Protein AF-A0A926A4T0-F1 (afdb_monomer_lite)

Foldseek 3Di:
DPQDQDDQVLLQVLLQVQLVVQLVLQLVLLLVLCLQAVQDCVPPRSVVSSNVRSNVSSNVSSVLSNVQSRVVSVPDSDDSVRSSVRSNVVSCVVSVVVSVVSNVPTFAAADDPNFFKKKKKKKKFQQVLPDPQAPALEGKWKKKWFDDPPDIPDIWIWAWPPLPFDDDPRMTIIIIMTTRRGLDHWIWMFTDGNNDTQAIAGDPAHSHHDPVLQDKDDWAQGDCVRGPPSRRRMIMIIGMDGQPFFSDWDDFPQKIKGKRFPGWDWDDDWFHRTHIATQIWIFIAGNNHTAAQWAQEDDFDADPDPTDRGTDGADTFFEWEWAAEPFTKIKTWTDAQAAWTFIWIWGDDPNGTHTHTQGTDGHFPWKFFADCPPVRFTDQGPTDGQHGSHYHHDPNNDQGWIDDQFWIARSHVRDIAGAHHADDDPVQRVWHFAHAAPVNQWTWGWHDDLQFIWTWIAGSPPNDIDTHGCLPQDQAQSDSNSRHNVSCVQQWDWDDPDPDDTDIDGDPPRDHDQHAWDWDDTQQKIKTKHPQFAPCVLVVLVVCCCPVQVWDWDPDPDPPFWTWTAGPNAIWIWGDDNRMTMIIGPGNDDCVVVVVSRVVVSVVSNVVPCVVGYDPDNDD

Sequence (620 aa):
MKAASISWVASAGVGVATAVVGLLVGGWLANRAVTWYHVPSRDGGAGYFVVFQALFVAVAGLAIGIVASRYVGHFMDVTFLRALASAQLVMLLLLGTIGGIARLFADVPPEISGQKLLLAVELSWQTADLPVLDAGDSRAYLKLASTVGRGVNYPRDGALWLDHTRHEGTRAIVPGAVEIYTSRGKRRLRVMNGGSAAADIQVPLDASPKKQTLAWSEWIPVNAAATGNDARSLQYRFRVVPRDQPVRVDTVGPFTVEMMVKSFAFQQFQNEPRRLNADATYNVLYRGKPIPRAARRIGGAPVGANANPSPVAFTEINSIAVVGGNAPALFAKLDGRYGAGGYGLIKEENGAAVTEYAGAGMFRIFTHRLTVDAKGTTAPAITFKALDGAFDRVALSEPGLYVFPEAVLDTRTLAVRAIPAEQNHTDLRFVAPVSLSPDASAFARMGGDEGRPVLREVSLVTGESRDVPLTTAPVDNGSWSSVSRSWFDHYFEWKSAGTSSSHIVLRPNALAMVRRGLLTQEPGYRQYDLSPVDSAMRDVVEQFLMQELGAKSKPGTADEYTHTFMVEGSPLYVVQSDNRVSVHMDRNSNTLPLGTFATKFDKALATRRYDAHFQSGQPD

pLDDT: mean 87.24, std 12.8, range [39.03, 98.5]

Radius of gyration: 32.85 Å; chains: 1; bounding box: 68×63×114 Å

Structure (mmCIF, N/CA/C/O backbone):
data_AF-A0A926A4T0-F1
#
_entry.id   AF-A0A926A4T0-F1
#
loop_
_atom_site.group_PDB
_atom_site.id
_atom_site.type_symbol
_atom_site.label_atom_id
_atom_site.label_alt_id
_atom_site.label_comp_id
_atom_site.label_asym_id
_atom_site.label_entity_id
_atom_site.label_seq_id
_atom_site.pdbx_PDB_ins_code
_atom_site.Cartn_x
_atom_site.Cartn_y
_atom_site.Cartn_z
_atom_site.occupancy
_atom_site.B_iso_or_equiv
_atom_site.auth_seq_id
_atom_site.auth_comp_id
_atom_site.auth_asym_id
_atom_site.auth_atom_id
_atom_site.pdbx_PDB_model_num
ATOM 1 N N . MET A 1 1 ? -7.843 14.071 78.457 1.00 50.25 1 MET A N 1
ATOM 2 C CA . MET A 1 1 ? -6.895 13.064 77.930 1.00 50.25 1 MET A CA 1
ATOM 3 C C . MET A 1 1 ? -6.119 13.709 76.790 1.00 50.25 1 MET A C 1
ATOM 5 O O . MET A 1 1 ? -6.756 14.274 75.913 1.00 50.25 1 MET A O 1
ATOM 9 N N . LYS A 1 2 ? -4.778 13.734 76.834 1.00 52.41 2 LYS A N 1
ATOM 10 C CA . LYS A 1 2 ? -3.969 14.198 75.692 1.00 52.41 2 LYS A CA 1
ATOM 11 C C . LYS A 1 2 ? -4.001 13.087 74.643 1.00 52.41 2 LYS A C 1
ATOM 13 O O . LYS A 1 2 ? -3.476 12.014 74.925 1.00 52.41 2 LYS A O 1
ATOM 18 N N . ALA A 1 3 ? -4.627 13.329 73.493 1.00 56.97 3 ALA A N 1
ATOM 19 C CA . ALA A 1 3 ? -4.546 12.413 72.359 1.00 56.97 3 ALA A CA 1
ATOM 20 C C . ALA A 1 3 ? -3.062 12.165 72.044 1.00 56.97 3 ALA A C 1
ATOM 22 O O . ALA A 1 3 ? -2.280 13.114 71.912 1.00 56.97 3 ALA A O 1
ATOM 23 N N . ALA A 1 4 ? -2.647 10.900 72.015 1.00 66.75 4 ALA A N 1
ATOM 24 C CA . ALA A 1 4 ? -1.268 10.543 71.720 1.00 66.75 4 ALA A CA 1
ATOM 25 C C . ALA A 1 4 ? -0.984 10.893 70.253 1.00 66.75 4 ALA A C 1
ATOM 27 O O . ALA A 1 4 ? -1.467 10.231 69.337 1.00 66.75 4 ALA A O 1
ATOM 28 N N . SER A 1 5 ? -0.219 11.960 70.019 1.00 74.69 5 SER A N 1
ATOM 29 C CA . SER A 1 5 ? 0.129 12.387 68.666 1.00 74.69 5 SER A CA 1
ATOM 30 C C . SER A 1 5 ? 0.962 11.309 67.969 1.00 74.69 5 SER A C 1
ATOM 32 O O . SER A 1 5 ? 1.990 10.888 68.505 1.00 74.69 5 SER A O 1
ATOM 34 N N . ILE A 1 6 ? 0.566 10.909 66.757 1.00 84.31 6 ILE A N 1
ATOM 35 C CA . ILE A 1 6 ? 1.343 10.001 65.899 1.00 84.31 6 ILE A CA 1
ATOM 36 C C . ILE A 1 6 ? 2.791 10.514 65.770 1.00 84.31 6 ILE A C 1
ATOM 38 O O . ILE A 1 6 ? 3.030 11.706 65.546 1.00 84.31 6 ILE A O 1
ATOM 42 N N . SER A 1 7 ? 3.775 9.620 65.901 1.00 92.44 7 SER A N 1
ATOM 43 C CA . SER A 1 7 ? 5.191 9.984 65.774 1.00 92.44 7 SER A CA 1
ATOM 44 C C . SER A 1 7 ? 5.539 10.443 64.348 1.00 92.44 7 SER A C 1
ATOM 46 O O . SER A 1 7 ? 4.864 10.109 63.370 1.00 92.44 7 SER A O 1
ATOM 48 N N . TRP A 1 8 ? 6.618 11.216 64.197 1.00 93.75 8 TRP A N 1
ATOM 49 C CA . TRP A 1 8 ? 7.107 11.627 62.870 1.00 93.75 8 TRP A CA 1
ATOM 50 C C . TRP A 1 8 ? 7.473 10.441 61.982 1.00 93.75 8 TRP A C 1
ATOM 52 O O . TRP A 1 8 ? 7.130 10.448 60.803 1.00 93.75 8 TRP A O 1
ATOM 62 N N . VAL A 1 9 ? 8.066 9.396 62.560 1.00 94.38 9 VAL A N 1
ATOM 63 C CA . VAL A 1 9 ? 8.418 8.165 61.839 1.00 94.38 9 VAL A CA 1
ATOM 64 C C . VAL A 1 9 ? 7.168 7.470 61.299 1.00 94.38 9 VAL A C 1
ATOM 66 O O . VAL A 1 9 ? 7.122 7.112 60.125 1.00 94.38 9 VAL A O 1
ATOM 69 N N . ALA A 1 10 ? 6.116 7.344 62.114 1.00 92.94 10 ALA A N 1
ATOM 70 C CA . ALA A 1 10 ? 4.854 6.760 61.670 1.00 92.94 10 ALA A CA 1
ATOM 71 C C . ALA A 1 10 ? 4.186 7.602 60.565 1.00 92.94 10 ALA A C 1
ATOM 73 O O . ALA A 1 10 ? 3.671 7.043 59.601 1.00 92.94 10 ALA A O 1
ATOM 74 N N . SER A 1 11 ? 4.253 8.935 60.649 1.00 94.75 11 SER A N 1
ATOM 75 C CA . SER A 1 11 ? 3.742 9.826 59.590 1.00 94.75 11 SER A CA 1
ATOM 76 C C . SER A 1 11 ? 4.527 9.683 58.280 1.00 94.75 11 SER A C 1
ATOM 78 O O . SER A 1 11 ? 3.927 9.617 57.210 1.00 94.75 11 SER A O 1
ATOM 80 N N . ALA A 1 12 ? 5.858 9.567 58.351 1.00 96.19 12 ALA A N 1
ATOM 81 C CA . ALA A 1 12 ? 6.699 9.301 57.185 1.00 96.19 12 ALA A CA 1
ATOM 82 C C . ALA A 1 12 ? 6.381 7.934 56.557 1.00 96.19 12 ALA A C 1
ATOM 84 O O . ALA A 1 12 ? 6.277 7.835 55.337 1.00 96.19 12 ALA A O 1
ATOM 85 N N . GLY A 1 13 ? 6.138 6.906 57.379 1.00 97.06 13 GLY A N 1
ATOM 86 C CA . GLY A 1 13 ? 5.695 5.589 56.915 1.00 97.06 13 GLY A CA 1
ATOM 87 C C . GLY A 1 13 ? 4.361 5.636 56.160 1.00 97.06 13 GLY A C 1
ATOM 88 O O . GLY A 1 13 ? 4.254 5.062 55.076 1.00 97.06 13 GLY A O 1
ATOM 89 N N . VAL A 1 14 ? 3.366 6.374 56.678 1.00 97.00 14 VAL A N 1
ATOM 90 C CA . VAL A 1 14 ? 2.098 6.621 55.961 1.00 97.00 14 VAL A CA 1
ATOM 91 C C . VAL A 1 14 ? 2.352 7.352 54.642 1.00 97.00 14 VAL A C 1
ATOM 93 O O . VAL A 1 14 ? 1.805 6.963 53.610 1.00 97.00 14 VAL A O 1
ATOM 96 N N . GLY A 1 15 ? 3.211 8.373 54.660 1.00 97.94 15 GLY A N 1
ATOM 97 C CA . GLY A 1 15 ? 3.641 9.109 53.475 1.00 97.94 15 GLY A CA 1
ATOM 98 C C . GLY A 1 15 ? 4.214 8.202 52.385 1.00 97.94 15 GLY A C 1
ATOM 99 O O . GLY A 1 15 ? 3.711 8.202 51.267 1.00 97.94 15 GLY A O 1
ATOM 100 N N . VAL A 1 16 ? 5.223 7.388 52.705 1.00 98.31 16 VAL A N 1
ATOM 101 C CA . VAL A 1 16 ? 5.878 6.486 51.739 1.00 98.31 16 VAL A CA 1
ATOM 102 C C . VAL A 1 16 ? 4.890 5.467 51.170 1.00 98.31 16 VAL A C 1
ATOM 104 O O . VAL A 1 16 ? 4.838 5.274 49.957 1.00 98.31 16 VAL A O 1
ATOM 107 N N . ALA A 1 17 ? 4.052 4.855 52.010 1.00 98.06 17 ALA A N 1
ATOM 108 C CA . ALA A 1 17 ? 3.031 3.923 51.533 1.00 98.06 17 ALA A CA 1
ATOM 109 C C . ALA A 1 17 ? 2.008 4.607 50.602 1.00 98.06 17 ALA A C 1
ATOM 111 O O . ALA A 1 17 ? 1.582 4.025 49.603 1.00 98.06 17 ALA A O 1
ATOM 112 N N . THR A 1 18 ? 1.632 5.856 50.893 1.00 98.31 18 THR A N 1
ATOM 113 C CA . THR A 1 18 ? 0.742 6.662 50.034 1.00 98.31 18 THR A CA 1
ATOM 114 C C . THR A 1 18 ? 1.429 7.055 48.725 1.00 98.31 18 THR A C 1
ATOM 116 O O . THR A 1 18 ? 0.803 7.008 47.669 1.00 98.31 18 THR A O 1
ATOM 119 N N . ALA A 1 19 ? 2.731 7.349 48.756 1.00 98.50 19 ALA A N 1
ATOM 120 C CA . ALA A 1 19 ? 3.540 7.625 47.571 1.00 98.50 19 ALA A CA 1
ATOM 121 C C . ALA A 1 19 ? 3.606 6.425 46.617 1.00 98.50 19 ALA A C 1
ATOM 123 O O . ALA A 1 19 ? 3.443 6.597 45.413 1.00 98.50 19 ALA A O 1
ATOM 124 N N . VAL A 1 20 ? 3.790 5.206 47.139 1.00 98.50 20 VAL A N 1
ATOM 125 C CA . VAL A 1 20 ? 3.823 3.977 46.324 1.00 98.50 20 VAL A CA 1
ATOM 126 C C . VAL A 1 20 ? 2.479 3.731 45.637 1.00 98.50 20 VAL A C 1
ATOM 128 O O . VAL A 1 20 ? 2.442 3.477 44.434 1.00 98.50 20 VAL A O 1
ATOM 131 N N . VAL A 1 21 ? 1.363 3.856 46.364 1.00 98.38 21 VAL A N 1
ATOM 132 C CA . VAL A 1 21 ? 0.022 3.727 45.764 1.00 98.38 21 VAL A CA 1
ATOM 133 C C . VAL A 1 21 ? -0.213 4.826 44.727 1.00 98.38 21 VAL A C 1
ATOM 135 O O . VAL A 1 21 ? -0.676 4.539 43.623 1.00 98.38 21 VAL A O 1
ATOM 138 N N . GLY A 1 22 ? 0.166 6.065 45.047 1.00 98.38 22 GLY A N 1
ATOM 139 C CA . GLY A 1 22 ? 0.127 7.195 44.125 1.00 98.38 22 GLY A CA 1
ATOM 140 C C . GLY A 1 22 ? 0.897 6.926 42.834 1.00 98.38 22 GLY A C 1
ATOM 141 O O . GLY A 1 22 ? 0.358 7.136 41.752 1.00 98.38 22 GLY A O 1
ATOM 142 N N . LEU A 1 23 ? 2.115 6.395 42.932 1.00 98.50 23 LEU A N 1
ATOM 143 C CA . LEU A 1 23 ? 2.949 6.042 41.785 1.00 98.50 23 LEU A CA 1
ATOM 144 C C . LEU A 1 23 ? 2.248 5.035 40.867 1.00 98.50 23 LEU A C 1
ATOM 146 O O . LEU A 1 23 ? 2.171 5.250 39.658 1.00 98.50 23 LEU A O 1
ATOM 150 N N . LEU A 1 24 ? 1.710 3.952 41.435 1.00 98.44 24 LEU A N 1
ATOM 151 C CA . LEU A 1 24 ? 1.078 2.876 40.667 1.00 98.44 24 LEU A CA 1
ATOM 152 C C . LEU A 1 24 ? -0.233 3.327 40.012 1.00 98.44 24 LEU A C 1
ATOM 154 O O . LEU A 1 24 ? -0.427 3.135 38.811 1.00 98.44 24 LEU A O 1
ATOM 158 N N . VAL A 1 25 ? -1.129 3.955 40.781 1.00 98.25 25 VAL A N 1
ATOM 159 C CA . VAL A 1 25 ? -2.436 4.409 40.277 1.00 98.25 25 VAL A CA 1
ATOM 160 C C . VAL A 1 25 ? -2.270 5.604 39.339 1.00 98.25 25 VAL A C 1
ATOM 162 O O . VAL A 1 25 ? -2.911 5.655 38.290 1.00 98.25 25 VAL A O 1
ATOM 165 N N . GLY A 1 26 ? -1.376 6.536 39.672 1.00 98.25 26 GLY A N 1
ATOM 166 C CA . GLY A 1 26 ? -1.018 7.677 38.832 1.00 98.25 26 GLY A CA 1
ATOM 167 C C . GLY A 1 26 ? -0.398 7.244 37.507 1.00 98.25 26 GLY A C 1
ATOM 168 O O . GLY A 1 26 ? -0.824 7.717 36.458 1.00 98.25 26 GLY A O 1
ATOM 169 N N . GLY A 1 27 ? 0.531 6.283 37.529 1.00 97.94 27 GLY A N 1
ATOM 170 C CA . GLY A 1 27 ? 1.110 5.697 36.318 1.00 97.94 27 GLY A CA 1
ATOM 171 C C . GLY A 1 27 ? 0.076 4.967 35.459 1.00 97.94 27 GLY A C 1
ATOM 172 O O . GLY A 1 27 ? 0.018 5.177 34.247 1.00 97.94 27 GLY A O 1
ATOM 173 N N . TRP A 1 28 ? -0.809 4.172 36.071 1.00 98.00 28 TRP A N 1
ATOM 174 C CA . TRP A 1 28 ? -1.919 3.533 35.357 1.00 98.00 28 TRP A CA 1
ATOM 175 C C . TRP A 1 28 ? -2.852 4.563 34.705 1.00 98.00 28 TRP A C 1
ATOM 177 O O . TRP A 1 28 ? -3.213 4.418 33.533 1.00 98.00 28 TRP A O 1
ATOM 187 N N . LEU A 1 29 ? -3.211 5.628 35.428 1.00 97.75 29 LEU A N 1
ATOM 188 C CA . LEU A 1 29 ? -4.072 6.691 34.914 1.00 97.75 29 LEU A CA 1
ATOM 189 C C . LEU A 1 29 ? -3.385 7.488 33.797 1.00 97.75 29 LEU A C 1
ATOM 191 O O . LEU A 1 29 ? -4.017 7.779 32.784 1.00 97.75 29 LEU A O 1
ATOM 195 N N . ALA A 1 30 ? -2.092 7.784 33.934 1.00 97.06 30 ALA A N 1
ATOM 196 C CA . ALA A 1 30 ? -1.302 8.434 32.894 1.00 97.06 30 ALA A CA 1
ATOM 197 C C . ALA A 1 30 ? -1.232 7.572 31.625 1.00 97.06 30 ALA A C 1
ATOM 199 O O . ALA A 1 30 ? -1.413 8.085 30.523 1.00 97.06 30 ALA A O 1
ATOM 200 N N . ASN A 1 31 ? -1.076 6.252 31.764 1.00 96.56 31 ASN A N 1
ATOM 201 C CA . ASN A 1 31 ? -1.116 5.326 30.632 1.00 96.56 31 ASN A CA 1
ATOM 202 C C . ASN A 1 31 ? -2.491 5.325 29.934 1.00 96.56 31 ASN A C 1
ATOM 204 O O . ASN A 1 31 ? -2.586 5.303 28.704 1.00 96.56 31 ASN A O 1
ATOM 208 N N . ARG A 1 32 ? -3.586 5.427 30.699 1.00 95.25 32 ARG A N 1
ATOM 209 C CA . ARG A 1 32 ? -4.923 5.634 30.121 1.00 95.25 32 ARG A CA 1
ATOM 210 C C . ARG A 1 32 ? -5.028 6.983 29.406 1.00 95.25 32 ARG A C 1
ATOM 212 O O . ARG A 1 32 ? -5.540 7.025 28.288 1.00 95.25 32 ARG A O 1
ATOM 219 N N . ALA A 1 33 ? -4.491 8.050 29.996 1.00 93.94 33 ALA A N 1
ATOM 220 C CA . ALA A 1 33 ? -4.478 9.388 29.412 1.00 93.94 33 ALA A CA 1
ATOM 221 C C . ALA A 1 33 ? -3.706 9.445 28.080 1.00 93.94 33 ALA A C 1
ATOM 223 O O . ALA A 1 33 ? -4.180 10.086 27.146 1.00 93.94 33 ALA A O 1
ATOM 224 N N . VAL A 1 34 ? -2.597 8.705 27.936 1.00 93.38 34 VAL A N 1
ATOM 225 C CA . VAL A 1 34 ? -1.883 8.552 26.650 1.00 93.38 34 VAL A CA 1
ATOM 226 C C . VAL A 1 34 ? -2.827 8.084 25.546 1.00 93.38 34 VAL A C 1
ATOM 228 O O . VAL A 1 34 ? -2.828 8.649 24.455 1.00 93.38 34 VAL A O 1
ATOM 231 N N . THR A 1 35 ? -3.669 7.089 25.834 1.00 87.81 35 THR A N 1
ATOM 232 C CA . THR A 1 35 ? -4.635 6.561 24.857 1.00 87.81 35 THR A CA 1
ATOM 233 C C . THR A 1 35 ? -5.758 7.562 24.585 1.00 87.81 35 THR A C 1
ATOM 235 O O . THR A 1 35 ? -6.142 7.777 23.442 1.00 87.81 35 THR A O 1
ATOM 238 N N . TRP A 1 36 ? -6.284 8.186 25.637 1.00 88.94 36 TRP A N 1
ATOM 239 C CA . TRP A 1 36 ? -7.397 9.140 25.595 1.00 88.94 36 TRP A CA 1
ATOM 240 C C . TRP A 1 36 ? -7.083 10.440 24.848 1.00 88.94 36 TRP A C 1
ATOM 242 O O . TRP A 1 36 ? -7.957 11.007 24.194 1.00 88.94 36 TRP A O 1
ATOM 252 N N . TYR A 1 37 ? -5.841 10.907 24.957 1.00 88.62 37 TYR A N 1
ATOM 253 C CA . TYR A 1 37 ? -5.359 12.145 24.347 1.00 88.62 37 TYR A CA 1
ATOM 254 C C . TYR A 1 37 ? -4.417 11.900 23.167 1.00 88.62 37 TYR A C 1
ATOM 256 O O . TYR A 1 37 ? -3.896 12.854 22.599 1.00 88.62 37 TYR A O 1
ATOM 264 N N . HIS A 1 38 ? -4.225 10.636 22.775 1.00 85.94 38 HIS A N 1
ATOM 265 C CA . HIS A 1 38 ? -3.374 10.231 21.658 1.00 85.94 38 HIS A CA 1
ATOM 266 C C . HIS A 1 38 ? -1.961 10.830 21.732 1.00 85.94 38 HIS A C 1
ATOM 268 O O . HIS A 1 38 ? -1.443 11.342 20.739 1.00 85.94 38 HIS A O 1
ATOM 274 N N . VAL A 1 39 ? -1.345 10.776 22.917 1.00 88.19 39 VAL A N 1
ATOM 275 C CA . VAL A 1 39 ? 0.023 11.272 23.121 1.00 88.19 39 VAL A CA 1
ATOM 276 C C . VAL A 1 39 ? 0.964 10.489 22.192 1.00 88.19 39 VAL A C 1
ATOM 278 O O . VAL A 1 39 ? 1.012 9.260 22.295 1.00 88.19 39 VAL A O 1
ATOM 281 N N . PRO A 1 40 ? 1.692 11.151 21.270 1.00 86.25 40 PRO A N 1
ATOM 282 C CA . PRO A 1 40 ? 2.538 10.458 20.305 1.00 86.25 40 PRO A CA 1
ATOM 283 C C . PRO A 1 40 ? 3.604 9.592 20.985 1.00 86.25 40 PRO A C 1
ATOM 285 O O . PRO A 1 40 ? 4.276 10.022 21.920 1.00 86.25 40 PRO A O 1
ATOM 288 N N . SER A 1 41 ? 3.808 8.376 20.477 1.00 86.38 41 SER A N 1
ATOM 289 C CA . SER A 1 41 ? 4.889 7.486 20.934 1.00 86.38 41 SER A CA 1
ATOM 290 C C . SER A 1 41 ? 6.228 7.749 20.241 1.00 86.38 41 SER A C 1
ATOM 292 O O . SER A 1 41 ? 7.199 7.047 20.517 1.00 86.38 41 SER A O 1
ATOM 294 N N . ARG A 1 42 ? 6.290 8.737 19.338 1.00 84.69 42 ARG A N 1
ATOM 295 C CA . ARG A 1 42 ? 7.529 9.118 18.654 1.00 84.69 42 ARG A CA 1
ATOM 296 C C . ARG A 1 42 ? 8.576 9.505 19.702 1.00 84.69 42 ARG A C 1
ATOM 298 O O . ARG A 1 42 ? 8.254 10.208 20.658 1.00 84.69 42 ARG A O 1
ATOM 305 N N . ASP A 1 43 ? 9.779 8.962 19.552 1.00 85.19 43 ASP A N 1
ATOM 306 C CA . ASP A 1 43 ? 10.921 9.203 20.441 1.00 85.19 43 ASP A CA 1
ATOM 307 C C . ASP A 1 43 ? 10.646 8.864 21.923 1.00 85.19 43 ASP A C 1
ATOM 309 O O . ASP A 1 43 ? 11.220 9.449 22.836 1.00 85.19 43 ASP A O 1
ATOM 313 N N . GLY A 1 44 ? 9.724 7.926 22.189 1.00 88.06 44 GLY A N 1
ATOM 314 C CA . GLY A 1 44 ? 9.381 7.497 23.549 1.00 88.06 44 GLY A CA 1
ATOM 315 C C . GLY A 1 44 ? 8.523 8.490 24.343 1.00 88.06 44 GLY A C 1
ATOM 316 O O . GLY A 1 44 ? 8.304 8.270 25.535 1.00 88.06 44 GLY A O 1
ATOM 317 N N . GLY A 1 45 ? 7.991 9.548 23.714 1.00 91.31 45 GLY A N 1
ATOM 318 C CA . GLY A 1 45 ? 7.250 10.626 24.389 1.00 91.31 45 GLY A CA 1
ATOM 319 C C . GLY A 1 45 ? 6.111 10.146 25.298 1.00 91.31 45 GLY A C 1
ATOM 320 O O . GLY A 1 45 ? 6.009 10.568 26.450 1.00 91.31 45 GLY A O 1
ATOM 321 N N . ALA A 1 46 ? 5.301 9.195 24.827 1.00 93.25 46 ALA A N 1
ATOM 322 C CA . ALA A 1 46 ? 4.264 8.554 25.636 1.00 93.25 46 ALA A CA 1
ATOM 323 C C . ALA A 1 46 ? 4.822 7.848 26.891 1.00 93.25 46 ALA A C 1
ATOM 325 O O . ALA A 1 46 ? 4.229 7.945 27.964 1.00 93.25 46 ALA A O 1
ATOM 326 N N . GLY A 1 47 ? 5.968 7.170 26.776 1.00 94.62 47 GLY A N 1
ATOM 327 C CA . GLY A 1 47 ? 6.625 6.499 27.899 1.00 94.62 47 GLY A CA 1
ATOM 328 C C . GLY A 1 47 ? 7.136 7.495 28.938 1.00 94.62 47 GLY A C 1
ATOM 329 O O . GLY A 1 47 ? 6.838 7.353 30.124 1.00 94.62 47 GLY A O 1
ATOM 330 N N . TYR A 1 48 ? 7.818 8.554 28.489 1.00 96.44 48 TYR A N 1
ATOM 331 C CA . TYR A 1 48 ? 8.259 9.638 29.368 1.00 96.44 48 TYR A CA 1
ATOM 332 C C . TYR A 1 48 ? 7.086 10.294 30.092 1.00 96.44 48 TYR A C 1
ATOM 334 O O . TYR A 1 48 ? 7.149 10.479 31.305 1.00 96.44 48 TYR A O 1
ATOM 342 N N . PHE A 1 49 ? 5.994 10.583 29.382 1.00 96.62 49 PHE A N 1
ATOM 343 C CA . PHE A 1 49 ? 4.790 11.144 29.987 1.00 96.62 49 PHE A CA 1
ATOM 344 C C . PHE A 1 49 ? 4.271 10.271 31.139 1.00 96.62 49 PHE A C 1
ATOM 346 O O . PHE A 1 49 ? 4.028 10.787 32.228 1.00 96.62 49 PHE A O 1
ATOM 353 N N . VAL A 1 50 ? 4.155 8.953 30.942 1.00 97.88 50 VAL A N 1
ATOM 354 C CA . VAL A 1 50 ? 3.686 8.033 31.992 1.00 97.88 50 VAL A CA 1
ATOM 355 C C . VAL A 1 50 ? 4.623 8.028 33.197 1.00 97.88 50 VAL A C 1
ATOM 357 O O . VAL A 1 50 ? 4.152 8.147 34.328 1.00 97.88 50 VAL A O 1
ATOM 360 N N . VAL A 1 51 ? 5.936 7.932 32.971 1.00 98.06 51 VAL A N 1
ATOM 361 C CA . VAL A 1 51 ? 6.935 7.892 34.051 1.00 98.06 51 VAL A CA 1
ATOM 362 C C . VAL A 1 51 ? 6.939 9.196 34.850 1.00 98.06 51 VAL A C 1
ATOM 364 O O . VAL A 1 51 ? 6.867 9.157 36.078 1.00 98.06 51 VAL A O 1
ATOM 367 N N . PHE A 1 52 ? 6.962 10.353 34.183 1.00 97.94 52 PHE A N 1
ATOM 368 C CA . PHE A 1 52 ? 6.964 11.647 34.868 1.00 97.94 52 PHE A CA 1
ATOM 369 C C . PHE A 1 52 ? 5.683 11.879 35.671 1.00 97.94 52 PHE A C 1
ATOM 371 O O . PHE A 1 52 ? 5.763 12.334 36.811 1.00 97.94 52 PHE A O 1
ATOM 378 N N . GLN A 1 53 ? 4.514 11.522 35.130 1.00 98.06 53 GLN A N 1
ATOM 379 C CA . GLN A 1 53 ? 3.255 11.631 35.869 1.00 98.06 53 GLN A CA 1
ATOM 380 C C . GLN A 1 53 ? 3.214 10.670 37.064 1.00 98.06 53 GLN A C 1
ATOM 382 O O . GLN A 1 53 ? 2.809 11.072 38.151 1.00 98.06 53 GLN A O 1
ATOM 387 N N . ALA A 1 54 ? 3.691 9.430 36.912 1.00 98.19 54 ALA A N 1
ATOM 388 C CA . ALA A 1 54 ? 3.776 8.478 38.020 1.00 98.19 54 ALA A CA 1
ATOM 389 C C . ALA A 1 54 ? 4.665 9.006 39.160 1.00 98.19 54 ALA A C 1
ATOM 391 O O . ALA A 1 54 ? 4.258 8.984 40.321 1.00 98.19 54 ALA A O 1
ATOM 392 N N . LEU A 1 55 ? 5.848 9.539 38.836 1.00 98.38 55 LEU A N 1
ATOM 393 C CA . LEU A 1 55 ? 6.768 10.121 39.819 1.00 98.38 55 LEU A CA 1
ATOM 394 C C . LEU A 1 55 ? 6.192 11.377 40.481 1.00 98.38 55 LEU A C 1
ATOM 396 O O . LEU A 1 55 ? 6.281 11.525 41.699 1.00 98.38 55 LEU A O 1
ATOM 400 N N . PHE A 1 56 ? 5.555 12.258 39.707 1.00 98.19 56 PHE A N 1
ATOM 401 C CA . PHE A 1 56 ? 4.894 13.449 40.239 1.00 98.19 56 PHE A CA 1
ATOM 402 C C . PHE A 1 56 ? 3.799 13.081 41.249 1.00 98.19 56 PHE A C 1
ATOM 404 O O . PHE A 1 56 ? 3.758 13.614 42.360 1.00 98.19 56 PHE A O 1
ATOM 411 N N . VAL A 1 57 ? 2.950 12.112 40.899 1.00 98.19 57 VAL A N 1
ATOM 412 C CA . VAL A 1 57 ? 1.886 11.616 41.776 1.00 98.19 57 VAL A CA 1
ATOM 413 C C . VAL A 1 57 ? 2.465 10.905 43.007 1.00 98.19 57 VAL A C 1
ATOM 415 O O . VAL A 1 57 ? 1.885 11.008 44.087 1.00 98.19 57 VAL A O 1
ATOM 418 N N . ALA A 1 58 ? 3.623 10.247 42.896 1.00 98.44 58 ALA A N 1
ATOM 419 C CA . ALA A 1 58 ? 4.325 9.667 44.041 1.00 98.44 58 ALA A CA 1
ATOM 420 C C . ALA A 1 58 ? 4.756 10.742 45.053 1.00 98.44 58 ALA A C 1
ATOM 422 O O . ALA A 1 58 ? 4.492 10.612 46.249 1.00 98.44 58 ALA A O 1
ATOM 423 N N . VAL A 1 59 ? 5.360 11.838 44.580 1.00 98.38 59 VAL A N 1
ATOM 424 C CA . VAL A 1 59 ? 5.768 12.971 45.430 1.00 98.38 59 VAL A CA 1
ATOM 425 C C . VAL A 1 59 ? 4.551 13.642 46.073 1.00 98.38 59 VAL A C 1
ATOM 427 O O . VAL A 1 59 ? 4.555 13.905 47.277 1.00 98.38 59 VAL A O 1
ATOM 430 N N . ALA A 1 60 ? 3.479 13.864 45.309 1.00 97.94 60 ALA A N 1
ATOM 431 C CA . ALA A 1 60 ? 2.228 14.396 45.848 1.00 97.94 60 ALA A CA 1
ATOM 432 C C . ALA A 1 60 ? 1.611 13.453 46.899 1.00 97.94 60 ALA A C 1
ATOM 434 O O . ALA A 1 60 ? 1.184 13.906 47.961 1.00 97.94 60 ALA A O 1
ATOM 435 N N . GLY A 1 61 ? 1.626 12.141 46.646 1.00 98.19 61 GLY A N 1
ATOM 436 C CA . GLY A 1 61 ? 1.156 11.114 47.575 1.00 98.19 61 GLY A CA 1
ATOM 437 C C . GLY A 1 61 ? 1.946 11.093 48.885 1.00 98.19 61 GLY A C 1
ATOM 438 O O . GLY A 1 61 ? 1.344 10.975 49.951 1.00 98.19 61 GLY A O 1
ATOM 439 N N . LEU A 1 62 ? 3.269 11.292 48.829 1.00 98.44 62 LEU A N 1
ATOM 440 C CA . LEU A 1 62 ? 4.120 11.434 50.017 1.00 98.44 62 LEU A CA 1
ATOM 441 C C . LEU A 1 62 ? 3.661 12.608 50.892 1.00 98.44 62 LEU A C 1
ATOM 443 O O . LEU A 1 62 ? 3.453 12.441 52.096 1.00 98.44 62 LEU A O 1
ATOM 447 N N . ALA A 1 63 ? 3.464 13.780 50.280 1.00 97.94 63 ALA A N 1
ATOM 448 C CA . ALA A 1 63 ? 3.014 14.981 50.978 1.00 97.94 63 ALA A CA 1
ATOM 449 C C . ALA A 1 63 ? 1.603 14.808 51.567 1.00 97.94 63 ALA A C 1
ATOM 451 O O . ALA A 1 63 ? 1.392 15.095 52.746 1.00 97.94 63 ALA A O 1
ATOM 452 N N . ILE A 1 64 ? 0.657 14.276 50.783 1.00 97.06 64 ILE A N 1
ATOM 453 C CA . ILE A 1 64 ? -0.717 14.001 51.227 1.00 97.06 64 ILE A CA 1
ATOM 454 C C . ILE A 1 64 ? -0.717 13.030 52.406 1.00 97.06 64 ILE A C 1
ATOM 456 O O . ILE A 1 64 ? -1.402 13.286 53.392 1.00 97.06 64 ILE A O 1
ATOM 460 N N . GLY A 1 65 ? 0.069 11.952 52.349 1.00 96.88 65 GLY A N 1
ATOM 461 C CA . GLY A 1 65 ? 0.128 10.969 53.428 1.00 96.88 65 GLY A CA 1
ATOM 462 C C . GLY A 1 65 ? 0.627 11.561 54.747 1.00 96.88 65 GLY A C 1
ATOM 463 O O . GLY A 1 65 ? 0.015 11.321 55.788 1.00 96.88 65 GLY A O 1
ATOM 464 N N . ILE A 1 66 ? 1.673 12.396 54.701 1.00 96.50 66 ILE A N 1
ATOM 465 C CA . ILE A 1 66 ? 2.206 13.084 55.889 1.00 96.50 66 ILE A CA 1
ATOM 466 C C . ILE A 1 66 ? 1.195 14.100 56.439 1.00 96.50 66 ILE A C 1
ATOM 468 O O . ILE A 1 66 ? 0.966 14.155 57.648 1.00 96.50 66 ILE A O 1
ATOM 472 N N . VAL A 1 67 ? 0.575 14.911 55.577 1.00 95.31 67 VAL A N 1
ATOM 473 C CA . VAL A 1 67 ? -0.396 15.932 56.006 1.00 95.31 67 VAL A CA 1
ATOM 474 C C . VAL A 1 67 ? -1.658 15.280 56.573 1.00 95.31 67 VAL A C 1
ATOM 476 O O . VAL A 1 67 ? -2.114 15.664 57.650 1.00 95.31 67 VAL A O 1
ATOM 479 N N . ALA A 1 68 ? -2.196 14.258 55.906 1.00 93.56 68 ALA A N 1
ATOM 480 C CA . ALA A 1 68 ? -3.393 13.551 56.346 1.00 93.56 68 ALA A CA 1
ATOM 481 C C . ALA A 1 68 ? -3.174 12.840 57.688 1.00 93.56 68 ALA A C 1
ATOM 483 O O . ALA A 1 68 ? -4.020 12.957 58.575 1.00 93.56 68 ALA A O 1
ATOM 484 N N . SER A 1 69 ? -2.031 12.168 57.893 1.00 93.06 69 SER A N 1
ATOM 485 C CA . SER A 1 69 ? -1.741 11.509 59.175 1.00 93.06 69 SER A CA 1
ATOM 486 C C . SER A 1 69 ? -1.639 12.507 60.331 1.00 93.06 69 SER A C 1
ATOM 488 O O . SER A 1 69 ? -2.026 12.192 61.457 1.00 93.06 69 SER A O 1
ATOM 490 N N . ARG A 1 70 ? -1.153 13.725 60.056 1.00 90.81 70 ARG A N 1
ATOM 491 C CA . ARG A 1 70 ? -1.049 14.812 61.035 1.00 90.81 70 ARG A CA 1
ATOM 492 C C . ARG A 1 70 ? -2.386 15.456 61.352 1.00 90.81 70 ARG A C 1
ATOM 494 O O . ARG A 1 70 ? -2.693 15.649 62.524 1.00 90.81 70 ARG A O 1
ATOM 501 N N . TYR A 1 71 ? -3.170 15.763 60.326 1.00 89.94 71 TYR A N 1
ATOM 502 C CA . TYR A 1 71 ? -4.457 16.422 60.490 1.00 89.94 71 TYR A CA 1
ATOM 503 C C . TYR A 1 71 ? -5.458 15.500 61.191 1.00 89.94 71 TYR A C 1
ATOM 505 O O . TYR A 1 71 ? -6.055 15.881 62.191 1.00 89.94 71 TYR A O 1
ATOM 513 N N . VAL A 1 72 ? -5.574 14.245 60.747 1.00 84.81 72 VAL A N 1
ATOM 514 C CA . VAL A 1 72 ? -6.507 13.269 61.331 1.00 84.81 72 VAL A CA 1
ATOM 515 C C . VAL A 1 72 ? -6.154 12.956 62.792 1.00 84.81 72 VAL A C 1
ATOM 517 O O . VAL A 1 72 ? -7.050 12.878 63.631 1.00 84.81 72 VAL A O 1
ATOM 520 N N . GLY A 1 73 ? -4.861 12.866 63.127 1.00 77.81 73 GLY A N 1
ATOM 521 C CA . GLY A 1 73 ? -4.396 12.659 64.504 1.00 77.81 73 GLY A CA 1
ATOM 522 C C . GLY A 1 73 ? -4.665 13.827 65.463 1.00 77.81 73 GLY A C 1
ATOM 523 O O . GLY A 1 73 ? -4.503 13.659 66.667 1.00 77.81 73 GLY A O 1
ATOM 524 N N . HIS A 1 74 ? -5.071 15.000 64.960 1.00 79.00 74 HIS A N 1
ATOM 525 C CA . HIS A 1 74 ? -5.474 16.132 65.797 1.00 79.00 74 HIS A CA 1
ATOM 526 C C . HIS A 1 74 ? -6.940 16.043 66.254 1.00 79.00 74 HIS A C 1
ATOM 528 O O . HIS A 1 74 ? -7.278 16.557 67.316 1.00 79.00 74 HIS A O 1
ATOM 534 N N . PHE A 1 75 ? -7.803 15.374 65.480 1.00 75.38 75 PHE A N 1
ATOM 535 C CA . PHE A 1 75 ? -9.254 15.348 65.716 1.00 75.38 75 PHE A CA 1
ATOM 536 C C . PHE A 1 75 ? -9.779 14.027 66.286 1.00 75.38 75 PHE A C 1
ATOM 538 O O . PHE A 1 75 ? -10.897 13.988 66.793 1.00 75.38 75 PHE A O 1
ATOM 545 N N . MET A 1 76 ? -9.012 12.939 66.196 1.00 72.50 76 MET A N 1
ATOM 546 C CA . MET A 1 76 ? -9.444 11.609 66.626 1.00 72.50 76 MET A CA 1
ATOM 547 C C . MET A 1 76 ? -8.271 10.815 67.225 1.00 72.50 76 MET A C 1
ATOM 549 O O . MET A 1 76 ? -7.127 10.974 66.799 1.00 72.50 76 MET A O 1
ATOM 553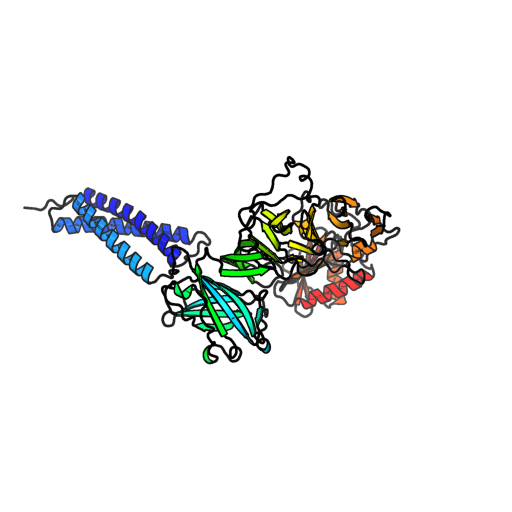 N N . ASP A 1 77 ? -8.550 9.901 68.162 1.00 78.56 77 ASP A N 1
ATOM 554 C CA . ASP A 1 77 ? -7.576 8.890 68.601 1.00 78.56 77 ASP A CA 1
ATOM 555 C C . ASP A 1 77 ? -7.359 7.878 67.462 1.00 78.56 77 ASP A C 1
ATOM 557 O O . ASP A 1 77 ? -8.133 6.935 67.237 1.00 78.56 77 ASP A O 1
ATOM 561 N N . VAL A 1 78 ? -6.334 8.141 66.652 1.00 74.75 78 VAL A N 1
ATOM 562 C CA . VAL A 1 78 ? -6.141 7.495 65.350 1.00 74.75 78 VAL A CA 1
ATOM 563 C C . VAL A 1 78 ? -4.916 6.600 65.405 1.00 74.75 78 VAL A C 1
ATOM 565 O O . VAL A 1 78 ? -3.788 7.052 65.583 1.00 74.75 78 VAL A O 1
ATOM 568 N N . THR A 1 79 ? -5.140 5.302 65.217 1.00 89.50 79 THR A N 1
ATOM 569 C CA . THR A 1 79 ? -4.068 4.324 65.025 1.00 89.50 79 THR A CA 1
ATOM 570 C C . THR A 1 79 ? -3.408 4.513 63.656 1.00 89.50 79 THR A C 1
ATOM 572 O O . THR A 1 79 ? -4.030 5.017 62.720 1.00 89.50 79 THR A O 1
ATOM 575 N N . PHE A 1 80 ? -2.160 4.056 63.498 1.00 88.56 80 PHE A N 1
ATOM 576 C CA . PHE A 1 80 ? -1.426 4.111 62.222 1.00 88.56 80 PHE A CA 1
ATOM 577 C C . PHE A 1 80 ? -2.261 3.617 61.027 1.00 88.56 80 PHE A C 1
ATOM 579 O O . PHE A 1 80 ? -2.298 4.268 59.987 1.00 88.56 80 PHE A O 1
ATOM 586 N N . LEU A 1 81 ? -2.997 2.512 61.197 1.00 91.75 81 LEU A N 1
ATOM 587 C CA . LEU A 1 81 ? -3.851 1.942 60.151 1.00 91.75 81 LEU A CA 1
ATOM 588 C C . LEU A 1 81 ? -5.000 2.871 59.743 1.00 91.75 81 LEU A C 1
ATOM 590 O O . LEU A 1 81 ? -5.304 2.969 58.558 1.00 91.75 81 LEU A O 1
ATOM 594 N N . ARG A 1 82 ? -5.620 3.584 60.692 1.00 90.44 82 ARG A N 1
ATOM 595 C CA . ARG A 1 82 ? -6.678 4.560 60.386 1.00 90.44 82 ARG A CA 1
ATOM 596 C C . ARG A 1 82 ? -6.116 5.778 59.648 1.00 90.44 82 ARG A C 1
ATOM 598 O O . ARG A 1 82 ? -6.748 6.257 58.707 1.00 90.44 82 ARG A O 1
ATOM 605 N N . ALA A 1 83 ? -4.927 6.247 60.033 1.00 92.38 83 ALA A N 1
ATOM 606 C CA . ALA A 1 83 ? -4.236 7.331 59.335 1.00 92.38 83 ALA A CA 1
ATOM 607 C C . ALA A 1 83 ? -3.858 6.924 57.900 1.00 92.38 83 ALA A C 1
ATOM 609 O O . ALA A 1 83 ? -4.135 7.669 56.962 1.00 92.38 83 ALA A O 1
ATOM 610 N N . LEU A 1 84 ? -3.312 5.715 57.723 1.00 95.00 84 LEU A N 1
ATOM 611 C CA . LEU A 1 84 ? -3.000 5.149 56.412 1.00 95.00 84 LEU A CA 1
ATOM 612 C C . LEU A 1 84 ? -4.256 5.012 55.546 1.00 95.00 84 LEU A C 1
ATOM 614 O O . LEU A 1 84 ? -4.275 5.520 54.432 1.00 95.00 84 LEU A O 1
ATOM 618 N N . ALA A 1 85 ? -5.323 4.395 56.058 1.00 94.94 85 ALA A N 1
ATOM 619 C CA . ALA A 1 85 ? -6.574 4.232 55.317 1.00 94.94 85 ALA A CA 1
ATOM 620 C C . ALA A 1 85 ? -7.169 5.581 54.876 1.00 94.94 85 ALA A C 1
ATOM 622 O O . ALA A 1 85 ? -7.599 5.719 53.733 1.00 94.94 85 ALA A O 1
ATOM 623 N N . SER A 1 86 ? -7.134 6.589 55.754 1.00 93.81 86 SER A N 1
ATOM 624 C CA . SER A 1 86 ? -7.622 7.939 55.443 1.00 93.81 86 SER A CA 1
ATOM 625 C C . SER A 1 86 ? -6.785 8.606 54.347 1.00 93.81 86 SER A C 1
ATOM 627 O O . SER A 1 86 ? -7.342 9.151 53.398 1.00 93.81 86 SER A O 1
ATOM 629 N N . ALA A 1 87 ? -5.453 8.521 54.437 1.00 95.94 87 ALA A N 1
ATOM 630 C CA . ALA A 1 87 ? -4.547 9.055 53.420 1.00 95.94 87 ALA A CA 1
ATOM 631 C C . ALA A 1 87 ? -4.760 8.393 52.048 1.00 95.94 87 ALA A C 1
ATOM 633 O O . ALA A 1 87 ? -4.864 9.087 51.036 1.00 95.94 87 ALA A O 1
ATOM 634 N N . GLN A 1 88 ? -4.890 7.062 52.019 1.00 97.81 88 GLN A N 1
ATOM 635 C CA . GLN A 1 88 ? -5.142 6.318 50.784 1.00 97.81 88 GLN A CA 1
ATOM 636 C C . GLN A 1 88 ? -6.498 6.681 50.173 1.00 97.81 88 GLN A C 1
ATOM 638 O O . GLN A 1 88 ? -6.586 6.896 48.966 1.00 97.81 88 GLN A O 1
ATOM 643 N N . LEU A 1 89 ? -7.547 6.815 50.991 1.00 97.06 89 LEU A N 1
ATOM 644 C CA . LEU A 1 89 ? -8.868 7.230 50.521 1.00 97.06 89 LEU A CA 1
ATOM 645 C C . LEU A 1 89 ? -8.826 8.622 49.877 1.00 97.06 89 LEU A C 1
ATOM 647 O O . LEU A 1 89 ? -9.342 8.793 48.774 1.00 97.06 89 LEU A O 1
ATOM 651 N N . VAL A 1 90 ? -8.180 9.600 50.525 1.00 97.06 90 VAL A N 1
ATOM 652 C CA . VAL A 1 90 ? -8.015 10.956 49.970 1.00 97.06 90 VAL A CA 1
ATOM 653 C C . VAL A 1 90 ? -7.268 10.905 48.637 1.00 97.06 90 VAL A C 1
ATOM 655 O O . VAL A 1 90 ? -7.714 11.505 47.660 1.00 97.06 90 VAL A O 1
ATOM 658 N N . MET A 1 91 ? -6.171 10.147 48.568 1.00 97.62 91 MET A N 1
ATOM 659 C CA . MET A 1 91 ? -5.379 10.006 47.347 1.00 97.62 91 MET A CA 1
ATOM 660 C C . MET A 1 91 ? -6.191 9.397 46.194 1.00 97.62 91 MET A C 1
ATOM 662 O O . MET A 1 91 ? -6.188 9.922 45.079 1.00 97.62 91 MET A O 1
ATOM 666 N N . LEU A 1 92 ? -6.926 8.315 46.460 1.00 98.06 92 LEU A N 1
ATOM 667 C CA . LEU A 1 92 ? -7.757 7.641 45.463 1.00 98.06 92 LEU A CA 1
ATOM 668 C C . LEU A 1 92 ? -8.930 8.512 44.998 1.00 98.06 92 LEU A C 1
ATOM 670 O O . LEU A 1 92 ? -9.242 8.507 43.810 1.00 98.06 92 LEU A O 1
ATOM 674 N N . LEU A 1 93 ? -9.549 9.294 45.889 1.00 98.00 93 LEU A N 1
ATOM 675 C CA . LEU A 1 93 ? -10.606 10.242 45.521 1.00 98.00 93 LEU A CA 1
ATOM 676 C C . LEU A 1 93 ? -10.079 11.358 44.612 1.00 98.00 93 LEU A C 1
ATOM 678 O O . LEU A 1 93 ? -10.725 11.692 43.615 1.00 98.00 93 LEU A O 1
ATOM 682 N N . LEU A 1 94 ? -8.895 11.904 44.909 1.00 97.69 94 LEU A N 1
ATOM 683 C CA . LEU A 1 94 ? -8.258 12.919 44.069 1.00 97.69 94 LEU A CA 1
ATOM 684 C C . LEU A 1 94 ? -7.914 12.359 42.687 1.00 97.69 94 LEU A C 1
ATOM 686 O O . LEU A 1 94 ? -8.302 12.946 41.677 1.00 97.69 94 LEU A O 1
ATOM 690 N N . LEU A 1 95 ? -7.255 11.198 42.624 1.00 97.75 95 LEU A N 1
ATOM 691 C CA . LEU A 1 95 ? -6.916 10.555 41.352 1.00 97.75 95 LEU A CA 1
ATOM 692 C C . LEU A 1 95 ? -8.157 10.129 40.564 1.00 97.75 95 LEU A C 1
ATOM 694 O O . LEU A 1 95 ? -8.194 10.309 39.349 1.00 97.75 95 LEU A O 1
ATOM 698 N N . GLY A 1 96 ? -9.189 9.620 41.238 1.00 97.62 96 GLY A N 1
ATOM 699 C CA . GLY A 1 96 ? -10.471 9.289 40.621 1.00 97.62 96 GLY A CA 1
ATOM 700 C C . GLY A 1 96 ? -11.155 10.517 40.022 1.00 97.62 96 GLY A C 1
ATOM 701 O O . GLY A 1 96 ? -11.648 10.457 38.898 1.00 97.62 96 GLY A O 1
ATOM 702 N N . THR A 1 97 ? -11.113 11.654 40.721 1.00 97.88 97 THR A N 1
ATOM 703 C CA . THR A 1 97 ? -11.674 12.926 40.241 1.00 97.88 97 THR A CA 1
ATOM 704 C C . THR A 1 97 ? -10.892 13.462 39.044 1.00 97.88 97 THR A C 1
ATOM 706 O O . THR A 1 97 ? -11.485 13.759 38.009 1.00 97.88 97 THR A O 1
ATOM 709 N N . ILE A 1 98 ? -9.559 13.526 39.140 1.00 96.31 98 ILE A N 1
ATOM 710 C CA . ILE A 1 98 ? -8.684 13.971 38.044 1.00 96.31 98 ILE A CA 1
ATOM 711 C C . ILE A 1 98 ? -8.869 13.066 36.825 1.00 96.31 98 ILE A C 1
ATOM 713 O O . ILE A 1 98 ? -9.051 13.554 35.712 1.00 96.31 98 ILE A O 1
ATOM 717 N N . GLY A 1 99 ? -8.876 11.750 37.032 1.00 95.88 99 GLY A N 1
ATOM 718 C CA . GLY A 1 99 ? -9.071 10.771 35.973 1.00 95.88 99 GLY A CA 1
ATOM 719 C C . GLY A 1 99 ? -10.454 10.843 35.338 1.00 95.88 99 GLY A C 1
ATOM 720 O O . GLY A 1 99 ? -10.562 10.763 34.117 1.00 95.88 99 GLY A O 1
ATOM 721 N N . GLY A 1 100 ? -11.502 11.052 36.137 1.00 95.44 100 GLY A N 1
ATOM 722 C CA . GLY A 1 100 ? -12.869 11.251 35.660 1.00 95.44 100 GLY A CA 1
ATOM 723 C C . GLY A 1 100 ? -13.010 12.515 34.813 1.00 95.44 100 GLY A C 1
ATOM 724 O O . GLY A 1 100 ? -13.563 12.456 33.715 1.00 95.44 100 GLY A O 1
ATOM 725 N N . ILE A 1 101 ? -12.442 13.636 35.269 1.00 94.94 101 ILE A N 1
ATOM 726 C CA . ILE A 1 101 ? -12.407 14.895 34.513 1.00 94.94 101 ILE A CA 1
ATOM 727 C C . ILE A 1 101 ? -11.616 14.702 33.215 1.00 94.94 101 ILE A C 1
ATOM 729 O O . ILE A 1 101 ? -12.129 14.992 32.136 1.00 94.94 101 ILE A O 1
ATOM 733 N N . ALA A 1 102 ? -10.406 14.142 33.287 1.00 93.56 102 ALA A N 1
ATOM 734 C CA . ALA A 1 102 ? -9.588 13.860 32.110 1.00 93.56 102 ALA A CA 1
ATOM 735 C C . ALA A 1 102 ? -10.337 12.970 31.102 1.00 93.56 102 ALA A C 1
ATOM 737 O O . ALA A 1 102 ? -10.374 13.258 29.909 1.00 93.56 102 ALA A O 1
ATOM 738 N N . ARG A 1 103 ? -11.025 11.924 31.572 1.00 91.88 103 ARG A N 1
ATOM 739 C CA . ARG A 1 103 ? -11.835 11.045 30.721 1.00 91.88 103 ARG A CA 1
ATOM 740 C C . ARG A 1 103 ? -13.013 11.771 30.072 1.00 91.88 103 ARG A C 1
ATOM 742 O O . ARG A 1 103 ? -13.319 11.490 28.917 1.00 91.88 103 ARG A O 1
ATOM 749 N N . LEU A 1 104 ? -13.663 12.693 30.780 1.00 90.00 104 LEU A N 1
ATOM 750 C CA . LEU A 1 104 ? -14.784 13.479 30.255 1.00 90.00 104 LEU A CA 1
ATOM 751 C C . LEU A 1 104 ? -14.348 14.418 29.115 1.00 90.00 104 LEU A C 1
ATOM 753 O O . LEU A 1 104 ? -15.113 14.664 28.179 1.00 90.00 104 LEU A O 1
ATOM 757 N N . PHE A 1 105 ? -13.110 14.916 29.174 1.00 89.19 105 PHE A N 1
ATOM 758 C CA . PHE A 1 105 ? -12.521 15.797 28.162 1.00 89.19 105 PHE A CA 1
ATOM 759 C C . PHE A 1 105 ? -11.682 15.073 27.099 1.00 89.19 105 PHE A C 1
ATOM 761 O O . PHE A 1 105 ? -11.207 15.718 26.163 1.00 89.19 105 PHE A O 1
ATOM 768 N N . ALA A 1 106 ? -11.533 13.758 27.203 1.00 88.00 106 ALA A N 1
ATOM 769 C CA . ALA A 1 106 ? -10.787 12.941 26.260 1.00 88.00 106 ALA A CA 1
ATOM 770 C C . ALA A 1 106 ? -11.523 12.704 24.933 1.00 88.00 106 ALA A C 1
ATOM 772 O O . ALA A 1 106 ? -12.755 12.752 24.867 1.00 88.00 106 ALA A O 1
ATOM 773 N N . ASP A 1 107 ? -10.761 12.357 23.894 1.00 88.62 107 ASP A N 1
ATOM 774 C CA . ASP A 1 107 ? -11.297 11.801 22.653 1.00 88.62 107 ASP A CA 1
ATOM 775 C C . ASP A 1 107 ? -11.363 10.279 22.774 1.00 88.62 107 ASP A C 1
ATOM 777 O O . ASP A 1 107 ? -10.401 9.544 22.557 1.00 88.62 107 ASP A O 1
ATOM 781 N N . VAL A 1 108 ? -12.530 9.817 23.208 1.00 90.88 108 VAL A N 1
ATOM 782 C CA . VAL A 1 108 ? -12.798 8.412 23.493 1.00 90.88 108 VAL A CA 1
ATOM 783 C C . VAL A 1 108 ? -13.546 7.793 22.324 1.00 90.88 108 VAL A C 1
ATOM 785 O O . VAL A 1 108 ? -14.701 8.175 22.121 1.00 90.88 108 VAL A O 1
ATOM 788 N N . PRO A 1 109 ? -12.977 6.828 21.585 1.00 92.25 109 PRO A N 1
ATOM 789 C CA . PRO A 1 109 ? -13.731 6.155 20.539 1.00 92.25 109 PRO A CA 1
ATOM 790 C C . PRO A 1 109 ? -14.936 5.432 21.160 1.00 92.25 109 PRO A C 1
ATOM 792 O O . PRO A 1 109 ? -14.779 4.773 22.192 1.00 92.25 109 PRO A O 1
ATOM 795 N N . PRO A 1 110 ? -16.144 5.566 20.586 1.00 94.06 110 PRO A N 1
ATOM 796 C CA . PRO A 1 110 ? -17.260 4.723 20.977 1.00 94.06 110 PRO A CA 1
ATOM 797 C C . PRO A 1 110 ? -16.964 3.272 20.591 1.00 94.06 110 PRO A C 1
ATOM 799 O O . PRO A 1 110 ? -16.287 3.007 19.595 1.00 94.06 110 PRO A O 1
ATOM 802 N N . GLU A 1 111 ? -17.500 2.339 21.371 1.00 94.44 111 GLU A N 1
ATOM 803 C CA . GLU A 1 111 ? -17.313 0.904 21.173 1.00 94.44 111 GLU A CA 1
ATOM 804 C C . GLU A 1 111 ? -18.668 0.191 21.196 1.00 94.44 111 GLU A C 1
ATOM 806 O O . GLU A 1 111 ? -19.564 0.559 21.958 1.00 94.44 111 GLU A O 1
ATOM 811 N N . ILE A 1 112 ? -18.811 -0.852 20.378 1.00 93.19 112 ILE A N 1
ATOM 812 C CA . ILE A 1 112 ? -19.919 -1.814 20.459 1.00 93.19 112 ILE A CA 1
ATOM 813 C C . ILE A 1 112 ? -19.282 -3.170 20.734 1.00 93.19 112 ILE A C 1
ATOM 815 O O . ILE A 1 112 ? -18.404 -3.598 19.992 1.00 93.19 112 ILE A O 1
ATOM 819 N N . SER A 1 113 ? -19.688 -3.825 21.823 1.00 91.25 113 SER A N 1
ATOM 820 C CA . SER A 1 113 ? -19.106 -5.108 22.253 1.00 91.25 113 SER A CA 1
ATOM 821 C C . SER A 1 113 ? -17.577 -5.063 22.436 1.00 91.25 113 SER A C 1
ATOM 823 O O . SER A 1 113 ? -16.886 -6.030 22.136 1.00 91.25 113 SER A O 1
ATOM 825 N N . GLY A 1 114 ? -17.037 -3.925 22.892 1.00 91.75 114 GLY A N 1
ATOM 826 C CA . GLY A 1 114 ? -15.592 -3.714 23.077 1.00 91.75 114 GLY A CA 1
ATOM 827 C C . GLY A 1 114 ? -14.801 -3.500 21.781 1.00 91.75 114 GLY A C 1
ATOM 828 O O . GLY A 1 114 ? -13.582 -3.350 21.825 1.00 91.75 114 GLY A O 1
ATOM 829 N N . GLN A 1 115 ? -15.470 -3.473 20.624 1.00 93.69 115 GLN A N 1
ATOM 830 C CA . GLN A 1 115 ? -14.831 -3.218 19.339 1.00 93.69 115 GLN A CA 1
ATOM 831 C C . GLN A 1 115 ? -14.895 -1.740 18.988 1.00 93.69 115 GLN A C 1
ATOM 833 O O . GLN A 1 115 ? -15.961 -1.117 19.026 1.00 93.69 115 GLN A O 1
ATOM 838 N N . LYS A 1 116 ? -13.746 -1.195 18.580 1.00 94.38 116 LYS A N 1
ATOM 839 C CA . LYS A 1 116 ? -13.675 0.137 17.974 1.00 94.38 116 LYS A CA 1
ATOM 840 C C . LYS A 1 116 ? -14.497 0.168 16.694 1.00 94.38 116 LYS A C 1
ATOM 842 O O . LYS A 1 116 ? -14.594 -0.826 15.976 1.00 94.38 116 LYS A O 1
ATOM 847 N N . LEU A 1 117 ? -15.039 1.338 16.394 1.00 96.56 117 LEU A N 1
ATOM 848 C CA . LEU A 1 117 ? -15.982 1.508 15.303 1.00 96.56 117 LEU A CA 1
ATOM 849 C C . LEU A 1 117 ? -15.356 2.265 14.129 1.00 96.56 117 LEU A C 1
ATOM 851 O O . LEU A 1 117 ? -14.568 3.199 14.295 1.00 96.56 117 LEU A O 1
ATOM 855 N N . LEU A 1 118 ? -15.746 1.863 12.929 1.00 97.81 118 LEU A N 1
ATOM 856 C CA . LEU A 1 118 ? -15.490 2.556 11.678 1.00 97.81 118 LEU A CA 1
ATOM 857 C C . LEU A 1 118 ? -16.787 3.203 11.194 1.00 97.81 118 LEU A C 1
ATOM 859 O O . LEU A 1 118 ? -17.877 2.669 11.397 1.00 97.81 118 LEU A O 1
ATOM 863 N N . LEU A 1 119 ? -16.662 4.342 10.527 1.00 98.00 119 LEU A N 1
ATOM 864 C CA . LEU A 1 119 ? -17.725 4.940 9.738 1.00 98.00 119 LEU A CA 1
ATOM 865 C C . LEU A 1 119 ? -17.506 4.515 8.285 1.00 98.00 119 LEU A C 1
ATOM 867 O O . LEU A 1 119 ? -16.613 5.043 7.623 1.00 98.00 119 LEU A O 1
ATOM 871 N N . ALA A 1 120 ? -18.295 3.554 7.810 1.00 98.06 120 ALA A N 1
ATOM 872 C CA . ALA A 1 120 ? -18.361 3.220 6.393 1.00 98.06 120 ALA A CA 1
ATOM 873 C C . ALA A 1 120 ? -19.278 4.227 5.703 1.00 98.06 120 ALA A C 1
ATOM 875 O O . ALA A 1 120 ? -20.374 4.507 6.196 1.00 98.06 120 ALA A O 1
ATOM 876 N N . VAL A 1 121 ? -18.836 4.770 4.577 1.00 97.75 121 VAL A N 1
ATOM 877 C CA . VAL A 1 121 ? -19.572 5.788 3.832 1.00 97.75 121 VAL A CA 1
ATOM 878 C C . VAL A 1 121 ? -19.636 5.420 2.366 1.00 97.75 121 VAL A C 1
ATOM 880 O O . VAL A 1 121 ? -18.711 4.831 1.811 1.00 97.75 121 VAL A O 1
ATOM 883 N N . GLU A 1 122 ? -20.725 5.812 1.731 1.00 97.50 122 GLU A N 1
ATOM 884 C CA . GLU A 1 122 ? -20.832 5.827 0.283 1.00 97.50 122 GLU A CA 1
ATOM 885 C C . GLU A 1 122 ? -21.220 7.224 -0.151 1.00 97.50 122 GLU A C 1
ATOM 887 O O . GLU A 1 122 ? -22.164 7.813 0.379 1.00 97.50 122 GLU A O 1
ATOM 892 N N . LEU A 1 123 ? -20.460 7.750 -1.101 1.00 95.50 123 LEU A N 1
ATOM 893 C CA . LEU A 1 123 ? -20.640 9.073 -1.663 1.00 95.50 123 LEU A CA 1
ATOM 894 C C . LEU A 1 123 ? -21.134 8.906 -3.092 1.00 95.50 123 LEU A C 1
ATOM 896 O O . LEU A 1 123 ? -20.520 8.194 -3.877 1.00 95.50 123 LEU A O 1
ATOM 900 N N . SER A 1 124 ? -22.258 9.525 -3.417 1.00 95.12 124 SER A N 1
ATOM 901 C CA . SER A 1 124 ? -22.910 9.401 -4.710 1.00 95.12 124 SER A CA 1
ATOM 902 C C . SER A 1 124 ? -22.968 10.755 -5.396 1.00 95.12 124 SER A C 1
ATOM 904 O O . SER A 1 124 ? -23.675 11.650 -4.931 1.00 95.12 124 SER A O 1
ATOM 906 N N . TRP A 1 125 ? -22.283 10.888 -6.526 1.00 92.00 125 TRP A N 1
ATOM 907 C CA . TRP A 1 125 ? -22.357 12.050 -7.414 1.00 92.00 125 TRP A CA 1
ATOM 908 C C . TRP A 1 125 ? -23.157 11.708 -8.665 1.00 92.00 125 TRP A C 1
ATOM 910 O O . TRP A 1 125 ? -23.252 10.541 -9.046 1.00 92.00 125 TRP A O 1
ATOM 920 N N . GLN A 1 126 ? -23.695 12.717 -9.348 1.00 90.12 126 GLN A N 1
ATOM 921 C CA . GLN A 1 126 ? -24.020 12.537 -10.765 1.00 90.12 126 GLN A CA 1
ATOM 922 C C . GLN A 1 126 ? -22.709 12.309 -11.523 1.00 90.12 126 GLN A C 1
ATOM 924 O O . GLN A 1 126 ? -21.714 12.965 -11.240 1.00 90.12 126 GLN A O 1
ATOM 929 N N . THR A 1 127 ? -22.681 11.372 -12.471 1.00 85.19 127 THR A N 1
ATOM 930 C CA . THR A 1 127 ? -21.447 11.017 -13.195 1.00 85.19 127 THR A CA 1
ATOM 931 C C . THR A 1 127 ? -20.858 12.218 -13.940 1.00 85.19 127 THR A C 1
ATOM 933 O O . THR A 1 127 ? -19.642 12.366 -13.963 1.00 85.19 127 THR A O 1
ATOM 936 N N . ALA A 1 128 ? -21.705 13.108 -14.470 1.00 81.81 128 ALA A N 1
ATOM 937 C CA . ALA A 1 128 ? -21.275 14.356 -15.105 1.00 81.81 128 ALA A CA 1
ATOM 938 C C . ALA A 1 128 ? -20.583 15.339 -14.138 1.00 81.81 128 ALA A C 1
ATOM 940 O O . ALA A 1 128 ? -19.792 16.165 -14.580 1.00 81.81 128 ALA A O 1
ATOM 941 N N . ASP A 1 129 ? -20.851 15.214 -12.836 1.00 80.38 129 ASP A N 1
ATOM 942 C CA . ASP A 1 129 ? -20.344 16.099 -11.785 1.00 80.38 129 ASP A CA 1
ATOM 943 C C . ASP A 1 129 ? -19.247 15.432 -10.940 1.00 80.38 129 ASP A C 1
ATOM 945 O O . ASP A 1 129 ? -18.850 15.984 -9.914 1.00 80.38 129 ASP A O 1
ATOM 949 N N . LEU A 1 130 ? -18.792 14.220 -11.293 1.00 79.56 130 LEU A N 1
ATOM 950 C CA . LEU A 1 130 ? -17.767 13.524 -10.518 1.00 79.56 130 LEU A CA 1
ATOM 951 C C . LEU A 1 130 ? -16.465 14.344 -10.587 1.00 79.56 130 LEU A C 1
ATOM 953 O O . LEU A 1 130 ? -15.893 14.476 -11.673 1.00 79.56 130 LEU A O 1
ATOM 957 N N . PRO A 1 131 ? -15.976 14.900 -9.463 1.00 72.50 131 PRO A N 1
ATOM 958 C CA . PRO A 1 131 ? -14.777 15.720 -9.499 1.00 72.50 131 PRO A CA 1
ATOM 959 C C . PRO A 1 131 ? -13.563 14.884 -9.915 1.00 72.50 131 PRO A C 1
ATOM 961 O O . PRO A 1 131 ? -13.503 13.674 -9.687 1.00 72.50 131 PRO A O 1
ATOM 964 N N . VAL A 1 132 ? -12.548 15.539 -10.481 1.00 75.94 132 VAL A N 1
ATOM 965 C CA . VAL A 1 132 ? -11.250 14.901 -10.731 1.00 75.94 132 VAL A CA 1
ATOM 966 C C . VAL A 1 132 ? -10.565 14.672 -9.380 1.00 75.94 132 VAL A C 1
ATOM 968 O O . VAL A 1 132 ? -9.902 15.553 -8.835 1.00 75.94 132 VAL A O 1
ATOM 971 N N . LEU A 1 133 ? -10.769 13.487 -8.804 1.00 66.62 133 LEU A N 1
ATOM 972 C CA . LEU A 1 133 ? -10.323 13.109 -7.454 1.00 66.62 133 LEU A CA 1
ATOM 973 C C . LEU A 1 133 ? -8.860 12.613 -7.387 1.00 66.62 133 LEU A C 1
ATOM 975 O O . LEU A 1 133 ? -8.439 12.045 -6.380 1.00 66.62 133 LEU A O 1
ATOM 979 N N . ASP A 1 134 ? -8.082 12.888 -8.437 1.00 64.06 134 ASP A N 1
ATOM 980 C CA . ASP A 1 134 ? -6.648 12.583 -8.573 1.00 64.06 134 ASP A CA 1
ATOM 981 C C . ASP A 1 134 ? -5.812 13.859 -8.869 1.00 64.06 134 ASP A C 1
ATOM 983 O O . ASP A 1 134 ? -4.715 13.787 -9.421 1.00 64.06 134 ASP A O 1
ATOM 987 N N . ALA A 1 135 ? -6.316 15.052 -8.521 1.00 50.91 135 ALA A N 1
ATOM 988 C CA . ALA A 1 135 ? -5.615 16.317 -8.750 1.00 50.91 135 ALA A CA 1
ATOM 989 C C . ALA A 1 135 ? -4.638 16.647 -7.597 1.00 50.91 135 ALA A C 1
ATOM 991 O O . ALA A 1 135 ? -5.056 17.031 -6.504 1.00 50.91 135 ALA A O 1
ATOM 992 N N . GLY A 1 136 ? -3.328 16.531 -7.847 1.00 57.56 136 GLY A N 1
ATOM 993 C CA . GLY A 1 136 ? -2.252 16.978 -6.944 1.00 57.56 136 GLY A CA 1
ATOM 994 C C . GLY A 1 136 ? -1.387 15.857 -6.348 1.00 57.56 136 GLY A C 1
ATOM 995 O O . GLY A 1 136 ? -1.427 14.713 -6.790 1.00 57.56 136 GLY A O 1
ATOM 996 N N . ASP A 1 137 ? -0.599 16.189 -5.317 1.00 58.91 137 ASP A N 1
ATOM 997 C CA . ASP A 1 137 ? 0.413 15.293 -4.717 1.00 58.91 137 ASP A CA 1
ATOM 998 C C . ASP A 1 137 ? -0.171 14.126 -3.899 1.00 58.91 137 ASP A C 1
ATOM 1000 O O . ASP A 1 137 ? 0.557 13.232 -3.454 1.00 58.91 137 ASP A O 1
ATOM 1004 N N . SER A 1 138 ? -1.487 14.117 -3.672 1.00 62.88 138 SER A N 1
ATOM 1005 C CA . SER A 1 138 ? -2.186 13.065 -2.936 1.00 62.88 138 SER A CA 1
ATOM 1006 C C . SER A 1 138 ? -3.520 12.717 -3.579 1.00 62.88 138 SER A C 1
ATOM 1008 O O . SER A 1 138 ? -4.298 13.623 -3.885 1.00 62.88 138 SER A O 1
ATOM 1010 N N . ARG A 1 139 ? -3.825 11.418 -3.673 1.00 80.62 139 ARG A N 1
ATOM 1011 C CA . ARG A 1 139 ? -5.165 10.948 -4.057 1.00 80.62 139 ARG A CA 1
ATOM 1012 C C . ARG A 1 139 ? -6.222 11.415 -3.067 1.00 80.62 139 ARG A C 1
ATOM 1014 O O . ARG A 1 139 ? -5.911 11.593 -1.886 1.00 80.62 139 ARG A O 1
ATOM 1021 N N . ALA A 1 140 ? -7.465 11.555 -3.526 1.00 88.69 140 ALA A N 1
ATOM 1022 C CA . ALA A 1 140 ? -8.554 11.915 -2.633 1.00 88.69 140 ALA A CA 1
ATOM 1023 C C . ALA A 1 140 ? -8.728 10.910 -1.482 1.00 88.69 140 ALA A C 1
ATOM 1025 O O . ALA A 1 140 ? -8.550 9.702 -1.642 1.00 88.69 140 ALA A O 1
ATOM 1026 N N . TYR A 1 141 ? -9.071 11.422 -0.302 1.00 92.88 141 TYR A N 1
ATOM 1027 C CA . TYR A 1 141 ? -9.231 10.636 0.922 1.00 92.88 141 TYR A CA 1
ATOM 1028 C C . TYR A 1 141 ? -10.299 11.252 1.832 1.00 92.88 141 TYR A C 1
ATOM 1030 O O . TYR A 1 141 ? -10.739 12.384 1.633 1.00 92.88 141 TYR A O 1
ATOM 1038 N N . LEU A 1 142 ? -10.740 10.511 2.844 1.00 94.88 142 LEU A N 1
ATOM 1039 C CA . LEU A 1 142 ? -11.693 10.987 3.842 1.00 94.88 142 LEU A CA 1
ATOM 1040 C C . LEU A 1 142 ? -10.970 11.561 5.054 1.00 94.88 142 LEU A C 1
ATOM 1042 O O . LEU A 1 142 ? -9.940 11.049 5.477 1.00 94.88 142 LEU A O 1
ATOM 1046 N N . LYS A 1 143 ? -11.549 12.582 5.676 1.00 95.50 143 LYS A N 1
ATOM 1047 C CA . LYS A 1 143 ? -11.084 13.127 6.950 1.00 95.50 143 LYS A CA 1
ATOM 1048 C C . LYS A 1 143 ? -12.264 13.340 7.883 1.00 95.50 143 LYS A C 1
ATOM 1050 O O . LYS A 1 143 ? -13.095 14.212 7.639 1.00 95.50 143 LYS A O 1
ATOM 1055 N N . LEU A 1 144 ? -12.334 12.573 8.964 1.00 95.94 144 LEU A N 1
ATOM 1056 C CA . LEU A 1 144 ? -13.346 12.739 10.000 1.00 95.94 144 LEU A CA 1
ATOM 1057 C C . LEU A 1 144 ? -12.812 13.655 11.096 1.00 95.94 144 LEU A C 1
ATOM 1059 O O . LEU A 1 144 ? -11.779 13.381 11.701 1.00 95.94 144 LEU A O 1
ATOM 1063 N N . ALA A 1 145 ? -13.534 14.732 11.366 1.00 93.50 145 ALA A N 1
ATOM 1064 C CA . ALA A 1 145 ? -13.278 15.629 12.478 1.00 93.50 145 ALA A CA 1
ATOM 1065 C C . ALA A 1 145 ? -14.479 15.661 13.428 1.00 93.50 145 ALA A C 1
ATOM 1067 O O . ALA A 1 145 ? -15.621 15.425 13.027 1.00 93.50 145 ALA A O 1
ATOM 1068 N N . SER A 1 146 ? -14.224 16.006 14.686 1.00 91.31 146 SER A N 1
ATOM 1069 C CA . SER A 1 146 ? -15.257 16.332 15.662 1.00 91.31 146 SER A CA 1
ATOM 1070 C C . SER A 1 146 ? -15.222 17.815 16.003 1.00 91.31 146 SER A C 1
ATOM 1072 O O . SER A 1 146 ? -14.155 18.410 16.158 1.00 91.31 146 SER A O 1
ATOM 1074 N N . THR A 1 147 ? -16.409 18.407 16.105 1.00 86.75 147 THR A N 1
ATOM 1075 C CA . THR A 1 147 ? -16.605 19.810 16.473 1.00 86.75 147 THR A CA 1
ATOM 1076 C C . THR A 1 147 ? -17.291 19.909 17.830 1.00 86.75 147 THR A C 1
ATOM 1078 O O . THR A 1 147 ? -18.392 19.385 18.026 1.00 86.75 147 THR A O 1
ATOM 1081 N N . VAL A 1 148 ? -16.637 20.586 18.775 1.00 81.81 148 VAL A N 1
ATOM 1082 C CA . VAL A 1 148 ? -17.172 20.908 20.105 1.00 81.81 148 VAL A CA 1
ATOM 1083 C C . VAL A 1 148 ? -17.054 22.421 20.288 1.00 81.81 148 VAL A C 1
ATOM 1085 O O . VAL A 1 148 ? -15.954 22.966 20.368 1.00 81.81 148 VAL A O 1
ATOM 1088 N N . GLY A 1 149 ? -18.186 23.128 20.308 1.00 78.12 149 GLY A N 1
ATOM 1089 C CA . GLY A 1 149 ? -18.187 24.595 20.290 1.00 78.12 149 GLY A CA 1
ATOM 1090 C C . GLY A 1 149 ? -17.562 25.146 19.001 1.00 78.12 149 GLY A C 1
ATOM 1091 O O . GLY A 1 149 ? -18.003 24.796 17.910 1.00 78.12 149 GLY A O 1
ATOM 1092 N N . ARG A 1 150 ? -16.540 26.008 19.129 1.00 67.56 150 ARG A N 1
ATOM 1093 C CA . ARG A 1 150 ? -15.782 26.579 17.993 1.00 67.56 150 ARG A CA 1
ATOM 1094 C C . ARG A 1 150 ? -14.502 25.802 17.640 1.00 67.56 150 ARG A C 1
ATOM 1096 O O . ARG A 1 150 ? -13.859 26.133 16.650 1.00 67.56 150 ARG A O 1
ATOM 1103 N N . GLY A 1 151 ? -14.116 24.804 18.437 1.00 68.75 151 GLY A N 1
ATOM 1104 C CA . GLY A 1 151 ? -12.893 24.026 18.228 1.00 68.75 151 GLY A CA 1
ATOM 1105 C C . GLY A 1 151 ? -13.103 22.820 17.309 1.00 68.75 151 GLY A C 1
ATOM 1106 O O . GLY A 1 151 ? -14.157 22.179 17.342 1.00 68.75 151 GLY A O 1
ATOM 1107 N N . VAL A 1 152 ? -12.079 22.496 16.516 1.00 70.62 152 VAL A N 1
ATOM 1108 C CA . VAL A 1 152 ? -11.981 21.252 15.739 1.00 70.62 152 VAL A CA 1
ATOM 1109 C C . VAL A 1 152 ? -10.972 20.342 16.440 1.00 70.62 152 VAL A C 1
ATOM 1111 O O . VAL A 1 152 ? -9.804 20.707 16.562 1.00 70.62 152 VAL A O 1
ATOM 1114 N N . ASN A 1 153 ? -11.416 19.174 16.907 1.00 75.75 153 ASN A N 1
ATOM 1115 C CA . ASN A 1 153 ? -10.532 18.179 17.525 1.00 75.75 153 ASN A CA 1
ATOM 1116 C C . ASN A 1 153 ? -9.657 17.486 16.469 1.00 75.75 153 ASN A C 1
ATOM 1118 O O . ASN A 1 153 ? -9.935 17.550 15.269 1.00 75.75 153 ASN A O 1
ATOM 1122 N N . TYR A 1 154 ? -8.621 16.780 16.930 1.00 79.62 154 TYR A N 1
ATOM 1123 C CA . TYR A 1 154 ? -7.635 16.102 16.086 1.00 79.62 154 TYR A CA 1
ATOM 1124 C C . TYR A 1 154 ? -8.314 15.158 15.075 1.00 79.62 154 TYR A C 1
ATOM 1126 O O . TYR A 1 154 ? -8.926 14.177 15.496 1.00 79.62 154 TYR A O 1
ATOM 1134 N N . PRO A 1 155 ? -8.257 15.431 13.761 1.00 90.56 155 PRO A N 1
ATOM 1135 C CA . PRO A 1 155 ? -8.983 14.637 12.780 1.00 90.56 155 PRO A CA 1
ATOM 1136 C C . PRO A 1 155 ? -8.352 13.251 12.571 1.00 90.56 155 PRO A C 1
ATOM 1138 O O . PRO A 1 155 ? -7.174 13.024 12.864 1.00 90.56 155 PRO A O 1
ATOM 1141 N N . ARG A 1 156 ? -9.135 12.324 12.017 1.00 93.38 156 ARG A N 1
ATOM 1142 C CA . ARG A 1 156 ? -8.658 11.033 11.506 1.00 93.38 156 ARG A CA 1
ATOM 1143 C C . ARG A 1 156 ? -8.839 10.958 10.008 1.00 93.38 156 ARG A C 1
ATOM 1145 O O . ARG A 1 156 ? -9.893 11.324 9.494 1.00 93.38 156 ARG A O 1
ATOM 1152 N N . ASP A 1 157 ? -7.824 10.437 9.341 1.00 95.19 157 ASP A N 1
ATOM 1153 C CA . ASP A 1 157 ? -7.868 10.187 7.911 1.00 95.19 157 ASP A CA 1
ATOM 1154 C C . ASP A 1 157 ? -8.412 8.775 7.649 1.00 95.19 157 ASP A C 1
ATOM 1156 O O . ASP A 1 157 ? -8.173 7.844 8.422 1.00 95.19 157 ASP A O 1
ATOM 1160 N N . GLY A 1 158 ? -9.184 8.632 6.578 1.00 95.00 158 GLY A N 1
ATOM 1161 C CA . GLY A 1 158 ? -9.818 7.396 6.133 1.00 95.00 158 GLY A CA 1
ATOM 1162 C C . GLY A 1 158 ? -9.766 7.240 4.614 1.00 95.00 158 GLY A C 1
ATOM 1163 O O . GLY A 1 158 ? -9.553 8.210 3.884 1.00 95.00 158 GLY A O 1
ATOM 1164 N N . ALA A 1 159 ? -9.856 6.007 4.125 1.00 93.25 159 ALA A N 1
ATOM 1165 C CA . ALA A 1 159 ? -9.674 5.722 2.706 1.00 93.25 159 ALA A CA 1
ATOM 1166 C C . ALA A 1 159 ? -10.924 6.106 1.903 1.00 93.25 159 ALA A C 1
ATOM 1168 O O . ALA A 1 159 ? -12.052 5.898 2.359 1.00 93.25 159 ALA A O 1
ATOM 1169 N N . LEU A 1 160 ? -10.710 6.630 0.695 1.00 92.62 160 LEU A N 1
ATOM 1170 C CA . LEU A 1 160 ? -11.734 6.775 -0.336 1.00 92.62 160 LEU A CA 1
ATOM 1171 C C . LEU A 1 160 ? -11.315 5.922 -1.537 1.00 92.62 160 LEU A C 1
ATOM 1173 O O . LEU A 1 160 ? -10.268 6.160 -2.136 1.00 92.62 160 LEU A O 1
ATOM 1177 N N . TRP A 1 161 ? -12.104 4.906 -1.867 1.00 89.38 161 TRP A N 1
ATOM 1178 C CA . TRP A 1 161 ? -11.725 3.885 -2.840 1.00 89.38 161 TRP A CA 1
ATOM 1179 C C . TRP A 1 161 ? -12.271 4.215 -4.234 1.00 89.38 161 TRP A C 1
ATOM 1181 O O . TRP A 1 161 ? -13.290 3.681 -4.670 1.00 89.38 161 TRP A O 1
ATOM 1191 N N . LEU A 1 162 ? -11.597 5.135 -4.929 1.00 86.00 162 LEU A N 1
ATOM 1192 C CA . LEU A 1 162 ? -11.982 5.610 -6.270 1.00 86.00 162 LEU A CA 1
ATOM 1193 C C . LEU A 1 162 ? -11.981 4.505 -7.333 1.00 86.00 162 LEU A C 1
ATOM 1195 O O . LEU A 1 162 ? -12.822 4.491 -8.228 1.00 86.00 162 LEU A O 1
ATOM 1199 N N . ASP A 1 163 ? -11.065 3.551 -7.198 1.00 80.88 163 ASP A N 1
ATOM 1200 C CA . ASP A 1 163 ? -10.949 2.331 -8.004 1.00 80.88 163 ASP A CA 1
ATOM 1201 C C . ASP A 1 163 ? -12.173 1.406 -7.899 1.00 80.88 163 ASP A C 1
ATOM 1203 O O . ASP A 1 163 ? -12.330 0.463 -8.673 1.00 80.88 163 ASP A O 1
ATOM 1207 N N . HIS A 1 164 ? -13.066 1.702 -6.958 1.00 84.31 164 HIS A N 1
ATOM 1208 C CA . HIS A 1 164 ? -14.278 0.949 -6.671 1.00 84.31 164 HIS A CA 1
ATOM 1209 C C . HIS A 1 164 ? -15.546 1.749 -6.882 1.00 84.31 164 HIS A C 1
ATOM 1211 O O . HIS A 1 164 ? -16.604 1.411 -6.345 1.00 84.31 164 HIS A O 1
ATOM 1217 N N . THR A 1 165 ? -15.436 2.806 -7.677 1.00 89.88 165 THR A N 1
ATOM 1218 C CA . THR A 1 165 ? -16.594 3.550 -8.136 1.00 89.88 165 THR A CA 1
ATOM 1219 C C . THR A 1 165 ? -17.515 2.606 -8.897 1.00 89.88 165 THR A C 1
ATOM 1221 O O . THR A 1 165 ? -17.131 2.023 -9.911 1.00 89.88 165 THR A O 1
ATOM 1224 N N . ARG A 1 166 ? -18.739 2.443 -8.398 1.00 91.50 166 ARG A N 1
ATOM 1225 C CA . ARG A 1 166 ? -19.797 1.740 -9.122 1.00 91.50 166 ARG A CA 1
ATOM 1226 C C . ARG A 1 166 ? -20.726 2.748 -9.774 1.00 91.50 166 ARG A C 1
ATOM 1228 O O . ARG A 1 166 ? -20.999 3.802 -9.202 1.00 91.50 166 ARG A O 1
ATOM 1235 N N . HIS A 1 167 ? -21.224 2.408 -10.953 1.00 92.56 167 HIS A N 1
ATOM 1236 C CA . HIS A 1 167 ? -22.183 3.234 -11.671 1.00 92.56 167 HIS A CA 1
ATOM 1237 C C . HIS A 1 167 ? -23.578 2.627 -11.534 1.00 92.56 167 HIS A C 1
ATOM 1239 O O . HIS A 1 167 ? -23.801 1.475 -11.898 1.00 92.56 167 HIS A O 1
ATOM 1245 N N . GLU A 1 168 ? -24.509 3.407 -10.993 1.00 93.81 168 GLU A N 1
ATOM 1246 C CA . GLU A 1 168 ? -25.925 3.062 -10.869 1.00 93.81 168 GLU A CA 1
ATOM 1247 C C . GLU A 1 168 ? -26.734 4.117 -11.636 1.00 93.81 168 GLU A C 1
ATOM 1249 O O . GLU A 1 168 ? -26.961 5.233 -11.159 1.00 93.81 168 GLU A O 1
ATOM 1254 N N . GLY A 1 169 ? -27.119 3.794 -12.874 1.00 92.88 169 GLY A N 1
ATOM 1255 C CA . GLY A 1 169 ? -27.757 4.751 -13.780 1.00 92.88 169 GLY A CA 1
ATOM 1256 C C . GLY A 1 169 ? -26.832 5.933 -14.089 1.00 92.88 169 GLY A C 1
ATOM 1257 O O . GLY A 1 169 ? -25.722 5.745 -14.578 1.00 92.88 169 GLY A O 1
ATOM 1258 N N . THR A 1 170 ? -27.276 7.156 -13.790 1.00 91.75 170 THR A N 1
ATOM 1259 C CA . THR A 1 170 ? -26.484 8.382 -13.995 1.00 91.75 170 THR A CA 1
ATOM 1260 C C . THR A 1 170 ? -25.586 8.735 -12.812 1.00 91.75 170 THR A C 1
ATOM 1262 O O . THR A 1 170 ? -24.960 9.796 -12.819 1.00 91.75 170 THR A O 1
ATOM 1265 N N . ARG A 1 171 ? -25.532 7.898 -11.769 1.00 93.31 171 ARG A N 1
ATOM 1266 C CA . ARG A 1 171 ? -24.789 8.196 -10.542 1.00 93.31 171 ARG A CA 1
ATOM 1267 C C . ARG A 1 171 ? -23.543 7.333 -10.411 1.00 93.31 171 ARG A C 1
ATOM 1269 O O . ARG A 1 171 ? -23.579 6.129 -10.644 1.00 93.31 171 ARG A O 1
ATOM 1276 N N . ALA A 1 172 ? -22.454 7.965 -9.992 1.00 93.25 172 ALA A N 1
ATOM 1277 C CA . ALA A 1 172 ? -21.212 7.315 -9.599 1.00 93.25 172 ALA A CA 1
ATOM 1278 C C . ALA A 1 172 ? -21.170 7.237 -8.068 1.00 93.25 172 ALA A C 1
ATOM 1280 O O . ALA A 1 172 ? -21.265 8.266 -7.396 1.00 93.25 172 ALA A O 1
ATOM 1281 N N . ILE A 1 173 ? -21.061 6.029 -7.515 1.00 95.06 173 ILE A N 1
ATOM 1282 C CA . ILE A 1 173 ? -21.013 5.785 -6.074 1.00 95.06 173 ILE A CA 1
ATOM 1283 C C . ILE A 1 173 ? -19.617 5.316 -5.684 1.00 95.06 173 ILE A C 1
ATOM 1285 O O . ILE A 1 173 ? -19.182 4.238 -6.087 1.00 95.06 173 ILE A O 1
ATOM 1289 N N . VAL A 1 174 ? -18.946 6.113 -4.859 1.00 93.94 174 VAL A N 1
ATOM 1290 C CA . VAL A 1 174 ? -17.596 5.862 -4.361 1.00 93.94 174 VAL A CA 1
ATOM 1291 C C . VAL A 1 174 ? -17.669 5.436 -2.893 1.00 93.94 174 VAL A C 1
ATOM 1293 O O . VAL A 1 174 ? -18.136 6.215 -2.051 1.00 93.94 174 VAL A O 1
ATOM 1296 N N . PRO A 1 175 ? -17.221 4.220 -2.548 1.00 95.38 175 PRO A N 1
ATOM 1297 C CA . PRO A 1 175 ? -17.166 3.780 -1.164 1.00 95.38 175 PRO A CA 1
ATOM 1298 C C . PRO A 1 175 ? -15.931 4.344 -0.448 1.00 95.38 175 PRO A C 1
ATOM 1300 O O . PRO A 1 175 ? -14.873 4.559 -1.041 1.00 95.38 175 PRO A O 1
ATOM 1303 N N . GLY A 1 176 ? -16.040 4.522 0.863 1.00 95.31 176 GLY A N 1
ATOM 1304 C CA . GLY A 1 176 ? -14.924 4.886 1.724 1.00 95.31 176 GLY A CA 1
ATOM 1305 C C . GLY A 1 176 ? -15.165 4.489 3.175 1.00 95.31 176 GLY A C 1
ATOM 1306 O O . GLY A 1 176 ? -16.259 4.068 3.556 1.00 95.31 176 GLY A O 1
ATOM 1307 N N . ALA A 1 177 ? -14.136 4.616 4.004 1.00 97.19 177 ALA A N 1
ATOM 1308 C CA . ALA A 1 177 ? -14.255 4.370 5.434 1.00 97.19 177 ALA A CA 1
ATOM 1309 C C . ALA A 1 177 ? -13.257 5.194 6.244 1.00 97.19 177 ALA A C 1
ATOM 1311 O O . ALA A 1 177 ? -12.163 5.492 5.777 1.00 97.19 177 ALA A O 1
ATOM 1312 N N . VAL A 1 178 ? -13.623 5.537 7.478 1.00 97.25 178 VAL A N 1
ATOM 1313 C CA . VAL A 1 178 ? -12.783 6.315 8.400 1.00 97.25 178 VAL A CA 1
ATOM 1314 C C . VAL A 1 178 ? -13.015 5.884 9.849 1.00 97.25 178 VAL A C 1
ATOM 1316 O O . VAL A 1 178 ? -14.108 5.450 10.206 1.00 97.25 178 VAL A O 1
ATOM 1319 N N . GLU A 1 179 ? -11.994 5.972 10.703 1.00 96.25 179 GLU A N 1
ATOM 1320 C CA . GLU A 1 179 ? -12.110 5.589 12.117 1.00 96.25 179 GLU A CA 1
ATOM 1321 C C . GLU A 1 179 ? -12.953 6.591 12.920 1.00 96.25 179 GLU A C 1
ATOM 1323 O O . GLU A 1 179 ? -12.709 7.801 12.889 1.00 96.25 179 GLU A O 1
ATOM 1328 N N . ILE A 1 180 ? -13.910 6.083 13.705 1.00 95.69 180 ILE A N 1
ATOM 1329 C CA . ILE A 1 180 ? -14.636 6.890 14.688 1.00 95.69 180 ILE A CA 1
ATOM 1330 C C . ILE A 1 180 ? -13.792 6.939 15.962 1.00 95.69 180 ILE A C 1
ATOM 1332 O O . ILE A 1 180 ? -13.753 5.996 16.746 1.00 95.69 180 ILE A O 1
ATOM 1336 N N . TYR A 1 181 ? -13.112 8.061 16.171 1.00 93.38 181 TYR A N 1
ATOM 1337 C CA . TYR A 1 181 ? -12.126 8.208 17.246 1.00 93.38 181 TYR A CA 1
ATOM 1338 C C . TYR A 1 181 ? -12.654 8.893 18.509 1.00 93.38 181 TYR A C 1
ATOM 1340 O O . TYR A 1 181 ? -11.961 8.916 19.520 1.00 93.38 181 TYR A O 1
ATOM 1348 N N . THR A 1 182 ? -13.856 9.477 18.466 1.00 92.44 182 THR A N 1
ATOM 1349 C CA . THR A 1 182 ? -14.419 10.215 19.602 1.00 92.44 182 THR A CA 1
ATOM 1350 C C . THR A 1 182 ? -15.942 10.103 19.675 1.00 92.44 182 THR A C 1
ATOM 1352 O O . THR A 1 182 ? -16.652 10.184 18.666 1.00 92.44 182 THR A O 1
ATOM 1355 N N . SER A 1 183 ? -16.457 9.927 20.892 1.00 91.75 183 SER A N 1
ATOM 1356 C CA . SER A 1 183 ? -17.877 9.969 21.245 1.00 91.75 183 SER A CA 1
ATOM 1357 C C . SER A 1 183 ? -18.384 11.407 21.430 1.00 91.75 183 SER A C 1
ATOM 1359 O O . SER A 1 183 ? -19.594 11.632 21.478 1.00 91.75 183 SER A O 1
ATOM 1361 N N . ARG A 1 184 ? -17.502 12.411 21.414 1.00 90.44 184 ARG A N 1
ATOM 1362 C CA . ARG A 1 184 ? -17.854 13.819 21.640 1.00 90.44 184 ARG A CA 1
ATOM 1363 C C . ARG A 1 184 ? -18.087 14.584 20.337 1.00 90.44 184 ARG A C 1
ATOM 1365 O O . ARG A 1 184 ? -17.525 14.240 19.301 1.00 90.44 184 ARG A O 1
ATOM 1372 N N . GLY A 1 185 ? -18.874 15.660 20.429 1.00 90.38 185 GLY A N 1
ATOM 1373 C CA . GLY A 1 185 ? -19.055 16.673 19.380 1.00 90.38 185 GLY A CA 1
ATOM 1374 C C . GLY A 1 185 ? -19.896 16.246 18.176 1.00 90.38 185 GLY A C 1
ATOM 1375 O O . GLY A 1 185 ? -20.392 15.130 18.098 1.00 90.38 185 GLY A O 1
ATOM 1376 N N . LYS A 1 186 ? -20.097 17.153 17.218 1.00 92.44 186 LYS A N 1
ATOM 1377 C CA . LYS A 1 186 ? -20.738 16.827 15.931 1.00 92.44 186 LYS A CA 1
ATOM 1378 C C . LYS A 1 186 ? -19.685 16.347 14.938 1.00 92.44 186 LYS A C 1
ATOM 1380 O O . LYS A 1 186 ? -18.584 16.899 14.898 1.00 92.44 186 LYS A O 1
ATOM 1385 N N . ARG A 1 187 ? -20.021 15.331 14.141 1.00 94.19 187 ARG A N 1
ATOM 1386 C CA . ARG A 1 187 ? -19.077 14.659 13.239 1.00 94.19 187 ARG A CA 1
ATOM 1387 C C . ARG A 1 187 ? -19.096 15.361 11.897 1.00 94.19 187 ARG A C 1
ATOM 1389 O O . ARG A 1 187 ? -20.154 15.475 11.288 1.00 94.19 187 ARG A O 1
ATOM 1396 N N . ARG A 1 188 ? -17.934 15.827 11.450 1.00 93.94 188 ARG A N 1
ATOM 1397 C CA . ARG A 1 188 ? -17.736 16.422 10.128 1.00 93.94 188 ARG A CA 1
ATOM 1398 C C . ARG A 1 188 ? -16.845 15.518 9.302 1.00 93.94 188 ARG A C 1
ATOM 1400 O O . ARG A 1 188 ? -15.668 15.353 9.616 1.00 93.94 188 ARG A O 1
ATOM 1407 N N . LEU A 1 189 ? -17.421 14.916 8.276 1.00 95.38 189 LEU A N 1
ATOM 1408 C CA . LEU A 1 189 ? -16.718 14.137 7.277 1.00 95.38 189 LEU A CA 1
ATOM 1409 C C . LEU A 1 189 ? -16.328 15.064 6.131 1.00 95.38 189 LEU A C 1
ATOM 1411 O O . LEU A 1 189 ? -17.190 15.642 5.478 1.00 95.38 189 LEU A O 1
ATOM 1415 N N . ARG A 1 190 ? -15.032 15.186 5.872 1.00 93.75 190 ARG A N 1
ATOM 1416 C CA . ARG A 1 190 ? -14.499 15.935 4.737 1.00 93.75 190 ARG A CA 1
ATOM 1417 C C . ARG A 1 190 ? -13.969 14.984 3.680 1.00 93.75 190 ARG A C 1
ATOM 1419 O O . ARG A 1 190 ? -13.275 14.027 4.015 1.00 93.75 190 ARG A O 1
ATOM 1426 N N . VAL A 1 191 ? -14.266 15.274 2.422 1.00 92.12 191 VAL A N 1
ATOM 1427 C CA . VAL A 1 191 ? -13.626 14.639 1.267 1.00 92.12 191 VAL A CA 1
ATOM 1428 C C . VAL A 1 191 ? -12.466 15.534 0.876 1.00 92.12 191 VAL A C 1
ATOM 1430 O O . VAL A 1 191 ? -12.680 16.659 0.444 1.00 92.12 191 VAL A O 1
ATOM 1433 N N . MET A 1 192 ? -11.243 15.076 1.090 1.00 90.38 192 MET A N 1
ATOM 1434 C CA . MET A 1 192 ? -10.029 15.828 0.796 1.00 90.38 192 MET A CA 1
ATOM 1435 C C . MET A 1 192 ? -9.559 15.499 -0.624 1.00 90.38 192 MET A C 1
ATOM 1437 O O . MET A 1 192 ? -9.526 14.327 -0.979 1.00 90.38 192 MET A O 1
ATOM 1441 N N . ASN A 1 193 ? -9.167 16.504 -1.406 1.00 86.44 193 ASN A N 1
ATOM 1442 C CA . ASN A 1 193 ? -8.586 16.383 -2.745 1.00 86.44 193 ASN A CA 1
ATOM 1443 C C . ASN A 1 193 ? -7.506 17.466 -2.917 1.00 86.44 193 ASN A C 1
ATOM 1445 O O . ASN A 1 193 ? -7.791 18.643 -2.693 1.00 86.44 193 ASN A O 1
ATOM 1449 N N . GLY A 1 194 ? -6.262 17.089 -3.229 1.00 76.06 194 GLY A N 1
ATOM 1450 C CA . GLY A 1 194 ? -5.163 18.054 -3.404 1.00 76.06 194 GLY A CA 1
ATOM 1451 C C . GLY A 1 194 ? -4.922 18.994 -2.208 1.00 76.06 194 GLY A C 1
ATOM 1452 O O . GLY A 1 194 ? -4.545 20.146 -2.390 1.00 76.06 194 GLY A O 1
ATOM 1453 N N . GLY A 1 195 ? -5.203 18.545 -0.978 1.00 78.25 195 GLY A N 1
ATOM 1454 C CA . GLY A 1 195 ? -5.087 19.357 0.245 1.00 78.25 195 GLY A CA 1
ATOM 1455 C C . GLY A 1 195 ? -6.322 20.204 0.596 1.00 78.25 195 GLY A C 1
ATOM 1456 O O . GLY A 1 195 ? -6.470 20.600 1.754 1.00 78.25 195 GLY A O 1
ATOM 1457 N N . SER A 1 196 ? -7.250 20.390 -0.342 1.00 82.31 196 SER A N 1
ATOM 1458 C CA . SER A 1 196 ? -8.508 21.126 -0.157 1.00 82.31 196 SER A CA 1
ATOM 1459 C C . SER A 1 196 ? -9.679 20.182 0.126 1.00 82.31 196 SER A C 1
ATOM 1461 O O . SER A 1 196 ? -9.640 19.005 -0.226 1.00 82.31 196 SER A O 1
ATOM 1463 N N . ALA A 1 197 ? -10.734 20.667 0.785 1.00 86.19 197 ALA A N 1
ATOM 1464 C CA . ALA A 1 197 ? -11.948 19.875 0.986 1.00 86.19 197 ALA A CA 1
ATOM 1465 C C . ALA A 1 197 ? -12.877 20.023 -0.232 1.00 86.19 197 ALA A C 1
ATOM 1467 O O . ALA A 1 197 ? -13.414 21.102 -0.458 1.00 86.19 197 ALA A O 1
ATOM 1468 N N . ALA A 1 198 ? -13.076 18.943 -0.989 1.00 84.44 198 ALA A N 1
ATOM 1469 C CA . ALA A 1 198 ? -14.052 18.852 -2.078 1.00 84.44 198 ALA A CA 1
ATOM 1470 C C . ALA A 1 198 ? -15.498 18.746 -1.562 1.00 84.44 198 ALA A C 1
ATOM 1472 O O . ALA A 1 198 ? -16.441 19.117 -2.250 1.00 84.44 198 ALA A O 1
ATOM 1473 N N . ALA A 1 199 ? -15.680 18.233 -0.343 1.00 88.12 199 ALA A N 1
ATOM 1474 C CA . ALA A 1 199 ? -16.959 18.234 0.358 1.00 88.12 199 ALA A CA 1
ATOM 1475 C C . ALA A 1 199 ? -16.736 18.260 1.874 1.00 88.12 199 ALA A C 1
ATOM 1477 O O . ALA A 1 199 ? -15.713 17.781 2.371 1.00 88.12 199 ALA A O 1
ATOM 1478 N N . ASP A 1 200 ? -17.714 18.784 2.609 1.00 90.69 200 ASP A N 1
ATOM 1479 C CA . ASP A 1 200 ? -17.731 18.850 4.069 1.00 90.69 200 ASP A CA 1
ATOM 1480 C C . ASP A 1 200 ? -19.148 18.585 4.587 1.00 90.69 200 ASP A C 1
ATOM 1482 O O . ASP A 1 200 ? -20.085 19.350 4.363 1.00 90.69 200 ASP A O 1
ATOM 1486 N N . ILE A 1 201 ? -19.313 17.442 5.239 1.00 92.44 201 ILE A N 1
ATOM 1487 C CA . ILE A 1 201 ? -20.601 16.830 5.531 1.00 92.44 201 ILE A CA 1
ATOM 1488 C C . ILE A 1 201 ? -20.725 16.672 7.041 1.00 92.44 201 ILE A C 1
ATOM 1490 O O . ILE A 1 201 ? -19.932 15.968 7.667 1.00 92.44 201 ILE A O 1
ATOM 1494 N N . GLN A 1 202 ? -21.752 17.271 7.645 1.00 93.50 202 GLN A N 1
ATOM 1495 C CA . GLN A 1 202 ? -22.090 16.964 9.031 1.00 93.50 202 GLN A CA 1
ATOM 1496 C C . GLN A 1 202 ? -22.877 15.649 9.087 1.00 93.50 202 GLN A C 1
ATOM 1498 O O . GLN A 1 202 ? -24.058 15.612 8.746 1.00 93.50 202 GLN A O 1
ATOM 1503 N N . VAL A 1 203 ? -22.228 14.579 9.539 1.00 94.88 203 VAL A N 1
ATOM 1504 C CA . VAL A 1 203 ? -22.831 13.247 9.644 1.00 94.88 203 VAL A CA 1
ATOM 1505 C C . VAL A 1 203 ? -23.730 13.204 10.888 1.00 94.88 203 VAL A C 1
ATOM 1507 O O . VAL A 1 203 ? -23.246 13.531 11.980 1.00 94.88 203 VAL A O 1
ATOM 1510 N N . PRO A 1 204 ? -25.011 12.795 10.778 1.00 94.75 204 PRO A N 1
ATOM 1511 C CA . PRO A 1 204 ? -25.929 12.665 11.910 1.00 94.75 204 PRO A CA 1
ATOM 1512 C C . PRO A 1 204 ? -25.619 11.390 12.711 1.00 94.75 204 PRO A C 1
ATOM 1514 O O . PRO A 1 204 ? -26.432 10.477 12.814 1.00 94.75 204 PRO A O 1
ATOM 1517 N N . LEU A 1 205 ? -24.399 11.315 13.243 1.00 94.50 205 LEU A N 1
ATOM 1518 C CA . LEU A 1 205 ? -23.927 10.213 14.066 1.00 94.50 205 LEU A CA 1
ATOM 1519 C C . LEU A 1 205 ? -23.997 10.597 15.546 1.00 94.50 205 LEU A C 1
ATOM 1521 O O . LEU A 1 205 ? -23.346 11.553 15.983 1.00 94.50 205 LEU A O 1
ATOM 1525 N N . ASP A 1 206 ? -24.754 9.814 16.309 1.00 93.44 206 ASP A N 1
ATOM 1526 C CA . ASP A 1 206 ? -24.873 9.956 17.757 1.00 93.44 206 ASP A CA 1
ATOM 1527 C C . ASP A 1 206 ? -23.539 9.716 18.480 1.00 93.44 206 ASP A C 1
ATOM 1529 O O . ASP A 1 206 ? -22.649 9.008 18.007 1.00 93.44 206 ASP A O 1
ATOM 1533 N N . ALA A 1 207 ? -23.423 10.271 19.691 1.00 90.38 207 ALA A N 1
ATOM 1534 C CA . ALA A 1 207 ? -22.278 10.048 20.576 1.00 90.38 207 ALA A CA 1
ATOM 1535 C C . ALA A 1 207 ? -22.036 8.564 20.899 1.00 90.38 207 ALA A C 1
ATOM 1537 O O . ALA A 1 207 ? -20.886 8.134 20.998 1.00 90.38 207 ALA A O 1
ATOM 1538 N N . SER A 1 208 ? -23.127 7.807 21.020 1.00 91.62 208 SER A N 1
ATOM 1539 C CA . SER A 1 208 ? -23.144 6.375 21.309 1.00 91.62 208 SER A CA 1
ATOM 1540 C C . SER A 1 208 ? -23.948 5.665 20.217 1.00 91.62 208 SER A C 1
ATOM 1542 O O . SER A 1 208 ? -25.172 5.561 20.341 1.00 91.62 208 SER A O 1
ATOM 1544 N N . PRO A 1 209 ? -23.291 5.219 19.131 1.00 91.06 209 PRO A N 1
ATOM 1545 C CA . PRO A 1 209 ? -23.954 4.532 18.030 1.00 91.06 209 PRO A CA 1
ATOM 1546 C C . PRO A 1 209 ? -24.764 3.325 18.512 1.00 91.06 209 PRO A C 1
ATOM 1548 O O . PRO A 1 209 ? -24.327 2.563 19.375 1.00 91.06 209 PRO A O 1
ATOM 1551 N N . LYS A 1 210 ? -25.964 3.153 17.955 1.00 90.56 210 LYS A N 1
ATOM 1552 C CA . LYS A 1 210 ? -26.902 2.085 18.332 1.00 90.56 210 LYS A CA 1
ATOM 1553 C C . LYS A 1 210 ? -26.844 0.943 17.319 1.00 90.56 210 LYS A C 1
ATOM 1555 O O . LYS A 1 210 ? -26.340 1.100 16.212 1.00 90.56 210 LYS A O 1
ATOM 1560 N N . LYS A 1 211 ? -27.457 -0.201 17.639 1.00 87.25 211 LYS A N 1
ATOM 1561 C CA . LYS A 1 211 ? -27.576 -1.326 16.688 1.00 87.25 211 LYS A CA 1
ATOM 1562 C C . LYS A 1 211 ? -28.212 -0.921 15.348 1.00 87.25 211 LYS A C 1
ATOM 1564 O O . LYS A 1 211 ? -27.838 -1.455 14.317 1.00 87.25 211 LYS A O 1
ATOM 1569 N N . GLN A 1 212 ? -29.121 0.055 15.353 1.00 91.38 212 GLN A N 1
ATOM 1570 C CA . GLN A 1 212 ? -29.758 0.582 14.138 1.00 91.38 212 GLN A CA 1
ATOM 1571 C C . GLN A 1 212 ? -28.755 1.249 13.187 1.00 91.38 212 GLN A C 1
ATOM 1573 O O . GLN A 1 212 ? -28.881 1.102 11.979 1.00 91.38 212 GLN A O 1
ATOM 1578 N N . THR A 1 213 ? -27.717 1.911 13.714 1.00 93.94 213 THR A N 1
ATOM 1579 C CA . THR A 1 213 ? -26.681 2.549 12.884 1.00 93.94 213 THR A CA 1
ATOM 1580 C C . THR A 1 213 ? -25.718 1.546 12.246 1.00 93.94 213 THR A C 1
ATOM 1582 O O . THR A 1 213 ? -24.836 1.964 11.506 1.00 93.94 213 THR A O 1
ATOM 1585 N N . LEU A 1 214 ? -25.860 0.241 12.522 1.00 95.44 214 LEU A N 1
ATOM 1586 C CA . LEU A 1 214 ? -25.115 -0.816 11.826 1.00 95.44 214 LEU A CA 1
ATOM 1587 C C . LEU A 1 214 ? -25.660 -1.074 10.412 1.00 95.44 214 LEU A C 1
ATOM 1589 O O . LEU A 1 214 ? -24.930 -1.548 9.540 1.00 95.44 214 LEU A O 1
ATOM 1593 N N . ALA A 1 215 ? -26.937 -0.761 10.180 1.00 96.44 215 ALA A N 1
ATOM 1594 C CA . ALA A 1 215 ? -27.526 -0.762 8.850 1.00 96.44 215 ALA A CA 1
ATOM 1595 C C . ALA A 1 215 ? -27.137 0.518 8.096 1.00 96.44 215 ALA A C 1
ATOM 1597 O O . ALA A 1 215 ? -26.857 1.551 8.707 1.00 96.44 215 ALA A O 1
ATOM 1598 N N . TRP A 1 216 ? -27.122 0.444 6.764 1.00 97.56 216 TRP A N 1
ATOM 1599 C CA . TRP A 1 216 ? -26.985 1.634 5.927 1.00 97.56 216 TRP A CA 1
ATOM 1600 C C . TRP A 1 216 ? -28.122 2.612 6.210 1.00 97.56 216 TRP A C 1
ATOM 1602 O O . TRP A 1 216 ? -29.285 2.217 6.258 1.00 97.56 216 TRP A O 1
ATOM 1612 N N . SER A 1 217 ? -27.777 3.886 6.380 1.00 97.50 217 SER A N 1
ATOM 1613 C CA . SER A 1 217 ? -28.758 4.963 6.367 1.00 97.50 217 SER A CA 1
ATOM 1614 C C . SER A 1 217 ? -29.429 5.065 4.996 1.00 97.50 217 SER A C 1
ATOM 1616 O O . SER A 1 217 ? -28.880 4.624 3.979 1.00 97.50 217 SER A O 1
ATOM 1618 N N . GLU A 1 218 ? -30.564 5.757 4.956 1.00 97.12 218 GLU A N 1
ATOM 1619 C CA . GLU A 1 218 ? -31.083 6.315 3.707 1.00 97.12 218 GLU A CA 1
ATOM 1620 C C . GLU A 1 218 ? -30.044 7.236 3.049 1.00 97.12 218 GLU A C 1
ATOM 1622 O O . GLU A 1 218 ? -29.110 7.722 3.703 1.00 97.12 218 GLU A O 1
ATOM 1627 N N . TRP A 1 219 ? -30.203 7.480 1.749 1.00 96.31 219 TRP A N 1
ATOM 1628 C CA . TRP A 1 219 ? -29.409 8.479 1.037 1.00 96.31 219 TRP A CA 1
ATOM 1629 C C . TRP A 1 219 ? -29.784 9.887 1.508 1.00 96.31 219 TRP A C 1
ATOM 1631 O O . TRP A 1 219 ? -30.933 10.310 1.410 1.00 96.31 219 TRP A O 1
ATOM 1641 N N . ILE A 1 220 ? -28.797 10.629 2.004 1.00 95.94 220 ILE A N 1
ATOM 1642 C CA . ILE A 1 220 ? -28.946 11.980 2.544 1.00 95.94 220 ILE A CA 1
ATOM 1643 C C . ILE A 1 220 ? -28.314 12.970 1.555 1.00 95.94 220 ILE A C 1
ATOM 1645 O O . ILE A 1 220 ? -27.132 12.826 1.224 1.00 95.94 220 ILE A O 1
ATOM 1649 N N . PRO A 1 221 ? -29.046 13.989 1.071 1.00 92.44 221 PRO A N 1
ATOM 1650 C CA . PRO A 1 221 ? -28.464 15.029 0.231 1.00 92.44 221 PRO A CA 1
ATOM 1651 C C . PRO A 1 221 ? -27.494 15.904 1.028 1.00 92.44 221 PRO A C 1
ATOM 1653 O O . PRO A 1 221 ? -27.742 16.252 2.185 1.00 92.44 221 PRO A O 1
ATOM 1656 N N . VAL A 1 222 ? -26.384 16.285 0.401 1.00 89.06 222 VAL A N 1
ATOM 1657 C CA . VAL A 1 222 ? -25.457 17.266 0.966 1.00 89.06 222 VAL A CA 1
ATOM 1658 C C . VAL A 1 222 ? -25.957 18.662 0.608 1.00 89.06 222 VAL A C 1
ATOM 1660 O O . VAL A 1 222 ? -26.134 19.000 -0.559 1.00 89.06 222 VAL A O 1
ATOM 1663 N N . ASN A 1 223 ? -26.204 19.496 1.619 1.00 74.94 223 ASN A N 1
ATOM 1664 C CA . ASN A 1 223 ? -26.664 20.863 1.391 1.00 74.94 223 ASN A CA 1
ATOM 1665 C C . ASN A 1 223 ? -25.563 21.689 0.705 1.00 74.94 223 ASN A C 1
ATOM 1667 O O . ASN A 1 223 ? -24.506 21.933 1.290 1.00 74.94 223 ASN A O 1
ATOM 1671 N N . ALA A 1 224 ? -25.849 22.188 -0.500 1.00 61.38 224 ALA A N 1
ATOM 1672 C CA . ALA A 1 224 ? -24.918 22.976 -1.313 1.00 61.38 224 ALA A CA 1
ATOM 1673 C C . ALA A 1 224 ? -24.382 24.237 -0.607 1.00 61.38 224 ALA A C 1
ATOM 1675 O O . ALA A 1 224 ? -23.236 24.630 -0.804 1.00 61.38 224 ALA A O 1
ATOM 1676 N N . ALA A 1 225 ? -25.181 24.844 0.280 1.00 56.09 225 ALA A N 1
ATOM 1677 C CA . ALA A 1 225 ? -24.764 26.003 1.075 1.00 56.09 225 ALA A CA 1
ATOM 1678 C C . ALA A 1 225 ? -23.594 25.698 2.035 1.00 56.09 225 ALA A C 1
ATOM 1680 O O . ALA A 1 225 ? -22.899 26.615 2.462 1.00 56.09 225 ALA A O 1
ATOM 1681 N N . ALA A 1 226 ? -23.365 24.424 2.372 1.00 54.50 226 ALA A N 1
ATOM 1682 C CA . ALA A 1 226 ? -22.291 23.991 3.262 1.00 54.50 226 ALA A CA 1
ATOM 1683 C C . ALA A 1 226 ? -21.000 23.577 2.526 1.00 54.50 226 ALA A C 1
ATOM 1685 O O . ALA A 1 226 ? -19.995 23.333 3.189 1.00 54.50 226 ALA A O 1
ATOM 1686 N N . THR A 1 227 ? -21.012 23.467 1.190 1.00 55.75 227 THR A N 1
ATOM 1687 C CA . THR A 1 227 ? -19.992 22.697 0.447 1.00 55.75 227 THR A CA 1
ATOM 1688 C C . THR A 1 227 ? -19.432 23.348 -0.825 1.00 55.75 227 THR A C 1
ATOM 1690 O O . THR A 1 227 ? -18.683 22.707 -1.552 1.00 55.75 227 THR A O 1
ATOM 1693 N N . GLY A 1 228 ? -19.690 24.636 -1.074 1.00 57.44 228 GLY A N 1
ATOM 1694 C CA . GLY A 1 228 ? -19.281 25.276 -2.334 1.00 57.44 228 GLY A CA 1
ATOM 1695 C C . GLY A 1 228 ? -20.145 24.807 -3.514 1.00 57.44 228 GLY A C 1
ATOM 1696 O O . GLY A 1 228 ? -20.982 23.915 -3.378 1.00 57.44 228 GLY A O 1
ATOM 1697 N N . ASN A 1 229 ? -20.017 25.449 -4.678 1.00 52.50 229 ASN A N 1
ATOM 1698 C CA . ASN A 1 229 ? -20.953 25.236 -5.793 1.00 52.50 229 ASN A CA 1
ATOM 1699 C C . ASN A 1 229 ? -20.911 23.820 -6.407 1.00 52.50 229 ASN A C 1
ATOM 1701 O O . ASN A 1 229 ? -21.921 23.402 -6.974 1.00 52.50 229 ASN A O 1
ATOM 1705 N N . ASP A 1 230 ? -19.823 23.068 -6.224 1.00 56.16 230 ASP A N 1
ATOM 1706 C CA . ASP A 1 230 ? -19.575 21.785 -6.908 1.00 56.16 230 ASP A CA 1
ATOM 1707 C C . ASP A 1 230 ? -20.229 20.564 -6.228 1.00 56.16 230 ASP A C 1
ATOM 1709 O O . ASP A 1 230 ? -20.200 19.456 -6.755 1.00 56.16 230 ASP A O 1
ATOM 1713 N N . ALA A 1 231 ? -20.866 20.738 -5.066 1.00 60.19 231 ALA A N 1
ATOM 1714 C CA . ALA A 1 231 ? -21.456 19.641 -4.289 1.00 60.19 231 ALA A CA 1
ATOM 1715 C C . ALA A 1 231 ? -22.987 19.511 -4.424 1.00 60.19 231 ALA A C 1
ATOM 1717 O O . ALA A 1 231 ? -23.604 18.712 -3.719 1.00 60.19 231 ALA A O 1
ATOM 1718 N N . ARG A 1 232 ? -23.628 20.274 -5.324 1.00 64.94 232 ARG A N 1
ATOM 1719 C CA . ARG A 1 232 ? -25.102 20.334 -5.459 1.00 64.94 232 ARG A CA 1
ATOM 1720 C C . ARG A 1 232 ? -25.765 18.992 -5.778 1.00 64.94 232 ARG A C 1
ATOM 1722 O O . ARG A 1 232 ? -26.937 18.815 -5.454 1.00 64.94 232 ARG A O 1
ATOM 1729 N N . SER A 1 233 ? -25.041 18.056 -6.386 1.00 81.00 233 SER A N 1
ATOM 1730 C CA . SER A 1 233 ? -25.552 16.726 -6.724 1.00 81.00 233 SER A CA 1
ATOM 1731 C C . SER A 1 233 ? -25.094 15.616 -5.775 1.00 81.00 233 SER A C 1
ATOM 1733 O O . SER A 1 233 ? -25.531 14.472 -5.930 1.00 81.00 233 SER A O 1
ATOM 1735 N N . LEU A 1 234 ? -24.267 15.934 -4.773 1.00 90.25 234 LEU A N 1
ATOM 1736 C CA . LEU A 1 234 ? -23.707 14.954 -3.850 1.00 90.25 234 LEU A CA 1
ATOM 1737 C C . LEU A 1 234 ? -24.763 14.456 -2.856 1.00 90.25 234 LEU A C 1
ATOM 1739 O O . LEU A 1 234 ? -25.405 15.221 -2.136 1.00 90.25 234 LEU A O 1
ATOM 1743 N N . GLN A 1 235 ? -24.900 13.140 -2.783 1.00 94.81 235 GLN A N 1
ATOM 1744 C CA . GLN A 1 235 ? -25.633 12.437 -1.737 1.00 94.81 235 GLN A CA 1
ATOM 1745 C C . GLN A 1 235 ? -24.683 11.498 -1.013 1.00 94.81 235 GLN A C 1
ATOM 1747 O O . GLN A 1 235 ? -23.712 11.017 -1.592 1.00 94.81 235 GLN A O 1
ATOM 1752 N N . TYR A 1 236 ? -24.963 11.203 0.245 1.00 96.62 236 TYR A N 1
ATOM 1753 C CA . TYR A 1 236 ? -24.190 10.224 0.989 1.00 96.62 236 TYR A CA 1
ATOM 1754 C C . TYR A 1 236 ? -25.093 9.333 1.820 1.00 96.62 236 TYR A C 1
ATOM 1756 O O . TYR A 1 236 ? -26.176 9.733 2.237 1.00 96.62 236 TYR A O 1
ATOM 1764 N N . ARG A 1 237 ? -24.617 8.130 2.101 1.00 97.69 237 ARG A N 1
ATOM 1765 C CA . ARG A 1 237 ? -25.158 7.289 3.163 1.00 97.69 237 ARG A CA 1
ATOM 1766 C C . ARG A 1 237 ? -24.020 6.723 3.982 1.00 97.69 237 ARG A C 1
ATOM 1768 O O . ARG A 1 237 ? -22.875 6.674 3.526 1.00 97.69 237 ARG A O 1
ATOM 1775 N N . PHE A 1 238 ? -24.320 6.318 5.202 1.00 98.00 238 PHE A N 1
ATOM 1776 C CA . PHE A 1 238 ? -23.313 5.779 6.100 1.00 98.00 238 PHE A CA 1
ATOM 1777 C C . PHE A 1 238 ? -23.860 4.626 6.925 1.00 98.00 238 PHE A C 1
ATOM 1779 O O . PHE A 1 238 ? -25.068 4.471 7.092 1.00 98.00 238 PHE A O 1
ATOM 1786 N N . ARG A 1 239 ? -22.942 3.836 7.467 1.00 97.94 239 ARG A N 1
ATOM 1787 C CA . ARG A 1 239 ? -23.202 2.905 8.560 1.00 97.94 239 ARG A CA 1
ATOM 1788 C C . ARG A 1 239 ? -21.992 2.833 9.470 1.00 97.94 239 ARG A C 1
ATOM 1790 O O . ARG A 1 239 ? -20.866 3.144 9.079 1.00 97.94 239 ARG A O 1
ATOM 1797 N N . VAL A 1 240 ? -22.231 2.401 10.690 1.00 97.94 240 VAL A N 1
ATOM 1798 C CA . VAL A 1 240 ? -21.203 2.128 11.682 1.00 97.94 240 VAL A CA 1
ATOM 1799 C C . VAL A 1 240 ? -20.844 0.657 11.607 1.00 97.94 240 VAL A C 1
ATOM 1801 O O . VAL A 1 240 ? -21.724 -0.197 11.581 1.00 97.94 240 VAL A O 1
ATOM 1804 N N . VAL A 1 241 ? -19.552 0.357 11.569 1.00 97.75 241 VAL A N 1
ATOM 1805 C CA . VAL A 1 241 ? -19.060 -1.013 11.428 1.00 97.75 241 VAL A CA 1
ATOM 1806 C C . VAL A 1 241 ? -18.057 -1.299 12.545 1.00 97.75 241 VAL A C 1
ATOM 1808 O O . VAL A 1 241 ? -17.046 -0.598 12.636 1.00 97.75 241 VAL A O 1
ATOM 1811 N N . PRO A 1 242 ? -18.317 -2.281 13.425 1.00 97.00 242 PRO A N 1
ATOM 1812 C CA . PRO A 1 242 ? -17.307 -2.824 14.324 1.00 97.00 242 PRO A CA 1
ATOM 1813 C C . PRO A 1 242 ? -16.066 -3.276 13.552 1.00 97.00 242 PRO A C 1
ATOM 1815 O O . PRO A 1 242 ? -16.174 -3.792 12.445 1.00 97.00 242 PRO A O 1
ATOM 1818 N N . ARG A 1 243 ? -14.873 -3.065 14.109 1.00 94.56 243 ARG A N 1
ATOM 1819 C CA . ARG A 1 243 ? -13.604 -3.327 13.404 1.00 94.56 243 ARG A CA 1
ATOM 1820 C C . ARG A 1 243 ? -13.413 -4.785 12.964 1.00 94.56 243 ARG A C 1
ATOM 1822 O O . ARG A 1 243 ? -12.679 -5.043 12.017 1.00 94.56 243 ARG A O 1
ATOM 1829 N N . ASP A 1 244 ? -14.055 -5.716 13.655 1.00 94.88 244 ASP A N 1
ATOM 1830 C CA . ASP A 1 244 ? -14.064 -7.150 13.364 1.00 94.88 244 ASP A CA 1
ATOM 1831 C C . ASP A 1 244 ? -15.134 -7.562 12.335 1.00 94.88 244 ASP A C 1
ATOM 1833 O O . ASP A 1 244 ? -15.242 -8.739 11.997 1.00 94.88 244 ASP A O 1
ATOM 1837 N N . GLN A 1 245 ? -15.914 -6.611 11.819 1.00 96.94 245 GLN A N 1
ATOM 1838 C CA . GLN A 1 245 ? -16.934 -6.832 10.799 1.00 96.94 245 GLN A CA 1
ATOM 1839 C C . GLN A 1 245 ? -16.505 -6.263 9.441 1.00 96.94 245 GLN A C 1
ATOM 1841 O O . GLN A 1 245 ? -15.704 -5.323 9.370 1.00 96.94 245 GLN A O 1
ATOM 1846 N N . PRO A 1 246 ? -17.053 -6.797 8.334 1.00 96.88 246 PRO A N 1
ATOM 1847 C CA . PRO A 1 246 ? -16.712 -6.312 7.010 1.00 96.88 246 PRO A CA 1
ATOM 1848 C C . PRO A 1 246 ? -17.227 -4.890 6.787 1.00 96.88 246 PRO A C 1
ATOM 1850 O O . PRO A 1 246 ? -18.436 -4.630 6.741 1.00 96.88 246 PRO A O 1
ATOM 1853 N N . VAL A 1 247 ? -16.293 -3.961 6.577 1.00 96.19 247 VAL A N 1
ATOM 1854 C CA . VAL A 1 247 ? -16.607 -2.580 6.191 1.00 96.19 247 VAL A CA 1
ATOM 1855 C C . VAL A 1 247 ? -17.216 -2.540 4.795 1.00 96.19 247 VAL A C 1
ATOM 1857 O O . VAL A 1 247 ? -18.101 -1.727 4.517 1.00 96.19 247 VAL A O 1
ATOM 1860 N N . ARG A 1 248 ? -16.798 -3.486 3.953 1.00 92.31 248 ARG A N 1
ATOM 1861 C CA . ARG A 1 248 ? -17.184 -3.604 2.558 1.00 92.31 248 ARG A CA 1
ATOM 1862 C C . ARG A 1 248 ? -17.303 -5.068 2.149 1.00 92.31 248 ARG A C 1
ATOM 1864 O O . ARG A 1 248 ? -16.565 -5.916 2.647 1.00 92.31 248 ARG A O 1
ATOM 1871 N N . VAL A 1 249 ? -18.237 -5.325 1.238 1.00 94.25 249 VAL A N 1
ATOM 1872 C CA . VAL A 1 249 ? -18.490 -6.636 0.647 1.00 94.25 249 VAL A CA 1
ATOM 1873 C C . VAL A 1 249 ? -18.566 -6.471 -0.867 1.00 94.25 249 VAL A C 1
ATOM 1875 O O . VAL A 1 249 ? -19.331 -5.643 -1.358 1.00 94.25 249 VAL A O 1
ATOM 1878 N N . ASP A 1 250 ? -17.789 -7.263 -1.594 1.00 93.56 250 ASP A N 1
ATOM 1879 C CA . ASP A 1 250 ? -17.796 -7.341 -3.053 1.00 93.56 250 ASP A CA 1
ATOM 1880 C C . ASP A 1 250 ? -18.207 -8.734 -3.513 1.00 93.56 250 ASP A C 1
ATOM 1882 O O . ASP A 1 250 ? -18.064 -9.717 -2.789 1.00 93.56 250 ASP A O 1
ATOM 1886 N N . THR A 1 251 ? -18.692 -8.825 -4.750 1.00 95.12 251 THR A N 1
ATOM 1887 C CA . THR A 1 251 ? -18.966 -10.104 -5.413 1.00 95.12 251 THR A CA 1
ATOM 1888 C C . THR A 1 251 ? -18.163 -10.202 -6.706 1.00 95.12 251 THR A C 1
ATOM 1890 O O . THR A 1 251 ? -18.068 -9.235 -7.468 1.00 95.12 251 THR A O 1
ATOM 1893 N N . VAL A 1 252 ? -17.567 -11.369 -6.940 1.00 95.88 252 VAL A N 1
ATOM 1894 C CA . VAL A 1 252 ? -16.825 -11.732 -8.152 1.00 95.88 252 VAL A CA 1
ATOM 1895 C C . VAL A 1 252 ? -17.264 -13.138 -8.545 1.00 95.88 252 VAL A C 1
ATOM 1897 O O . VAL A 1 252 ? -16.758 -14.130 -8.027 1.00 95.88 252 VAL A O 1
ATOM 1900 N N . GLY A 1 253 ? -18.265 -13.234 -9.421 1.00 96.06 253 GLY A N 1
ATOM 1901 C CA . GLY A 1 253 ? -18.885 -14.517 -9.755 1.00 96.06 253 GLY A CA 1
ATOM 1902 C C . GLY A 1 253 ? -19.426 -15.235 -8.507 1.00 96.06 253 GLY A C 1
ATOM 1903 O O . GLY A 1 253 ? -20.220 -14.639 -7.780 1.00 96.06 253 GLY A O 1
ATOM 1904 N N . PRO A 1 254 ? -19.011 -16.485 -8.222 1.00 97.56 254 PRO A N 1
ATOM 1905 C CA . PRO A 1 254 ? -19.461 -17.234 -7.047 1.00 97.56 254 PRO A CA 1
ATOM 1906 C C . PRO A 1 254 ? -18.748 -16.821 -5.746 1.00 97.56 254 PRO A C 1
ATOM 1908 O O . PRO A 1 254 ? -19.056 -17.376 -4.686 1.00 97.56 254 PRO A O 1
ATOM 1911 N N . PHE A 1 255 ? -17.784 -15.896 -5.818 1.00 98.38 255 PHE A N 1
ATOM 1912 C CA . PHE A 1 255 ? -17.012 -15.433 -4.673 1.00 98.38 255 PHE A CA 1
ATOM 1913 C C . PHE A 1 255 ? -17.611 -14.167 -4.067 1.00 98.38 255 PHE A C 1
ATOM 1915 O O . PHE A 1 255 ? -17.862 -13.187 -4.768 1.00 98.38 255 PHE A O 1
ATOM 1922 N N . THR A 1 256 ? -17.761 -14.164 -2.749 1.00 98.19 256 THR A N 1
ATOM 1923 C CA . THR A 1 256 ? -18.023 -12.975 -1.940 1.00 98.19 256 THR A CA 1
ATOM 1924 C C . THR A 1 256 ? -16.738 -12.602 -1.213 1.00 98.19 256 THR A C 1
ATOM 1926 O O . THR A 1 256 ? -16.117 -13.451 -0.573 1.00 98.19 256 THR A O 1
ATOM 1929 N N . VAL A 1 257 ? -16.323 -11.344 -1.322 1.00 97.44 257 VAL A N 1
ATOM 1930 C CA . VAL A 1 257 ? -15.094 -10.827 -0.722 1.00 97.44 257 VAL A CA 1
ATOM 1931 C C . VAL A 1 257 ? -15.441 -9.781 0.322 1.00 97.44 257 VAL A C 1
ATOM 1933 O O . VAL A 1 257 ? -15.951 -8.711 0.010 1.00 97.44 257 VAL A O 1
ATOM 1936 N N . GLU A 1 258 ? -15.145 -10.099 1.571 1.00 97.50 258 GLU A N 1
ATOM 1937 C CA . GLU A 1 258 ? -15.434 -9.290 2.746 1.00 97.50 258 GLU A CA 1
ATOM 1938 C C . GLU A 1 258 ? -14.154 -8.618 3.246 1.00 97.50 258 GLU A C 1
ATOM 1940 O O . GLU A 1 258 ? -13.218 -9.292 3.672 1.00 97.50 258 GLU A O 1
ATOM 1945 N N . MET A 1 259 ? -14.108 -7.287 3.204 1.00 96.00 259 MET A N 1
ATOM 1946 C CA . MET A 1 259 ? -12.959 -6.489 3.635 1.00 96.00 259 MET A CA 1
ATOM 1947 C C . MET A 1 259 ? -13.127 -6.042 5.089 1.00 96.00 259 MET A C 1
ATOM 1949 O O . MET A 1 259 ? -14.055 -5.297 5.409 1.00 96.00 259 MET A O 1
ATOM 1953 N N . MET A 1 260 ? -12.199 -6.433 5.959 1.00 96.06 260 MET A N 1
ATOM 1954 C CA . MET A 1 260 ? -12.111 -5.989 7.353 1.00 96.06 260 MET A CA 1
ATOM 1955 C C . MET A 1 260 ? -10.934 -5.029 7.492 1.00 96.06 260 MET A C 1
ATOM 1957 O O . MET A 1 260 ? -9.809 -5.377 7.143 1.00 96.06 260 MET A O 1
ATOM 1961 N N . VAL A 1 261 ? -11.168 -3.821 7.999 1.00 94.94 261 VAL A N 1
ATOM 1962 C CA . VAL A 1 261 ? -10.122 -2.791 8.100 1.00 94.94 261 VAL A CA 1
ATOM 1963 C C . VAL 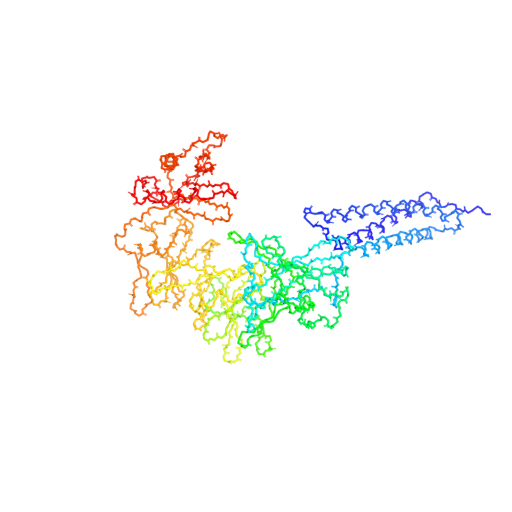A 1 261 ? -9.629 -2.676 9.533 1.00 94.94 261 VAL A C 1
ATOM 1965 O O . VAL A 1 261 ? -10.397 -2.354 10.433 1.00 94.94 261 VAL A O 1
ATOM 1968 N N . LYS A 1 262 ? -8.329 -2.877 9.745 1.00 91.88 262 LYS A N 1
ATOM 1969 C CA . LYS A 1 262 ? -7.666 -2.754 11.049 1.00 91.88 262 LYS A CA 1
ATOM 1970 C C . LYS A 1 262 ? -7.266 -1.306 11.345 1.00 91.88 262 LYS A C 1
ATOM 1972 O O . LYS A 1 262 ? -7.436 -0.840 12.476 1.00 91.88 262 LYS A O 1
ATOM 1977 N N . SER A 1 263 ? -6.723 -0.602 10.350 1.00 92.25 263 SER A N 1
ATOM 1978 C CA . SER A 1 263 ? -6.243 0.781 10.473 1.00 92.25 263 SER A CA 1
ATOM 1979 C C . SER A 1 263 ? -6.132 1.482 9.110 1.00 92.25 263 SER A C 1
ATOM 1981 O O . SER A 1 263 ? -6.279 0.843 8.072 1.00 92.25 263 SER A O 1
ATOM 1983 N N . PHE A 1 264 ? -5.883 2.794 9.105 1.00 92.69 264 PHE A N 1
ATOM 1984 C CA . PHE A 1 264 ? -5.559 3.555 7.894 1.00 92.69 264 PHE A CA 1
ATOM 1985 C C . PHE A 1 264 ? -4.194 4.212 8.054 1.00 92.69 264 PHE A C 1
ATOM 1987 O O . PHE A 1 264 ? -3.866 4.717 9.130 1.00 92.69 264 PHE A O 1
ATOM 1994 N N . ALA A 1 265 ? -3.407 4.230 6.985 1.00 89.12 265 ALA A N 1
ATOM 1995 C CA . ALA A 1 265 ? -2.113 4.891 6.970 1.00 89.12 265 ALA A CA 1
ATOM 1996 C C . ALA A 1 265 ? -1.848 5.502 5.601 1.00 89.12 265 ALA A C 1
ATOM 1998 O O . ALA A 1 265 ? -2.242 4.960 4.567 1.00 89.12 265 ALA A O 1
ATOM 1999 N N . PHE A 1 266 ? -1.143 6.629 5.589 1.00 84.69 266 PHE A N 1
ATOM 2000 C CA . PHE A 1 266 ? -0.602 7.130 4.340 1.00 84.69 266 PHE A CA 1
ATOM 2001 C C . PHE A 1 266 ? 0.557 6.251 3.910 1.00 84.69 266 PHE A C 1
ATOM 2003 O O . PHE A 1 266 ? 1.498 6.035 4.670 1.00 84.69 266 PHE A O 1
ATOM 2010 N N . GLN A 1 267 ? 0.480 5.783 2.677 1.00 76.25 267 GLN A N 1
ATOM 2011 C CA . GLN A 1 267 ? 1.582 5.146 1.992 1.00 76.25 267 GLN A CA 1
ATOM 2012 C C . GLN A 1 267 ? 2.040 6.089 0.886 1.00 76.25 267 GLN A C 1
ATOM 2014 O O . GLN A 1 267 ? 1.241 6.609 0.103 1.00 76.25 267 GLN A O 1
ATOM 2019 N N . GLN A 1 268 ? 3.340 6.344 0.866 1.00 75.12 268 GLN A N 1
ATOM 2020 C CA . GLN A 1 268 ? 4.003 7.065 -0.202 1.00 75.12 268 GLN A CA 1
ATOM 2021 C C . GLN A 1 268 ? 5.096 6.146 -0.721 1.00 75.12 268 GLN A C 1
ATOM 2023 O O . GLN A 1 268 ? 6.012 5.786 0.015 1.00 75.12 268 GLN A O 1
ATOM 2028 N N . PHE A 1 269 ? 4.954 5.730 -1.972 1.00 69.50 269 PHE A N 1
ATOM 2029 C CA . PHE A 1 269 ? 6.011 5.034 -2.686 1.00 69.50 269 PHE A CA 1
ATOM 2030 C C . PHE A 1 269 ? 6.770 6.041 -3.538 1.00 69.50 269 PHE A C 1
ATOM 2032 O O . PHE A 1 269 ? 6.220 7.079 -3.915 1.00 69.50 269 PHE A O 1
ATOM 2039 N N . GLN A 1 270 ? 8.029 5.722 -3.844 1.00 65.81 270 GLN A N 1
ATOM 2040 C CA . GLN A 1 270 ? 8.782 6.465 -4.846 1.00 65.81 270 GLN A CA 1
ATOM 2041 C C . GLN A 1 270 ? 7.923 6.566 -6.107 1.00 65.81 270 GLN A C 1
ATOM 2043 O O . GLN A 1 270 ? 7.455 5.565 -6.650 1.00 65.81 270 GLN A O 1
ATOM 2048 N N . ASN A 1 271 ? 7.685 7.799 -6.522 1.00 67.44 271 ASN A N 1
ATOM 2049 C CA . ASN A 1 271 ? 7.029 8.151 -7.773 1.00 67.44 271 ASN A CA 1
ATOM 2050 C C . ASN A 1 271 ? 5.519 8.013 -7.853 1.00 67.44 271 ASN A C 1
ATOM 2052 O O . ASN A 1 271 ? 4.941 8.252 -8.909 1.00 67.44 271 ASN A O 1
ATOM 2056 N N . GLU A 1 272 ? 4.868 7.749 -6.726 1.00 70.38 272 GLU A N 1
ATOM 2057 C CA . GLU A 1 272 ? 3.415 7.708 -6.649 1.00 70.38 272 GLU A CA 1
ATOM 2058 C C . GLU A 1 272 ? 2.897 8.835 -5.743 1.00 70.38 272 GLU A C 1
ATOM 2060 O O . GLU A 1 272 ? 3.489 9.093 -4.687 1.00 70.38 272 GLU A O 1
ATOM 2065 N N . PRO A 1 273 ? 1.782 9.500 -6.116 1.00 71.19 273 PRO A N 1
ATOM 2066 C CA . PRO A 1 273 ? 1.096 10.420 -5.220 1.00 71.19 273 PRO A CA 1
ATOM 2067 C C . PRO A 1 273 ? 0.836 9.735 -3.885 1.00 71.19 273 PRO A C 1
ATOM 2069 O O . PRO A 1 273 ? 0.529 8.543 -3.845 1.00 71.19 273 PRO A O 1
ATOM 2072 N N . ARG A 1 274 ? 0.917 10.479 -2.787 1.00 79.00 274 ARG A N 1
ATOM 2073 C CA . ARG A 1 274 ? 0.627 9.952 -1.455 1.00 79.00 274 ARG A CA 1
ATOM 2074 C C . ARG A 1 274 ? -0.815 9.432 -1.425 1.00 79.00 274 ARG A C 1
ATOM 2076 O O . ARG A 1 274 ? -1.757 10.167 -1.721 1.00 79.00 274 ARG A O 1
ATOM 2083 N N . ARG A 1 275 ? -1.009 8.163 -1.064 1.00 78.69 275 ARG A N 1
ATOM 2084 C CA . ARG A 1 275 ? -2.337 7.528 -0.983 1.00 78.69 275 ARG A CA 1
ATOM 2085 C C . ARG A 1 275 ? -2.629 7.171 0.457 1.00 78.69 275 ARG A C 1
ATOM 2087 O O . ARG A 1 275 ? -1.753 6.666 1.157 1.00 78.69 275 ARG A O 1
ATOM 2094 N N . LEU A 1 276 ? -3.848 7.432 0.918 1.00 86.50 276 LEU A N 1
ATOM 2095 C CA . LEU A 1 276 ? -4.287 6.851 2.176 1.00 86.50 276 LEU A CA 1
ATOM 2096 C C . LEU A 1 276 ? -4.815 5.449 1.900 1.00 86.50 276 LEU A C 1
ATOM 2098 O O . LEU A 1 276 ? -5.745 5.273 1.117 1.00 86.50 276 LEU A O 1
ATOM 2102 N N . ASN A 1 277 ? -4.205 4.469 2.546 1.00 83.69 277 ASN A N 1
ATOM 2103 C CA . ASN A 1 277 ? -4.516 3.073 2.349 1.00 83.69 277 ASN A CA 1
ATOM 2104 C C . ASN A 1 277 ? -5.096 2.455 3.626 1.00 83.69 277 ASN A C 1
ATOM 2106 O O . ASN A 1 277 ? -4.808 2.910 4.738 1.00 83.69 277 ASN A O 1
ATOM 2110 N N . ALA A 1 278 ? -5.926 1.431 3.455 1.00 90.44 278 ALA A N 1
ATOM 2111 C CA . ALA A 1 278 ? -6.477 0.653 4.547 1.00 90.44 278 ALA A CA 1
ATOM 2112 C C . ALA A 1 278 ? -5.577 -0.557 4.803 1.00 90.44 278 ALA A C 1
ATOM 2114 O O . ALA A 1 278 ? -5.340 -1.365 3.918 1.00 90.44 278 ALA A O 1
ATOM 2115 N N . ASP A 1 279 ? -5.106 -0.706 6.031 1.00 89.81 279 ASP A N 1
ATOM 2116 C CA . ASP A 1 279 ? -4.561 -1.969 6.512 1.00 89.81 279 ASP A CA 1
ATOM 2117 C C . ASP A 1 279 ? -5.735 -2.927 6.718 1.00 89.81 279 ASP A C 1
ATOM 2119 O O . ASP A 1 279 ? -6.503 -2.773 7.675 1.00 89.81 279 ASP A O 1
ATOM 2123 N N . ALA A 1 280 ? -5.921 -3.849 5.776 1.00 92.06 280 ALA A N 1
ATOM 2124 C CA . ALA A 1 280 ? -7.098 -4.698 5.707 1.00 92.06 280 ALA A CA 1
ATOM 2125 C C . ALA A 1 280 ? -6.754 -6.184 5.593 1.00 92.06 280 ALA A C 1
ATOM 2127 O O . ALA A 1 280 ? -5.713 -6.581 5.068 1.00 92.06 280 ALA A O 1
ATOM 2128 N N . THR A 1 281 ? -7.676 -7.006 6.078 1.00 94.38 281 THR A N 1
ATOM 2129 C CA . THR A 1 281 ? -7.724 -8.443 5.824 1.00 94.38 281 THR A CA 1
ATOM 2130 C C . THR A 1 281 ? -9.012 -8.787 5.096 1.00 94.38 281 THR A C 1
ATOM 2132 O O . THR A 1 281 ? -9.996 -8.046 5.150 1.00 94.38 281 THR A O 1
ATOM 2135 N N . TYR A 1 282 ? -9.011 -9.931 4.422 1.00 96.06 282 TYR A N 1
ATOM 2136 C CA . TYR A 1 282 ? -10.136 -10.389 3.629 1.00 96.06 282 TYR A CA 1
ATOM 2137 C C . TYR A 1 282 ? -10.631 -11.761 4.078 1.00 96.06 282 TYR A C 1
ATOM 2139 O O . TYR A 1 282 ? -9.855 -12.708 4.262 1.00 96.06 282 TYR A O 1
ATOM 2147 N N . ASN A 1 283 ? -11.951 -11.870 4.196 1.00 97.38 283 ASN A N 1
ATOM 2148 C CA . ASN A 1 283 ? -12.647 -13.145 4.206 1.00 97.38 283 ASN A CA 1
ATOM 2149 C C . ASN A 1 283 ? -13.184 -13.387 2.800 1.00 97.38 283 ASN A C 1
ATOM 2151 O O . ASN A 1 283 ? -13.879 -12.549 2.231 1.00 97.38 283 ASN A O 1
ATOM 2155 N N . VAL A 1 284 ? -12.830 -14.531 2.224 1.00 97.94 284 VAL A N 1
ATOM 2156 C CA . VAL A 1 284 ? -13.343 -14.949 0.922 1.00 97.94 284 VAL A CA 1
ATOM 2157 C C . VAL A 1 284 ? -14.299 -16.101 1.156 1.00 97.94 284 VAL A C 1
ATOM 2159 O O . VAL A 1 284 ? -13.930 -17.123 1.744 1.00 97.94 284 VAL A O 1
ATOM 2162 N N . LEU A 1 285 ? -15.533 -15.920 0.703 1.00 98.44 285 LEU A N 1
ATOM 2163 C CA . LEU A 1 285 ? -16.565 -16.939 0.717 1.00 98.44 285 LEU A CA 1
ATOM 2164 C C . LEU A 1 285 ? -16.832 -17.388 -0.712 1.00 98.44 285 LEU A C 1
ATOM 2166 O O . LEU A 1 285 ? -16.887 -16.576 -1.627 1.00 98.44 285 LEU A O 1
ATOM 2170 N N . TYR A 1 286 ? -17.045 -18.678 -0.900 1.00 98.44 286 TYR A N 1
ATOM 2171 C CA . TYR A 1 286 ? -17.512 -19.266 -2.140 1.00 98.44 286 TYR A CA 1
ATOM 2172 C C . TYR A 1 286 ? -18.919 -19.809 -1.912 1.00 98.44 286 TYR A C 1
ATOM 2174 O O . TYR A 1 286 ? -19.131 -20.670 -1.053 1.00 98.44 286 TYR A O 1
ATOM 2182 N N . ARG A 1 287 ? -19.901 -19.253 -2.633 1.00 97.94 287 ARG A N 1
ATOM 2183 C CA . ARG A 1 287 ? -21.335 -19.566 -2.466 1.00 97.94 287 ARG A CA 1
ATOM 2184 C C . ARG A 1 287 ? -21.778 -19.503 -0.992 1.00 97.94 287 ARG A C 1
ATOM 2186 O O . ARG A 1 287 ? -22.457 -20.396 -0.488 1.00 97.94 287 ARG A O 1
ATOM 2193 N N . GLY A 1 288 ? -21.332 -18.458 -0.291 1.00 97.75 288 GLY A N 1
ATOM 2194 C CA . GLY A 1 288 ? -21.656 -18.193 1.116 1.00 97.75 288 GLY A CA 1
ATOM 2195 C C . GLY A 1 288 ? -20.873 -19.011 2.152 1.00 97.75 288 GLY A C 1
ATOM 2196 O O . GLY A 1 288 ? -21.117 -18.845 3.343 1.00 97.75 288 GLY A O 1
ATOM 2197 N N . LYS A 1 289 ? -19.932 -19.876 1.748 1.00 98.19 289 LYS A N 1
ATOM 2198 C CA . LYS A 1 289 ? -19.090 -20.659 2.671 1.00 98.19 289 LYS A CA 1
ATOM 2199 C C . LYS A 1 289 ? -17.635 -20.186 2.626 1.00 98.19 289 LYS A C 1
ATOM 2201 O O . LYS A 1 289 ? -17.134 -19.982 1.524 1.00 98.19 289 LYS A O 1
ATOM 2206 N N . PRO A 1 290 ? -16.929 -20.042 3.762 1.00 97.81 290 PRO A N 1
ATOM 2207 C CA . PRO A 1 290 ? -15.505 -19.708 3.756 1.00 97.81 290 PRO A CA 1
ATOM 2208 C C . PRO A 1 290 ? -14.690 -20.690 2.906 1.00 97.81 290 PRO A C 1
ATOM 2210 O O . PRO A 1 290 ? -14.920 -21.901 2.971 1.00 97.81 290 PRO A O 1
ATOM 2213 N N . ILE A 1 291 ? -13.741 -20.182 2.118 1.00 97.75 291 ILE A N 1
ATOM 2214 C CA . ILE A 1 291 ? -12.835 -21.046 1.349 1.00 97.75 291 ILE A CA 1
ATOM 2215 C C . ILE A 1 291 ? -11.866 -21.805 2.276 1.00 97.75 291 ILE A C 1
ATOM 2217 O O . ILE A 1 291 ? -11.535 -21.307 3.359 1.00 97.75 291 ILE A O 1
ATOM 2221 N N . PRO A 1 292 ? -11.354 -22.981 1.865 1.00 96.31 292 PRO A N 1
ATOM 2222 C CA . PRO A 1 292 ? -10.298 -23.668 2.601 1.00 96.31 292 PRO A CA 1
ATOM 2223 C C . PRO A 1 292 ? -9.048 -22.792 2.770 1.00 96.31 292 PRO A C 1
ATOM 2225 O O . PRO A 1 292 ? -8.535 -22.209 1.814 1.00 96.31 292 PRO A O 1
ATOM 2228 N N . ARG A 1 293 ? -8.522 -22.744 3.998 1.00 95.19 293 ARG A N 1
ATOM 2229 C CA . ARG A 1 293 ? -7.306 -22.012 4.397 1.00 95.19 293 ARG A CA 1
ATOM 2230 C C . ARG A 1 293 ? -6.026 -22.825 4.141 1.00 95.19 293 ARG A C 1
ATOM 2232 O O . ARG A 1 293 ? -5.138 -22.927 4.983 1.00 95.19 293 ARG A O 1
ATOM 2239 N N . ALA A 1 294 ? -5.975 -23.465 2.977 1.00 93.50 294 ALA A N 1
ATOM 2240 C CA . ALA A 1 294 ? -4.866 -24.293 2.530 1.00 93.50 294 ALA A CA 1
ATOM 2241 C C . ALA A 1 294 ? -4.713 -24.157 1.012 1.00 93.50 294 ALA A C 1
ATOM 2243 O O . ALA A 1 294 ? -5.678 -24.342 0.269 1.00 93.50 294 ALA A O 1
ATOM 2244 N N . ALA A 1 295 ? -3.510 -23.820 0.557 1.00 92.19 295 ALA A N 1
ATOM 2245 C CA . ALA A 1 295 ? -3.188 -23.675 -0.853 1.00 92.19 295 ALA A CA 1
ATOM 2246 C C . ALA A 1 295 ? -2.478 -24.931 -1.376 1.00 92.19 295 ALA A C 1
ATOM 2248 O O . ALA A 1 295 ? -1.452 -25.353 -0.839 1.00 92.19 295 ALA A O 1
ATOM 2249 N N . ARG A 1 296 ? -3.014 -25.527 -2.444 1.00 93.62 296 ARG A N 1
ATOM 2250 C CA . ARG A 1 296 ? -2.394 -26.642 -3.168 1.00 93.62 296 ARG A CA 1
ATOM 2251 C C . ARG A 1 296 ? -1.117 -26.137 -3.839 1.00 93.62 296 ARG A C 1
ATOM 2253 O O . ARG A 1 296 ? -1.186 -25.210 -4.643 1.00 93.62 296 ARG A O 1
ATOM 2260 N N . ARG A 1 297 ? 0.045 -26.724 -3.529 1.00 88.75 297 ARG A N 1
ATOM 2261 C CA . ARG A 1 297 ? 1.287 -26.419 -4.259 1.00 88.75 297 ARG A CA 1
ATOM 2262 C C . ARG A 1 297 ? 1.190 -26.942 -5.687 1.00 88.75 297 ARG A C 1
ATOM 2264 O O . ARG A 1 297 ? 0.758 -28.074 -5.894 1.00 88.75 297 ARG A O 1
ATOM 2271 N N . ILE A 1 298 ? 1.602 -26.122 -6.649 1.00 80.81 298 ILE A N 1
ATOM 2272 C CA . ILE A 1 298 ? 1.762 -26.536 -8.043 1.00 80.81 298 ILE A CA 1
ATOM 2273 C C . ILE A 1 298 ? 3.253 -26.653 -8.330 1.00 80.81 298 ILE A C 1
ATOM 2275 O O . ILE A 1 298 ? 3.999 -25.710 -8.087 1.00 80.81 298 ILE A O 1
ATOM 2279 N N . GLY A 1 299 ? 3.667 -27.807 -8.851 1.00 69.38 299 GLY A N 1
ATOM 2280 C CA . GLY A 1 299 ? 5.062 -28.106 -9.176 1.00 69.38 299 GLY A CA 1
ATOM 2281 C C . GLY A 1 299 ? 5.798 -28.906 -8.097 1.00 69.38 299 GLY A C 1
ATOM 2282 O O . GLY A 1 299 ? 5.315 -29.078 -6.975 1.00 69.38 299 GLY A O 1
ATOM 2283 N N . GLY A 1 300 ? 6.968 -29.434 -8.471 1.00 58.88 300 GLY A N 1
ATOM 2284 C CA . GLY A 1 300 ? 7.902 -30.069 -7.540 1.00 58.88 300 GLY A CA 1
ATOM 2285 C C . GLY A 1 300 ? 8.411 -29.064 -6.507 1.00 58.88 300 GLY A C 1
ATOM 2286 O O . GLY A 1 300 ? 8.392 -27.856 -6.743 1.00 58.88 300 GLY A O 1
ATOM 2287 N N . ALA A 1 301 ? 8.823 -29.547 -5.337 1.00 55.44 301 ALA A N 1
ATOM 2288 C CA . ALA A 1 301 ? 9.350 -28.677 -4.292 1.00 55.44 301 ALA A CA 1
ATOM 2289 C C . ALA A 1 301 ? 10.514 -27.814 -4.813 1.00 55.44 301 ALA A C 1
ATOM 2291 O O . ALA A 1 301 ? 11.261 -28.277 -5.679 1.00 55.44 301 ALA A O 1
ATOM 2292 N N . PRO A 1 302 ? 10.682 -26.578 -4.301 1.00 54.59 302 PRO A N 1
ATOM 2293 C CA . PRO A 1 302 ? 11.833 -25.763 -4.659 1.00 54.59 302 PRO A CA 1
ATOM 2294 C C . PRO A 1 302 ? 13.116 -26.564 -4.439 1.00 54.59 302 PRO A C 1
ATOM 2296 O O . PRO A 1 302 ? 13.222 -27.321 -3.470 1.00 54.59 302 PRO A O 1
ATOM 2299 N N . VAL A 1 303 ? 14.073 -26.409 -5.354 1.00 47.75 303 VAL A N 1
ATOM 2300 C CA . VAL A 1 303 ? 15.376 -27.080 -5.301 1.00 47.75 303 VAL A CA 1
ATOM 2301 C C . VAL A 1 303 ? 16.005 -26.809 -3.927 1.00 47.75 303 VAL A C 1
ATOM 2303 O O . VAL A 1 303 ? 16.387 -25.680 -3.636 1.00 47.75 303 VAL A O 1
ATOM 2306 N N . GLY A 1 304 ? 16.047 -27.828 -3.060 1.00 51.19 304 GLY A N 1
ATOM 2307 C CA . GLY A 1 304 ? 16.613 -27.751 -1.704 1.00 51.19 304 GLY A CA 1
ATOM 2308 C C . GLY A 1 304 ? 15.625 -27.821 -0.527 1.00 51.19 304 GLY A C 1
ATOM 2309 O O . GLY A 1 304 ? 16.073 -27.960 0.608 1.00 51.19 304 GLY A O 1
ATOM 2310 N N . ALA A 1 305 ? 14.304 -27.784 -0.745 1.00 52.72 305 ALA A N 1
ATOM 2311 C CA . ALA A 1 305 ? 13.317 -28.000 0.320 1.00 52.72 305 ALA A CA 1
ATOM 2312 C C . ALA A 1 305 ? 12.811 -29.451 0.315 1.00 52.72 305 ALA A C 1
ATOM 2314 O O . ALA A 1 305 ? 12.409 -29.964 -0.728 1.00 52.72 305 ALA A O 1
ATOM 2315 N N . ASN A 1 306 ? 12.794 -30.109 1.482 1.00 51.75 306 ASN A N 1
ATOM 2316 C CA . ASN A 1 306 ? 12.259 -31.466 1.637 1.00 51.75 306 ASN A CA 1
ATOM 2317 C C . ASN A 1 306 ? 10.854 -31.562 1.022 1.00 51.75 306 ASN A C 1
ATOM 2319 O O . ASN A 1 306 ? 9.913 -30.898 1.461 1.00 51.75 306 ASN A O 1
ATOM 2323 N N . ALA A 1 307 ? 10.754 -32.373 -0.030 1.00 51.41 307 ALA A N 1
ATOM 2324 C CA . ALA A 1 307 ? 9.747 -32.279 -1.074 1.00 51.41 307 ALA A CA 1
ATOM 2325 C C . ALA A 1 307 ? 8.392 -32.897 -0.722 1.00 51.41 307 ALA A C 1
ATOM 2327 O O . ALA A 1 307 ? 7.847 -33.684 -1.493 1.00 51.41 307 ALA A O 1
ATOM 2328 N N . ASN A 1 308 ? 7.828 -32.553 0.435 1.00 58.50 308 ASN A N 1
ATOM 2329 C CA . ASN A 1 308 ? 6.469 -32.974 0.733 1.00 58.50 308 ASN A CA 1
ATOM 2330 C C . ASN A 1 308 ? 5.482 -31.996 0.067 1.00 58.50 308 ASN A C 1
ATOM 2332 O O . ASN A 1 308 ? 5.508 -30.808 0.398 1.00 58.50 308 ASN A O 1
ATOM 2336 N N . PRO A 1 309 ? 4.593 -32.452 -0.840 1.00 66.88 309 PRO A N 1
ATOM 2337 C CA . PRO A 1 309 ? 3.588 -31.624 -1.519 1.00 66.88 309 PRO A CA 1
ATOM 2338 C C . PRO A 1 309 ? 2.453 -31.178 -0.580 1.00 66.88 309 PRO A C 1
ATOM 2340 O O . PRO A 1 309 ? 1.319 -30.959 -1.009 1.00 66.88 309 PRO A O 1
ATOM 2343 N N . SER A 1 310 ? 2.739 -31.056 0.716 1.00 78.06 310 SER A N 1
ATOM 2344 C CA . SER A 1 310 ? 1.780 -30.633 1.720 1.00 78.06 310 SER A CA 1
ATOM 2345 C C . SER A 1 310 ? 1.207 -29.264 1.342 1.00 78.06 310 SER A C 1
ATOM 2347 O O . SER A 1 310 ? 1.969 -28.359 0.973 1.00 78.06 310 SER A O 1
ATOM 2349 N N . PRO A 1 311 ? -0.123 -29.092 1.437 1.00 86.00 311 PRO A N 1
ATOM 2350 C CA . PRO A 1 311 ? -0.751 -27.797 1.246 1.00 86.00 311 PRO A CA 1
ATOM 2351 C C . PRO A 1 311 ? -0.090 -26.725 2.115 1.00 86.00 311 PRO A C 1
ATOM 2353 O O . PRO A 1 311 ? 0.258 -26.973 3.271 1.00 86.00 311 PRO A O 1
ATOM 2356 N N . VAL A 1 312 ? 0.063 -25.522 1.568 1.00 87.25 312 VAL A N 1
ATOM 2357 C CA . VAL A 1 312 ? 0.530 -24.362 2.330 1.00 87.25 312 VAL A CA 1
ATOM 2358 C C . VAL A 1 312 ? -0.664 -23.816 3.100 1.00 87.25 312 VAL A C 1
ATOM 2360 O O . VAL A 1 312 ? -1.569 -23.228 2.509 1.00 87.25 312 VAL A O 1
ATOM 2363 N N . ALA A 1 313 ? -0.707 -24.070 4.405 1.00 91.19 313 ALA A N 1
ATOM 2364 C CA . ALA A 1 313 ? -1.711 -23.471 5.275 1.00 91.19 313 ALA A CA 1
ATOM 2365 C C . ALA A 1 313 ? -1.503 -21.954 5.336 1.00 91.19 313 ALA A C 1
ATOM 2367 O O . ALA A 1 313 ? -0.360 -21.501 5.355 1.00 91.19 313 ALA A O 1
ATOM 2368 N N . PHE A 1 314 ? -2.600 -21.199 5.383 1.00 93.75 314 PHE A N 1
ATOM 2369 C CA . PHE A 1 314 ? -2.542 -19.755 5.585 1.00 93.75 314 PHE A CA 1
ATOM 2370 C C . PHE A 1 314 ? -3.644 -19.255 6.512 1.00 93.75 314 PHE A C 1
ATOM 2372 O O . PHE A 1 314 ? -4.734 -19.815 6.564 1.00 93.75 314 PHE A O 1
ATOM 2379 N N . THR A 1 315 ? -3.379 -18.188 7.251 1.00 92.81 315 THR A N 1
ATOM 2380 C CA . THR A 1 315 ? -4.295 -17.626 8.256 1.00 92.81 315 THR A CA 1
ATOM 2381 C C . THR A 1 315 ? -5.063 -16.418 7.737 1.00 92.81 315 THR A C 1
ATOM 2383 O O . THR A 1 315 ? -6.271 -16.306 7.953 1.00 92.81 315 THR A O 1
ATOM 2386 N N . GLU A 1 316 ? -4.393 -15.539 6.996 1.00 93.50 316 GLU A N 1
ATOM 2387 C CA . GLU A 1 316 ? -4.947 -14.275 6.527 1.00 93.50 316 GLU A CA 1
ATOM 2388 C C . GLU A 1 316 ? -4.859 -14.161 4.999 1.00 93.50 316 GLU A C 1
ATOM 2390 O O . GLU A 1 316 ? -3.987 -14.732 4.348 1.00 93.50 316 GLU A O 1
ATOM 2395 N N . ILE A 1 317 ? -5.797 -13.408 4.418 1.00 95.12 317 ILE A N 1
ATOM 2396 C CA . ILE A 1 317 ? -5.656 -12.863 3.064 1.00 95.12 317 ILE A CA 1
ATOM 2397 C C . ILE A 1 317 ? -5.516 -11.359 3.239 1.00 95.12 317 ILE A C 1
ATOM 2399 O O . ILE A 1 317 ? -6.416 -10.728 3.791 1.00 95.12 317 ILE A O 1
ATOM 2403 N N . ASN A 1 318 ? -4.395 -10.788 2.811 1.00 92.62 318 ASN A N 1
ATOM 2404 C CA . ASN A 1 318 ? -4.074 -9.380 3.066 1.00 92.62 318 ASN A CA 1
ATOM 2405 C C . ASN A 1 318 ? -4.314 -8.486 1.847 1.00 92.62 318 ASN A C 1
ATOM 2407 O O . ASN A 1 318 ? -4.368 -7.269 1.976 1.00 92.62 318 ASN A O 1
ATOM 2411 N N . SER A 1 319 ? -4.431 -9.047 0.646 1.00 92.12 319 SER A N 1
ATOM 2412 C CA . SER A 1 319 ? -4.730 -8.300 -0.584 1.00 92.12 319 SER A CA 1
ATOM 2413 C C . SER A 1 319 ? -5.382 -9.227 -1.591 1.00 92.12 319 SER A C 1
ATOM 2415 O O . SER A 1 319 ? -5.082 -10.423 -1.602 1.00 92.12 319 SER A O 1
ATOM 2417 N N . ILE A 1 320 ? -6.253 -8.682 -2.433 1.00 94.19 320 ILE A N 1
ATOM 2418 C CA . ILE A 1 320 ? -6.953 -9.434 -3.476 1.00 94.19 320 ILE A CA 1
ATOM 2419 C C . ILE A 1 320 ? -6.869 -8.652 -4.777 1.00 94.19 320 ILE A C 1
ATOM 2421 O O . ILE A 1 320 ? -7.080 -7.448 -4.776 1.00 94.19 320 ILE A O 1
ATOM 2425 N N . ALA A 1 321 ? -6.615 -9.340 -5.882 1.00 94.25 321 ALA A N 1
ATOM 2426 C CA . ALA A 1 321 ? -6.792 -8.841 -7.231 1.00 94.25 321 ALA A CA 1
ATOM 2427 C C . ALA A 1 321 ? -7.838 -9.694 -7.962 1.00 94.25 321 ALA A C 1
ATOM 2429 O O . ALA A 1 321 ? -7.836 -10.921 -7.850 1.00 94.25 321 ALA A O 1
ATOM 2430 N N . VAL A 1 322 ? -8.739 -9.063 -8.708 1.00 95.12 322 VAL A N 1
ATOM 2431 C CA . VAL A 1 322 ? -9.698 -9.763 -9.568 1.00 95.12 322 VAL A CA 1
ATOM 2432 C C . VAL A 1 322 ? -8.983 -10.203 -10.835 1.00 95.12 322 VAL A C 1
ATOM 2434 O O . VAL A 1 322 ? -8.408 -9.375 -11.539 1.00 95.12 322 VAL A O 1
ATOM 2437 N N . VAL A 1 323 ? -9.031 -11.501 -11.124 1.00 95.75 323 VAL A N 1
ATOM 2438 C CA . VAL A 1 323 ? -8.434 -12.068 -12.332 1.00 95.75 323 VAL A CA 1
ATOM 2439 C C . VAL A 1 323 ? -9.436 -11.951 -13.476 1.00 95.75 323 VAL A C 1
ATOM 2441 O O . VAL A 1 323 ? -10.529 -12.513 -13.414 1.00 95.75 323 VAL A O 1
ATOM 2444 N N . GLY A 1 324 ? -9.070 -11.198 -14.508 1.00 88.75 324 GLY A N 1
ATOM 2445 C CA . GLY A 1 324 ? -9.807 -11.105 -15.760 1.00 88.75 324 GLY A CA 1
ATOM 2446 C C . GLY A 1 324 ? -9.665 -12.384 -16.580 1.00 88.75 324 GLY A C 1
ATOM 2447 O O . GLY A 1 324 ? -8.623 -13.033 -16.564 1.00 88.75 324 GLY A O 1
ATOM 2448 N N . GLY A 1 325 ? -10.719 -12.763 -17.295 1.00 86.44 325 GLY A N 1
ATOM 2449 C CA . GLY A 1 325 ? -10.770 -14.001 -18.068 1.00 86.44 325 GLY A CA 1
ATOM 2450 C C . GLY A 1 325 ? -12.204 -14.489 -18.256 1.00 86.44 325 GLY A C 1
ATOM 2451 O O . GLY A 1 325 ? -13.159 -13.812 -17.878 1.00 86.44 325 GLY A O 1
ATOM 2452 N N . ASN A 1 326 ? -12.356 -15.681 -18.834 1.00 89.50 326 ASN A N 1
ATOM 2453 C CA . ASN A 1 326 ? -13.674 -16.268 -19.114 1.00 89.50 326 ASN A CA 1
ATOM 2454 C C . ASN A 1 326 ? -14.362 -16.841 -17.864 1.00 89.50 326 ASN A C 1
ATOM 2456 O O . ASN A 1 326 ? -15.562 -17.101 -17.891 1.00 89.50 326 ASN A O 1
ATOM 2460 N N . ALA A 1 327 ? -13.610 -17.054 -16.783 1.00 95.00 327 ALA A N 1
ATOM 2461 C CA . ALA A 1 327 ? -14.112 -17.591 -15.528 1.00 95.00 327 ALA A CA 1
ATOM 2462 C C . ALA A 1 327 ? -13.715 -16.670 -14.360 1.00 95.00 327 ALA A C 1
ATOM 2464 O O . ALA A 1 327 ? -12.568 -16.221 -14.310 1.00 95.00 327 ALA A O 1
ATOM 2465 N N . PRO A 1 328 ? -14.629 -16.388 -13.413 1.00 96.31 328 PRO A N 1
ATOM 2466 C CA . PRO A 1 328 ? -14.315 -15.588 -12.236 1.00 96.31 328 PRO A CA 1
ATOM 2467 C C . PRO A 1 328 ? -13.232 -16.251 -11.378 1.00 96.31 328 PRO A C 1
ATOM 2469 O O . PRO A 1 328 ? -13.367 -17.413 -10.992 1.00 96.31 328 PRO A O 1
ATOM 2472 N N . ALA A 1 329 ? -12.192 -15.498 -11.031 1.00 97.94 329 ALA A N 1
ATOM 2473 C CA . ALA A 1 329 ? -11.154 -15.926 -10.101 1.00 97.94 329 ALA A CA 1
ATOM 2474 C C . ALA A 1 329 ? -10.559 -14.727 -9.353 1.00 97.94 329 ALA A C 1
ATOM 2476 O O . ALA A 1 329 ? -10.720 -13.567 -9.745 1.00 97.94 329 ALA A O 1
ATOM 2477 N N . LEU A 1 330 ? -9.871 -15.019 -8.253 1.00 97.75 330 LEU A N 1
ATOM 2478 C CA . LEU A 1 330 ? -9.181 -14.037 -7.427 1.00 97.75 330 LEU A CA 1
ATOM 2479 C C . LEU A 1 330 ? -7.716 -14.438 -7.299 1.00 97.75 330 LEU A C 1
ATOM 2481 O O . LEU A 1 330 ? -7.405 -15.610 -7.122 1.00 97.75 330 LEU A O 1
ATOM 2485 N N . PHE A 1 331 ? -6.815 -13.471 -7.325 1.00 96.44 331 PHE A N 1
ATOM 2486 C CA . PHE A 1 331 ? -5.421 -13.670 -6.966 1.00 96.44 331 PHE A CA 1
ATOM 2487 C C . PHE A 1 331 ? -5.163 -12.978 -5.634 1.00 96.44 331 PHE A C 1
ATOM 2489 O O . PHE A 1 331 ? -5.478 -11.804 -5.471 1.00 96.44 331 PHE A O 1
ATOM 2496 N N . ALA A 1 332 ? -4.643 -13.702 -4.656 1.00 95.38 332 ALA A N 1
ATOM 2497 C CA . ALA A 1 332 ? -4.583 -13.259 -3.275 1.00 95.38 332 ALA A CA 1
ATOM 2498 C C . ALA A 1 332 ? -3.149 -13.248 -2.752 1.00 95.38 332 ALA A C 1
ATOM 2500 O O . ALA A 1 332 ? -2.356 -14.138 -3.056 1.00 95.38 332 ALA A O 1
ATOM 2501 N N . LYS A 1 333 ? -2.842 -12.265 -1.904 1.00 93.31 333 LYS A N 1
ATOM 2502 C CA . LYS A 1 333 ? -1.686 -12.317 -1.005 1.00 93.31 333 LYS A CA 1
ATOM 2503 C C . LYS A 1 333 ? -2.096 -13.080 0.258 1.00 93.31 333 LYS A C 1
ATOM 2505 O O . LYS A 1 333 ? -3.007 -12.639 0.964 1.00 93.31 333 LYS A O 1
ATOM 2510 N N . LEU A 1 334 ? -1.443 -14.213 0.495 1.00 93.38 334 LEU A N 1
ATOM 2511 C CA . LEU A 1 334 ? -1.675 -15.145 1.596 1.00 93.38 334 LEU A CA 1
ATOM 2512 C C . LEU A 1 334 ? -0.633 -14.905 2.691 1.00 93.38 334 LEU A C 1
ATOM 2514 O O . LEU A 1 334 ? 0.557 -15.033 2.415 1.00 93.38 334 LEU A O 1
ATOM 2518 N N . ASP A 1 335 ? -1.084 -14.612 3.909 1.00 88.44 335 ASP A N 1
ATOM 2519 C CA . ASP A 1 335 ? -0.259 -14.286 5.079 1.00 88.44 335 ASP A CA 1
ATOM 2520 C C . ASP A 1 335 ? 0.749 -13.125 4.909 1.00 88.44 335 ASP A C 1
ATOM 2522 O O . ASP A 1 335 ? 1.172 -12.738 3.820 1.00 88.44 335 ASP A O 1
ATOM 2526 N N . GLY A 1 336 ? 1.167 -12.561 6.047 1.00 66.06 336 GLY A N 1
ATOM 2527 C CA . GLY A 1 336 ? 2.322 -11.669 6.123 1.00 66.06 336 GLY A CA 1
ATOM 2528 C C . GLY A 1 336 ? 2.056 -10.201 5.771 1.00 66.06 336 GLY A C 1
ATOM 2529 O O . GLY A 1 336 ? 1.996 -9.798 4.611 1.00 66.06 336 GLY A O 1
ATOM 2530 N N . ARG A 1 337 ? 2.030 -9.336 6.795 1.00 57.94 337 ARG A N 1
ATOM 2531 C CA . ARG A 1 337 ? 2.070 -7.867 6.626 1.00 57.94 337 ARG A CA 1
ATOM 2532 C C . ARG A 1 337 ? 3.491 -7.333 6.387 1.00 57.94 337 ARG A C 1
ATOM 2534 O O . ARG A 1 337 ? 3.655 -6.307 5.742 1.00 57.94 337 ARG A O 1
ATOM 2541 N N . TYR A 1 338 ? 4.503 -8.035 6.904 1.00 60.75 338 TYR A N 1
ATOM 2542 C CA . TYR A 1 338 ? 5.907 -7.594 6.925 1.00 60.75 338 TYR A CA 1
ATOM 2543 C C . TYR A 1 338 ? 6.914 -8.735 6.665 1.00 60.75 338 TYR A C 1
ATOM 2545 O O . TYR A 1 338 ? 8.069 -8.632 7.067 1.00 60.75 338 TYR A O 1
ATOM 2553 N N . GLY A 1 339 ? 6.498 -9.844 6.041 1.00 60.50 339 GLY A N 1
ATOM 2554 C CA . GLY A 1 339 ? 7.376 -10.997 5.815 1.00 60.50 339 GLY A CA 1
ATOM 2555 C C . GLY A 1 339 ? 6.643 -12.276 5.406 1.00 60.50 339 GLY A C 1
ATOM 2556 O O . GLY A 1 339 ? 5.421 -12.265 5.326 1.00 60.50 339 GLY A O 1
ATOM 2557 N N . ALA A 1 340 ? 7.438 -13.326 5.147 1.00 66.69 340 ALA A N 1
ATOM 2558 C CA . ALA A 1 340 ? 7.103 -14.708 4.759 1.00 66.69 340 ALA A CA 1
ATOM 2559 C C . ALA A 1 340 ? 5.604 -15.006 4.557 1.00 66.69 340 ALA A C 1
ATOM 2561 O O . ALA A 1 340 ? 4.967 -15.648 5.387 1.00 66.69 340 ALA A O 1
ATOM 2562 N N . GLY A 1 341 ? 5.059 -14.529 3.440 1.00 84.56 341 GLY A N 1
ATOM 2563 C CA . GLY A 1 341 ? 3.763 -14.938 2.917 1.00 84.56 341 GLY A CA 1
ATOM 2564 C C . GLY A 1 341 ? 3.930 -15.560 1.535 1.00 84.56 341 GLY A C 1
ATOM 2565 O O . GLY A 1 341 ? 5.046 -15.789 1.056 1.00 84.56 341 GLY A O 1
ATOM 2566 N N . GLY A 1 342 ? 2.814 -15.808 0.870 1.00 91.25 342 GLY A N 1
ATOM 2567 C CA . GLY A 1 342 ? 2.788 -16.286 -0.503 1.00 91.25 342 GLY A CA 1
ATOM 2568 C C . GLY A 1 342 ? 1.713 -15.611 -1.330 1.00 91.25 342 GLY A C 1
ATOM 2569 O O . GLY A 1 342 ? 0.932 -14.791 -0.849 1.00 91.25 342 GLY A O 1
ATOM 2570 N N . TYR A 1 343 ? 1.659 -15.986 -2.594 1.00 92.69 343 TYR A N 1
ATOM 2571 C CA . TYR A 1 343 ? 0.550 -15.658 -3.468 1.00 92.69 343 TYR A CA 1
ATOM 2572 C C . TYR A 1 343 ? -0.283 -16.904 -3.739 1.00 92.69 343 TYR A C 1
ATOM 2574 O O . TYR A 1 343 ? 0.233 -18.023 -3.728 1.00 92.69 343 TYR A O 1
ATOM 2582 N N . GLY A 1 344 ? -1.574 -16.723 -3.993 1.00 95.31 344 GLY A N 1
ATOM 2583 C CA . GLY A 1 344 ? -2.457 -17.822 -4.352 1.00 95.31 344 GLY A CA 1
ATOM 2584 C C . GLY A 1 344 ? -3.519 -17.429 -5.363 1.00 95.31 344 GLY A C 1
ATOM 2585 O O . GLY A 1 344 ? -4.138 -16.376 -5.238 1.00 95.31 344 GLY A O 1
ATOM 2586 N N . LEU A 1 345 ? -3.764 -18.297 -6.340 1.00 97.62 345 LEU A N 1
ATOM 2587 C CA . LEU A 1 345 ? -4.910 -18.205 -7.237 1.00 97.62 345 LEU A CA 1
ATOM 2588 C C . LEU A 1 345 ? -6.096 -18.945 -6.610 1.00 97.62 345 LEU A C 1
ATOM 2590 O O . LEU A 1 345 ? -6.035 -20.151 -6.396 1.00 97.62 345 LEU A O 1
ATOM 2594 N N . ILE A 1 346 ? -7.179 -18.230 -6.334 1.00 98.19 346 ILE A N 1
ATOM 2595 C CA . ILE A 1 346 ? -8.449 -18.767 -5.846 1.00 98.19 346 ILE A CA 1
ATOM 2596 C C . ILE A 1 346 ? -9.399 -18.866 -7.042 1.00 98.19 346 ILE A C 1
ATOM 2598 O O . ILE A 1 346 ? -9.748 -17.850 -7.648 1.00 98.19 346 ILE A O 1
ATOM 2602 N N . LYS A 1 347 ? -9.829 -20.082 -7.381 1.00 97.81 347 LYS A N 1
ATOM 2603 C CA . LYS A 1 347 ? -10.705 -20.355 -8.531 1.00 97.81 347 LYS A CA 1
ATOM 2604 C C . LYS A 1 347 ? -11.727 -21.446 -8.221 1.00 97.81 347 LYS A C 1
ATOM 2606 O O . LYS A 1 347 ? -11.603 -22.157 -7.225 1.00 97.81 347 LYS A O 1
ATOM 2611 N N . GLU A 1 348 ? -12.753 -21.555 -9.060 1.00 97.81 348 GLU A N 1
ATOM 2612 C CA . GLU A 1 348 ? -13.690 -22.680 -9.020 1.00 97.81 348 GLU A CA 1
ATOM 2613 C C . GLU A 1 348 ? -13.109 -23.865 -9.810 1.00 97.81 348 GLU A C 1
ATOM 2615 O O . GLU A 1 348 ? -12.696 -23.712 -10.957 1.00 97.81 348 GLU A O 1
ATOM 2620 N N . GLU A 1 349 ? -13.092 -25.050 -9.202 1.00 97.06 349 GLU A N 1
ATOM 2621 C CA . GLU A 1 349 ? -12.717 -26.318 -9.830 1.00 97.06 349 GLU A CA 1
ATOM 2622 C C . GLU A 1 349 ? -13.722 -27.385 -9.377 1.00 97.06 349 GLU A C 1
ATOM 2624 O O . GLU A 1 349 ? -13.920 -27.598 -8.180 1.00 97.06 349 GLU A O 1
ATOM 2629 N N . ASN A 1 350 ? -14.405 -28.032 -10.327 1.00 96.94 350 ASN A N 1
ATOM 2630 C CA . ASN A 1 350 ? -15.410 -29.073 -10.056 1.00 96.94 350 ASN A CA 1
ATOM 2631 C C . ASN A 1 350 ? -16.494 -28.653 -9.038 1.00 96.94 350 ASN A C 1
ATOM 2633 O O . ASN A 1 350 ? -16.915 -29.441 -8.192 1.00 96.94 350 ASN A O 1
ATOM 2637 N N . GLY A 1 351 ? -16.941 -27.393 -9.097 1.00 97.06 351 GLY A N 1
ATOM 2638 C CA . GLY A 1 351 ? -17.978 -26.863 -8.212 1.00 97.06 351 GLY A CA 1
ATOM 2639 C C . GLY A 1 351 ? -17.507 -26.491 -6.801 1.00 97.06 351 GLY A C 1
ATOM 2640 O O . GLY A 1 351 ? -18.348 -26.106 -5.984 1.00 97.06 351 GLY A O 1
ATOM 2641 N N . ALA A 1 352 ? -16.204 -26.542 -6.510 1.00 97.81 352 ALA A N 1
ATOM 2642 C CA . ALA A 1 352 ? -15.607 -26.126 -5.241 1.00 97.81 352 ALA A CA 1
ATOM 2643 C C . ALA A 1 352 ? -14.572 -25.006 -5.438 1.00 97.81 352 ALA A C 1
ATOM 2645 O O . ALA A 1 352 ? -13.944 -24.904 -6.489 1.00 97.81 352 ALA A O 1
ATOM 2646 N N . ALA A 1 353 ? -14.366 -24.177 -4.412 1.00 98.00 353 ALA A N 1
ATOM 2647 C CA . ALA A 1 353 ? -13.256 -23.229 -4.401 1.00 98.00 353 ALA A CA 1
ATOM 2648 C C . ALA A 1 353 ? -11.944 -23.940 -4.063 1.00 98.00 353 ALA A C 1
ATOM 2650 O O . ALA A 1 353 ? -11.840 -24.606 -3.030 1.00 98.00 353 ALA A O 1
ATOM 2651 N N . VAL A 1 354 ? -10.937 -23.738 -4.905 1.00 97.44 354 VAL A N 1
ATOM 2652 C CA . VAL A 1 354 ? -9.575 -24.236 -4.714 1.00 97.44 354 VAL A CA 1
ATOM 2653 C C . VAL A 1 354 ? -8.622 -23.049 -4.699 1.00 97.44 354 VAL A C 1
ATOM 2655 O O . VAL A 1 354 ? -8.753 -22.130 -5.508 1.00 97.44 354 VAL A O 1
ATOM 2658 N N . THR A 1 355 ? -7.661 -23.081 -3.776 1.00 97.44 355 THR A N 1
ATOM 2659 C CA . THR A 1 355 ? -6.544 -22.132 -3.737 1.00 97.44 355 THR A CA 1
ATOM 2660 C C . THR A 1 355 ? -5.288 -22.835 -4.235 1.00 97.44 355 THR A C 1
ATOM 2662 O O . THR A 1 355 ? -4.895 -23.866 -3.693 1.00 97.44 355 THR A O 1
ATOM 2665 N N . GLU A 1 356 ? -4.645 -22.277 -5.248 1.00 96.19 356 GLU A N 1
ATOM 2666 C CA . GLU A 1 356 ? -3.403 -22.764 -5.839 1.00 96.19 356 GLU A CA 1
ATOM 2667 C C . GLU A 1 356 ? -2.249 -21.841 -5.464 1.00 96.19 356 GLU A C 1
ATOM 2669 O O . GLU A 1 356 ? -2.306 -20.644 -5.727 1.00 96.19 356 GLU A O 1
ATOM 2674 N N . TYR A 1 357 ? -1.204 -22.383 -4.843 1.00 93.75 357 TYR A N 1
ATOM 2675 C CA . TYR A 1 357 ? -0.054 -21.603 -4.398 1.00 93.75 357 TYR A CA 1
ATOM 2676 C C . TYR A 1 357 ? 0.799 -21.161 -5.594 1.00 93.75 357 TYR A C 1
ATOM 2678 O O . TYR A 1 357 ? 1.237 -21.992 -6.388 1.00 93.75 357 TYR A O 1
ATOM 2686 N N . ALA A 1 358 ? 1.060 -19.859 -5.682 1.00 91.12 358 ALA A N 1
ATOM 2687 C CA . ALA A 1 358 ? 1.771 -19.197 -6.773 1.00 91.12 358 ALA A CA 1
ATOM 2688 C C . ALA A 1 358 ? 3.148 -18.647 -6.361 1.00 91.12 358 ALA A C 1
ATOM 2690 O O . ALA A 1 358 ? 3.684 -17.764 -7.023 1.00 91.12 358 ALA A O 1
ATOM 2691 N N . GLY A 1 359 ? 3.727 -19.159 -5.273 1.00 88.44 359 GLY A N 1
ATOM 2692 C CA . GLY A 1 359 ? 5.074 -18.784 -4.839 1.00 88.44 359 GLY A CA 1
ATOM 2693 C C . GLY A 1 359 ? 5.108 -17.847 -3.640 1.00 88.44 359 GLY A C 1
ATOM 2694 O O . GLY A 1 359 ? 4.075 -17.350 -3.187 1.00 88.44 359 GLY A O 1
ATOM 2695 N N . ALA A 1 360 ? 6.306 -17.633 -3.102 1.00 87.06 360 ALA A N 1
ATOM 2696 C CA . ALA A 1 360 ? 6.537 -16.721 -1.988 1.00 87.06 360 ALA A CA 1
ATOM 2697 C C . ALA A 1 360 ? 6.264 -15.251 -2.364 1.00 87.06 360 ALA A C 1
ATOM 2699 O O . ALA A 1 360 ? 6.510 -14.804 -3.487 1.00 87.06 360 ALA A O 1
ATOM 2700 N N . GLY A 1 361 ? 5.786 -14.479 -1.386 1.00 82.38 361 GLY A N 1
ATOM 2701 C CA . GLY A 1 361 ? 5.489 -13.054 -1.502 1.00 82.38 361 GLY A CA 1
ATOM 2702 C C . GLY A 1 361 ? 5.929 -12.294 -0.252 1.00 82.38 361 GLY A C 1
ATOM 2703 O O . GLY A 1 361 ? 5.805 -12.792 0.864 1.00 82.38 361 GLY A O 1
ATOM 2704 N N . MET A 1 362 ? 6.469 -11.082 -0.422 1.00 71.56 362 MET A N 1
ATOM 2705 C CA . MET A 1 362 ? 6.980 -10.284 0.708 1.00 71.56 362 MET A CA 1
ATOM 2706 C C . MET A 1 362 ? 6.059 -9.131 1.115 1.00 71.56 362 MET A C 1
ATOM 2708 O O . MET A 1 362 ? 5.801 -8.952 2.301 1.00 71.56 362 MET A O 1
ATOM 2712 N N . PHE A 1 363 ? 5.552 -8.346 0.158 1.00 70.25 363 PHE A N 1
ATOM 2713 C CA . PHE A 1 363 ? 4.882 -7.080 0.493 1.00 70.25 363 PHE A CA 1
ATOM 2714 C C . PHE A 1 363 ? 3.564 -6.861 -0.223 1.00 70.25 363 PHE A C 1
ATOM 2716 O O . PHE A 1 363 ? 2.597 -6.512 0.413 1.00 70.25 363 PHE A O 1
ATOM 2723 N N . ARG A 1 364 ? 3.467 -7.069 -1.527 1.00 78.56 364 ARG A N 1
ATOM 2724 C CA . ARG A 1 364 ? 2.255 -6.731 -2.284 1.00 78.56 364 ARG A CA 1
ATOM 2725 C C . ARG A 1 364 ? 2.073 -7.681 -3.436 1.00 78.56 364 ARG A C 1
ATOM 2727 O O . ARG A 1 364 ? 3.034 -8.350 -3.803 1.00 78.56 364 ARG A O 1
ATOM 2734 N N . ILE A 1 365 ? 0.883 -7.714 -4.028 1.00 84.25 365 ILE A N 1
ATOM 2735 C CA . ILE A 1 365 ? 0.737 -8.310 -5.357 1.00 84.25 365 ILE A CA 1
ATOM 2736 C C . ILE A 1 365 ? 1.534 -7.411 -6.305 1.00 84.25 365 ILE A C 1
ATOM 2738 O O . ILE A 1 365 ? 1.147 -6.277 -6.588 1.00 84.25 365 ILE A O 1
ATOM 2742 N N . PHE A 1 366 ? 2.706 -7.911 -6.681 1.00 81.94 366 PHE A N 1
ATOM 2743 C CA . PHE A 1 366 ? 3.637 -7.280 -7.596 1.00 81.94 366 PHE A CA 1
ATOM 2744 C C . PHE A 1 366 ? 3.800 -8.219 -8.776 1.00 81.94 366 PHE A C 1
ATOM 2746 O O . PHE A 1 366 ? 4.209 -9.368 -8.597 1.00 81.94 366 PHE A O 1
ATOM 2753 N N . THR A 1 367 ? 3.428 -7.748 -9.957 1.00 87.06 367 THR A N 1
ATOM 2754 C CA . THR A 1 367 ? 3.456 -8.579 -11.152 1.00 87.06 367 THR A CA 1
ATOM 2755 C C . THR A 1 367 ? 3.765 -7.772 -12.395 1.00 87.06 367 THR A C 1
ATOM 2757 O O . THR A 1 367 ? 3.492 -6.571 -12.467 1.00 87.06 367 THR A O 1
ATOM 2760 N N . HIS A 1 368 ? 4.311 -8.487 -13.369 1.00 87.00 368 HIS A N 1
ATOM 2761 C CA . HIS A 1 368 ? 4.641 -8.008 -14.695 1.00 87.00 368 HIS A CA 1
ATOM 2762 C C . HIS A 1 368 ? 3.790 -8.759 -15.711 1.00 87.00 368 HIS A C 1
ATOM 2764 O O . HIS A 1 368 ? 3.916 -9.979 -15.836 1.00 87.00 368 HIS A O 1
ATOM 2770 N N . ARG A 1 369 ? 2.940 -8.050 -16.458 1.00 88.88 369 ARG A N 1
ATOM 2771 C CA . ARG A 1 369 ? 2.236 -8.657 -17.596 1.00 88.88 369 ARG A CA 1
ATOM 2772 C C . ARG A 1 369 ? 3.243 -8.938 -18.714 1.00 88.88 369 ARG A C 1
ATOM 2774 O O . ARG A 1 369 ? 3.870 -8.012 -19.225 1.00 88.88 369 ARG A O 1
ATOM 2781 N N . LEU A 1 370 ? 3.374 -10.198 -19.120 1.00 87.69 370 LEU A N 1
ATOM 2782 C CA . LEU A 1 370 ? 4.068 -10.576 -20.347 1.00 87.69 370 LEU A CA 1
ATOM 2783 C C . LEU A 1 370 ? 3.141 -10.256 -21.513 1.00 87.69 370 LEU A C 1
ATOM 2785 O O . LEU A 1 370 ? 2.096 -10.887 -21.689 1.00 87.69 370 LEU A O 1
ATOM 2789 N N . THR A 1 371 ? 3.511 -9.259 -22.303 1.00 74.69 371 THR A N 1
ATOM 2790 C CA . THR A 1 371 ? 2.778 -8.907 -23.516 1.00 74.69 371 THR A CA 1
ATOM 2791 C C . THR A 1 371 ? 3.633 -9.221 -24.733 1.00 74.69 371 THR A C 1
ATOM 2793 O O . THR A 1 371 ? 4.843 -9.021 -24.715 1.00 74.69 371 THR A O 1
ATOM 2796 N N . VAL A 1 372 ? 2.993 -9.719 -25.788 1.00 64.19 372 VAL A N 1
ATOM 2797 C CA . VAL A 1 372 ? 3.432 -9.535 -27.173 1.00 64.19 372 VAL A CA 1
ATOM 2798 C C . VAL A 1 372 ? 2.382 -8.587 -27.729 1.00 64.19 372 VAL A C 1
ATOM 2800 O O . VAL A 1 372 ? 1.214 -8.975 -27.787 1.00 64.19 372 VAL A O 1
ATOM 2803 N N . ASP A 1 373 ? 2.701 -7.322 -28.001 1.00 54.78 373 ASP A N 1
ATOM 2804 C CA . ASP A 1 373 ? 1.677 -6.472 -28.613 1.00 54.78 373 ASP A CA 1
ATOM 2805 C C . ASP A 1 373 ? 1.413 -6.919 -30.069 1.00 54.78 373 ASP A C 1
ATOM 2807 O O . ASP A 1 373 ? 2.194 -7.665 -30.668 1.00 54.78 373 ASP A O 1
ATOM 2811 N N . ALA A 1 374 ? 0.302 -6.464 -30.654 1.00 40.38 374 ALA A N 1
ATOM 2812 C CA . ALA A 1 374 ? -0.094 -6.811 -32.023 1.00 40.38 374 ALA A CA 1
ATOM 2813 C C . ALA A 1 374 ? 0.877 -6.297 -33.114 1.00 40.38 374 ALA A C 1
ATOM 2815 O O . ALA A 1 374 ? 0.715 -6.639 -34.284 1.00 40.38 374 ALA A O 1
ATOM 2816 N N . LYS A 1 375 ? 1.870 -5.476 -32.748 1.00 46.25 375 LYS A N 1
ATOM 2817 C CA . LYS A 1 375 ? 2.952 -4.977 -33.608 1.00 46.25 375 LYS A CA 1
ATOM 2818 C C . LYS A 1 375 ? 4.306 -5.641 -33.298 1.00 46.25 375 LYS A C 1
ATOM 2820 O O . LYS A 1 375 ? 5.298 -5.288 -33.928 1.00 46.25 375 LYS A O 1
ATOM 2825 N N . GLY A 1 376 ? 4.363 -6.589 -32.359 1.00 47.62 376 GLY A N 1
ATOM 2826 C CA . GLY A 1 376 ? 5.599 -7.203 -31.867 1.00 47.62 376 GLY A CA 1
ATOM 2827 C C . GLY A 1 376 ? 6.419 -6.337 -30.895 1.00 47.62 376 GLY A C 1
ATOM 2828 O O . GLY A 1 376 ? 7.460 -6.788 -30.424 1.00 47.62 376 GLY A O 1
ATOM 2829 N N . THR A 1 377 ? 5.970 -5.129 -30.550 1.00 41.09 377 THR A N 1
ATOM 2830 C CA . THR A 1 377 ? 6.580 -4.246 -29.551 1.00 41.09 377 THR A CA 1
ATOM 2831 C C . THR A 1 377 ? 6.047 -4.555 -28.153 1.00 41.09 377 THR A C 1
ATOM 2833 O O . THR A 1 377 ? 4.951 -4.172 -27.775 1.00 41.09 377 THR A O 1
ATOM 2836 N N . THR A 1 378 ? 6.805 -5.247 -27.309 1.00 47.06 378 THR A N 1
ATOM 2837 C CA . THR A 1 378 ? 6.361 -5.418 -25.916 1.00 47.06 378 THR A CA 1
ATOM 2838 C C . THR A 1 378 ? 6.332 -4.049 -25.230 1.00 47.06 378 THR A C 1
ATOM 2840 O O . THR A 1 378 ? 7.373 -3.392 -25.124 1.00 47.06 378 THR A O 1
ATOM 2843 N N . ALA A 1 379 ? 5.162 -3.606 -24.762 1.00 42.72 379 ALA A N 1
ATOM 2844 C CA . ALA A 1 379 ? 5.096 -2.484 -23.832 1.00 42.72 379 ALA A CA 1
ATOM 2845 C C . ALA A 1 379 ? 5.976 -2.827 -22.613 1.00 42.72 379 ALA A C 1
ATOM 2847 O O . ALA A 1 379 ? 6.019 -4.006 -22.235 1.00 42.72 379 ALA A O 1
ATOM 2848 N N . PRO A 1 380 ? 6.697 -1.859 -22.008 1.00 50.62 380 PRO A N 1
ATOM 2849 C CA . PRO A 1 380 ? 7.410 -2.111 -20.757 1.00 50.62 380 PRO A CA 1
ATOM 2850 C C . PRO A 1 380 ? 6.441 -2.796 -19.799 1.00 50.62 380 PRO A C 1
ATOM 2852 O O . PRO A 1 380 ? 5.277 -2.388 -19.740 1.00 50.62 380 PRO A O 1
ATOM 2855 N N . ALA A 1 381 ? 6.878 -3.870 -19.131 1.00 52.34 381 ALA A N 1
ATOM 2856 C CA . ALA A 1 381 ? 5.963 -4.646 -18.309 1.00 52.34 381 ALA A CA 1
ATOM 2857 C C . ALA A 1 381 ? 5.223 -3.697 -17.369 1.00 52.34 381 ALA A C 1
ATOM 2859 O O . ALA A 1 381 ? 5.841 -2.948 -16.605 1.00 52.34 381 ALA A O 1
ATOM 2860 N N . ILE A 1 382 ? 3.895 -3.679 -17.492 1.00 53.72 382 ILE A N 1
ATOM 2861 C CA . ILE A 1 382 ? 3.075 -2.822 -16.651 1.00 53.72 382 ILE A CA 1
ATOM 2862 C C . ILE A 1 382 ? 3.243 -3.380 -15.249 1.00 53.72 382 ILE A C 1
ATOM 2864 O O . ILE A 1 382 ? 2.758 -4.465 -14.927 1.00 53.72 382 ILE A O 1
ATOM 2868 N N . THR A 1 383 ? 4.027 -2.661 -14.454 1.00 60.00 383 THR A N 1
ATOM 2869 C CA . THR A 1 383 ? 4.295 -3.028 -13.079 1.00 60.00 383 THR A CA 1
ATOM 2870 C C . THR A 1 383 ? 3.050 -2.703 -12.284 1.00 60.00 383 THR A C 1
ATOM 2872 O O . THR A 1 383 ? 2.768 -1.540 -11.985 1.00 60.00 383 THR A O 1
ATOM 2875 N N . PHE A 1 384 ? 2.296 -3.737 -11.939 1.00 57.91 384 PHE A N 1
ATOM 2876 C CA . PHE A 1 384 ? 1.138 -3.572 -11.084 1.00 57.91 384 PHE A CA 1
ATOM 2877 C C . PHE A 1 384 ? 1.551 -3.677 -9.625 1.00 57.91 384 PHE A C 1
ATOM 2879 O O . PHE A 1 384 ? 2.249 -4.606 -9.218 1.00 57.91 384 PHE A O 1
ATOM 2886 N N . LYS A 1 385 ? 1.116 -2.696 -8.836 1.00 63.38 385 LYS A N 1
ATOM 2887 C CA . LYS A 1 385 ? 1.351 -2.624 -7.396 1.00 63.38 385 LYS A CA 1
ATOM 2888 C C . LYS A 1 385 ? -0.004 -2.517 -6.707 1.00 63.38 385 LYS A C 1
ATOM 2890 O O . LYS A 1 385 ? -0.480 -1.409 -6.462 1.00 63.38 385 LYS A O 1
ATOM 2895 N N . ALA A 1 386 ? -0.612 -3.652 -6.374 1.00 59.59 386 ALA A N 1
ATOM 2896 C CA . ALA A 1 386 ? -1.738 -3.622 -5.446 1.00 59.59 386 ALA A CA 1
ATOM 2897 C C . ALA A 1 386 ? -1.186 -3.228 -4.071 1.00 59.59 386 ALA A C 1
ATOM 2899 O O . ALA A 1 386 ? -0.201 -3.803 -3.612 1.00 59.59 386 ALA A O 1
ATOM 2900 N N . LEU A 1 387 ? -1.750 -2.216 -3.422 1.00 66.50 387 LEU A N 1
ATOM 2901 C CA . LEU A 1 387 ? -1.287 -1.834 -2.089 1.00 66.50 387 LEU A CA 1
ATOM 2902 C C . LEU A 1 387 ? -1.671 -2.922 -1.063 1.00 66.50 387 LEU A C 1
ATOM 2904 O O . LEU A 1 387 ? -2.608 -3.686 -1.288 1.00 66.50 387 LEU A O 1
ATOM 2908 N N . ASP A 1 388 ? -0.975 -2.997 0.073 1.00 69.06 388 ASP A N 1
ATOM 2909 C CA . ASP A 1 388 ? -1.406 -3.874 1.175 1.00 69.06 388 ASP A CA 1
ATOM 2910 C C . ASP A 1 388 ? -2.836 -3.526 1.598 1.00 69.06 388 ASP A C 1
ATOM 2912 O O . ASP A 1 388 ? -3.153 -2.355 1.750 1.00 69.06 388 ASP A O 1
ATOM 2916 N N . GLY A 1 389 ? -3.716 -4.503 1.793 1.00 77.12 389 GLY A N 1
ATOM 2917 C CA . GLY A 1 389 ? -5.127 -4.225 2.071 1.00 77.12 389 GLY A CA 1
ATOM 2918 C C . GLY A 1 389 ? -5.899 -3.603 0.900 1.00 77.12 389 GLY A C 1
ATOM 2919 O O . GLY A 1 389 ? -6.973 -3.044 1.124 1.00 77.12 389 GLY A O 1
ATOM 2920 N N . ALA A 1 390 ? -5.378 -3.677 -0.333 1.00 83.00 390 ALA A N 1
ATOM 2921 C CA . ALA A 1 390 ? -6.114 -3.297 -1.533 1.00 83.00 390 ALA A CA 1
ATOM 2922 C C . ALA A 1 390 ? -6.928 -4.466 -2.104 1.00 83.00 390 ALA A C 1
ATOM 2924 O O . ALA A 1 390 ? -6.511 -5.630 -2.096 1.00 83.00 390 ALA A O 1
ATOM 2925 N N . PHE A 1 391 ? -8.088 -4.105 -2.649 1.00 89.94 391 PHE A N 1
ATOM 2926 C CA . PHE A 1 391 ? -8.862 -4.930 -3.564 1.00 89.94 391 PHE A CA 1
ATOM 2927 C C . PHE A 1 391 ? -8.618 -4.358 -4.963 1.00 89.94 391 PHE A C 1
ATOM 2929 O O . PHE A 1 391 ? -8.994 -3.230 -5.224 1.00 89.94 391 PHE A O 1
ATOM 2936 N N . ASP A 1 392 ? -7.918 -5.061 -5.839 1.00 88.06 392 ASP A N 1
ATOM 2937 C CA . ASP A 1 392 ? -7.461 -4.528 -7.122 1.00 88.06 392 ASP A CA 1
ATOM 2938 C C . ASP A 1 392 ? -8.288 -5.125 -8.266 1.00 88.06 392 ASP A C 1
ATOM 2940 O O . ASP A 1 392 ? -8.258 -6.328 -8.512 1.00 88.06 392 ASP A O 1
ATOM 2944 N N . ARG A 1 393 ? -9.055 -4.296 -8.976 1.00 89.19 393 ARG A N 1
ATOM 2945 C CA . ARG A 1 393 ? -9.833 -4.733 -10.150 1.00 89.19 393 ARG A CA 1
ATOM 2946 C C . ARG A 1 393 ? -9.121 -4.496 -11.477 1.00 89.19 393 ARG A C 1
ATOM 2948 O O . ARG A 1 393 ? -9.665 -4.872 -12.506 1.00 89.19 393 ARG A O 1
ATOM 2955 N N . VAL A 1 394 ? -7.957 -3.855 -11.470 1.00 85.12 394 VAL A N 1
ATOM 2956 C CA . VAL A 1 394 ? -7.293 -3.348 -12.674 1.00 85.12 394 VAL A CA 1
ATOM 2957 C C . VAL A 1 394 ? -6.099 -4.219 -13.038 1.00 85.12 394 VAL A C 1
ATOM 2959 O O . VAL A 1 394 ? -5.966 -4.596 -14.201 1.00 85.12 394 VAL A O 1
ATOM 2962 N N . ALA A 1 395 ? -5.272 -4.595 -12.059 1.00 84.50 395 ALA A N 1
ATOM 2963 C CA . ALA A 1 395 ? -3.971 -5.213 -12.311 1.00 84.50 395 ALA A CA 1
ATOM 2964 C C . ALA A 1 395 ? -4.010 -6.473 -13.176 1.00 84.50 395 ALA A C 1
ATOM 2966 O O . ALA A 1 395 ? -3.191 -6.651 -14.076 1.00 84.50 395 ALA A O 1
ATOM 2967 N N . LEU A 1 396 ? -4.981 -7.342 -12.916 1.00 91.62 396 LEU A N 1
ATOM 2968 C CA . LEU A 1 396 ? -5.137 -8.613 -13.618 1.00 91.62 396 LEU A CA 1
ATOM 2969 C C . LEU A 1 396 ? -6.363 -8.615 -14.540 1.00 91.62 396 LEU A C 1
ATOM 2971 O O . LEU A 1 396 ? -6.812 -9.684 -14.936 1.00 91.62 396 LEU A O 1
ATOM 2975 N N . SER A 1 397 ? -6.924 -7.442 -14.862 1.00 89.69 397 SER A N 1
ATOM 2976 C CA . SER A 1 397 ? -8.159 -7.328 -15.657 1.00 89.69 397 SER A CA 1
ATOM 2977 C C . SER A 1 397 ? -7.984 -7.725 -17.122 1.00 89.69 397 SER A C 1
ATOM 2979 O O . SER A 1 397 ? -8.919 -8.238 -17.737 1.00 89.69 397 SER A O 1
ATOM 2981 N N . GLU A 1 398 ? -6.793 -7.515 -17.681 1.00 90.19 398 GLU A N 1
ATOM 2982 C CA . GLU A 1 398 ? -6.485 -7.851 -19.066 1.00 90.19 398 GLU A CA 1
ATOM 2983 C C . GLU A 1 398 ? -6.057 -9.325 -19.183 1.00 90.19 398 GLU A C 1
ATOM 2985 O O . GLU A 1 398 ? -5.081 -9.739 -18.557 1.00 90.19 398 GLU A O 1
ATOM 2990 N N . PRO A 1 399 ? -6.712 -10.151 -20.016 1.00 91.75 399 PRO A N 1
ATOM 2991 C CA . PRO A 1 399 ? -6.286 -11.535 -20.212 1.00 91.75 399 PRO A CA 1
ATOM 2992 C C . PRO A 1 399 ? -4.831 -11.632 -20.712 1.00 91.75 399 PRO A C 1
ATOM 2994 O O . PRO A 1 399 ? -4.427 -10.905 -21.625 1.00 91.75 399 PRO A O 1
ATOM 2997 N N . GLY A 1 400 ? -4.021 -12.524 -20.139 1.00 92.19 400 GLY A N 1
ATOM 2998 C CA . GLY A 1 400 ? -2.611 -12.674 -20.502 1.00 92.19 400 GLY A CA 1
ATOM 2999 C C . GLY A 1 400 ? -1.794 -13.520 -19.527 1.00 92.19 400 GLY A C 1
ATOM 3000 O O . GLY A 1 400 ? -2.333 -14.216 -18.669 1.00 92.19 400 GLY A O 1
ATOM 3001 N N . LEU A 1 401 ? -0.473 -13.454 -19.687 1.00 92.88 401 LEU A N 1
ATOM 3002 C CA . LEU A 1 401 ? 0.498 -14.096 -18.807 1.00 92.88 401 LEU A CA 1
ATOM 3003 C C . LEU A 1 401 ? 1.083 -13.053 -17.850 1.00 92.88 401 LEU A C 1
ATOM 3005 O O . LEU A 1 401 ? 1.432 -11.955 -18.272 1.00 92.88 401 LEU A O 1
ATOM 3009 N N . TYR A 1 402 ? 1.209 -13.399 -16.576 1.00 92.62 402 TYR A N 1
ATOM 3010 C CA . TYR A 1 402 ? 1.645 -12.500 -15.512 1.00 92.62 402 TYR A CA 1
ATOM 3011 C C . TYR A 1 402 ? 2.737 -13.165 -14.685 1.00 92.62 402 TYR A C 1
ATOM 3013 O O . TYR A 1 402 ? 2.510 -14.223 -14.100 1.00 92.62 402 TYR A O 1
ATOM 3021 N N . VAL A 1 403 ? 3.925 -12.563 -14.639 1.00 90.38 403 VAL A N 1
ATOM 3022 C CA . VAL A 1 403 ? 5.063 -13.097 -13.881 1.00 90.38 403 VAL A CA 1
ATOM 3023 C C . VAL A 1 403 ? 5.024 -12.593 -12.449 1.00 90.38 403 VAL A C 1
ATOM 3025 O O . VAL A 1 403 ? 4.857 -11.400 -12.188 1.00 90.38 403 VAL A O 1
ATOM 3028 N N . PHE A 1 404 ? 5.213 -13.532 -11.536 1.00 88.31 404 PHE A N 1
ATOM 3029 C CA . PHE A 1 404 ? 5.473 -13.370 -10.114 1.00 88.31 404 PHE A CA 1
ATOM 3030 C C . PHE A 1 404 ? 6.880 -13.916 -9.814 1.00 88.31 404 PHE A C 1
ATOM 3032 O O . PHE A 1 404 ? 7.449 -14.612 -10.657 1.00 88.31 404 PHE A O 1
ATOM 3039 N N . PRO A 1 405 ? 7.464 -13.644 -8.631 1.00 85.12 405 PRO A N 1
ATOM 3040 C CA . PRO A 1 405 ? 8.837 -14.058 -8.326 1.00 85.12 405 PRO A CA 1
ATOM 3041 C C . PRO A 1 405 ? 9.144 -15.545 -8.583 1.00 85.12 405 PRO A C 1
ATOM 3043 O O . PRO A 1 405 ? 10.220 -15.864 -9.081 1.00 85.12 405 PRO A O 1
ATOM 3046 N N . GLU A 1 406 ? 8.191 -16.435 -8.292 1.00 88.19 406 GLU A N 1
ATOM 3047 C CA . GLU A 1 406 ? 8.353 -17.896 -8.398 1.00 88.19 406 GLU A CA 1
ATOM 3048 C C . GLU A 1 406 ? 7.244 -18.564 -9.228 1.00 88.19 406 GLU A C 1
ATOM 3050 O O . GLU A 1 406 ? 7.131 -19.791 -9.252 1.00 88.19 406 GLU A O 1
ATOM 3055 N N . ALA A 1 407 ? 6.397 -17.787 -9.910 1.00 92.00 407 ALA A N 1
ATOM 3056 C CA . ALA A 1 407 ? 5.355 -18.359 -10.754 1.00 92.00 407 ALA A CA 1
ATOM 3057 C C . ALA A 1 407 ? 4.967 -17.471 -11.932 1.00 92.00 407 ALA A C 1
ATOM 3059 O O . ALA A 1 407 ? 5.197 -16.265 -11.939 1.00 92.00 407 ALA A O 1
ATOM 3060 N N . VAL A 1 408 ? 4.294 -18.071 -12.906 1.00 93.88 408 VAL A N 1
ATOM 3061 C CA . VAL A 1 408 ? 3.575 -17.372 -13.967 1.00 93.88 408 VAL A CA 1
ATOM 3062 C C . VAL A 1 408 ? 2.102 -17.743 -13.895 1.00 93.88 408 VAL A C 1
ATOM 3064 O O . VAL A 1 408 ? 1.744 -18.919 -13.920 1.00 93.88 408 VAL A O 1
ATOM 3067 N N . LEU A 1 409 ? 1.249 -16.729 -13.797 1.00 95.00 409 LEU A N 1
ATOM 3068 C CA . LEU A 1 409 ? -0.199 -16.853 -13.876 1.00 95.00 409 LEU A CA 1
ATOM 3069 C C . LEU A 1 409 ? -0.643 -16.643 -15.325 1.00 95.00 409 LEU A C 1
ATOM 3071 O O . LEU A 1 409 ? -0.433 -15.572 -15.887 1.00 95.00 409 LEU A O 1
ATOM 3075 N N . ASP A 1 410 ? -1.301 -17.638 -15.908 1.00 95.44 410 ASP A N 1
ATOM 3076 C CA . ASP A 1 410 ? -2.062 -17.487 -17.146 1.00 95.44 410 ASP A CA 1
ATOM 3077 C C . ASP A 1 410 ? -3.522 -17.198 -16.801 1.00 95.44 410 ASP A C 1
ATOM 3079 O O . ASP A 1 410 ? -4.267 -18.091 -16.386 1.00 95.44 410 ASP A O 1
ATOM 3083 N N . THR A 1 411 ? -3.944 -15.943 -16.957 1.00 95.56 411 THR A N 1
ATOM 3084 C CA . THR A 1 411 ? -5.310 -15.518 -16.619 1.00 95.56 411 THR A CA 1
ATOM 3085 C C . THR A 1 411 ? -6.340 -16.005 -17.639 1.00 95.56 411 THR A C 1
ATOM 3087 O O . THR A 1 411 ? -7.527 -16.078 -17.334 1.00 95.56 411 THR A O 1
ATOM 3090 N N . ARG A 1 412 ? -5.902 -16.437 -18.831 1.00 94.62 412 ARG A N 1
ATOM 3091 C CA . ARG A 1 412 ? -6.782 -16.986 -19.877 1.00 94.62 412 ARG A CA 1
ATOM 3092 C C . ARG A 1 412 ? -7.264 -18.386 -19.512 1.00 94.62 412 ARG A C 1
ATOM 3094 O O . ARG A 1 412 ? -8.418 -18.722 -19.758 1.00 94.62 412 ARG A O 1
ATOM 3101 N N . THR A 1 413 ? -6.375 -19.191 -18.928 1.00 95.50 413 THR A N 1
ATOM 3102 C CA . THR A 1 413 ? -6.650 -20.585 -18.540 1.00 95.50 413 THR A CA 1
ATOM 3103 C C . THR A 1 413 ? -6.799 -20.775 -17.032 1.00 95.50 413 THR A C 1
ATOM 3105 O O . THR A 1 413 ? -7.021 -21.898 -16.589 1.00 95.50 413 THR A O 1
ATOM 3108 N N . LEU A 1 414 ? -6.627 -19.711 -16.238 1.00 96.19 414 LEU A N 1
ATOM 3109 C CA . LEU A 1 414 ? -6.551 -19.758 -14.774 1.00 96.19 414 LEU A CA 1
ATOM 3110 C C . LEU A 1 414 ? -5.556 -20.819 -14.281 1.00 96.19 414 LEU A C 1
ATOM 3112 O O . LEU A 1 414 ? -5.858 -21.609 -13.383 1.00 96.19 414 LEU A O 1
ATOM 3116 N N . ALA A 1 415 ? -4.383 -20.866 -14.911 1.00 95.00 415 ALA A N 1
ATOM 3117 C CA . ALA A 1 415 ? -3.320 -21.797 -14.556 1.00 95.00 415 ALA A CA 1
ATOM 3118 C C . ALA A 1 415 ? -2.156 -21.040 -13.924 1.00 95.00 415 ALA A C 1
ATOM 3120 O O . ALA A 1 415 ? -1.720 -20.013 -14.439 1.00 95.00 415 ALA A O 1
ATOM 3121 N N . VAL A 1 416 ? -1.630 -21.575 -12.829 1.00 94.50 416 VAL A N 1
ATOM 3122 C CA . VAL A 1 416 ? -0.382 -21.115 -12.223 1.00 94.50 416 VAL A CA 1
ATOM 3123 C C . VAL A 1 416 ? 0.707 -22.113 -12.585 1.00 94.50 416 VAL A C 1
ATOM 3125 O O . VAL A 1 416 ? 0.517 -23.321 -12.463 1.00 94.50 416 VAL A O 1
ATOM 3128 N N . ARG A 1 417 ? 1.851 -21.615 -13.043 1.00 93.31 417 ARG A N 1
ATOM 3129 C CA . ARG A 1 417 ? 3.023 -22.425 -13.378 1.00 93.31 417 ARG A CA 1
ATOM 3130 C C . ARG A 1 417 ? 4.175 -21.996 -12.495 1.00 93.31 417 ARG A C 1
ATOM 3132 O O . ARG A 1 417 ? 4.536 -20.824 -12.518 1.00 93.31 417 ARG A O 1
ATOM 3139 N N . ALA A 1 418 ? 4.734 -22.919 -11.722 1.00 89.81 418 ALA A N 1
ATOM 3140 C CA . ALA A 1 418 ? 5.937 -22.633 -10.952 1.00 89.81 418 ALA A CA 1
ATOM 3141 C C . ALA A 1 418 ? 7.117 -22.374 -11.898 1.00 89.81 418 ALA A C 1
ATOM 3143 O O . ALA A 1 418 ? 7.250 -23.037 -12.928 1.00 89.81 418 ALA A O 1
ATOM 3144 N N . ILE A 1 419 ? 7.963 -21.419 -11.531 1.00 89.00 419 ILE A N 1
ATOM 3145 C CA . ILE A 1 419 ? 9.253 -21.166 -12.174 1.00 89.00 419 ILE A CA 1
ATOM 3146 C C . ILE A 1 419 ? 10.351 -21.186 -11.102 1.00 89.00 419 ILE A C 1
ATOM 3148 O O . ILE A 1 419 ? 10.046 -21.009 -9.919 1.00 89.00 419 ILE A O 1
ATOM 3152 N N . PRO A 1 420 ? 11.625 -21.402 -11.469 1.00 84.25 420 PRO A N 1
ATOM 3153 C CA . PRO A 1 420 ? 12.705 -21.474 -10.498 1.00 84.25 420 PRO A CA 1
ATOM 3154 C C . PRO A 1 420 ? 12.811 -20.166 -9.710 1.00 84.25 420 PRO A C 1
ATOM 3156 O O . PRO A 1 420 ? 12.849 -19.079 -10.299 1.00 84.25 420 PRO A O 1
ATOM 3159 N N . ALA A 1 421 ? 12.857 -20.285 -8.381 1.00 77.69 421 ALA A N 1
ATOM 3160 C CA . ALA A 1 421 ? 13.099 -19.151 -7.502 1.00 77.69 421 ALA A CA 1
ATOM 3161 C C . ALA A 1 421 ? 14.471 -18.546 -7.818 1.00 77.69 421 ALA A C 1
ATOM 3163 O O . ALA A 1 421 ? 15.455 -19.260 -8.032 1.00 77.69 421 ALA A O 1
ATOM 3164 N N . GLU A 1 422 ? 14.543 -17.221 -7.860 1.00 70.81 422 GLU A N 1
ATOM 3165 C CA . GLU A 1 422 ? 15.816 -16.539 -8.055 1.00 70.81 422 GLU A CA 1
ATOM 3166 C C . GLU A 1 422 ? 16.638 -16.619 -6.774 1.00 70.81 422 GLU A C 1
ATOM 3168 O O . GLU A 1 422 ? 16.141 -16.303 -5.694 1.00 70.81 422 GLU A O 1
ATOM 3173 N N . GLN A 1 423 ? 17.893 -17.058 -6.897 1.00 63.53 423 GLN A N 1
ATOM 3174 C CA . GLN A 1 423 ? 18.691 -17.400 -5.729 1.00 63.53 423 GLN A CA 1
ATOM 3175 C C . GLN A 1 423 ? 19.024 -16.204 -4.833 1.00 63.53 423 GLN A C 1
ATOM 3177 O O . GLN A 1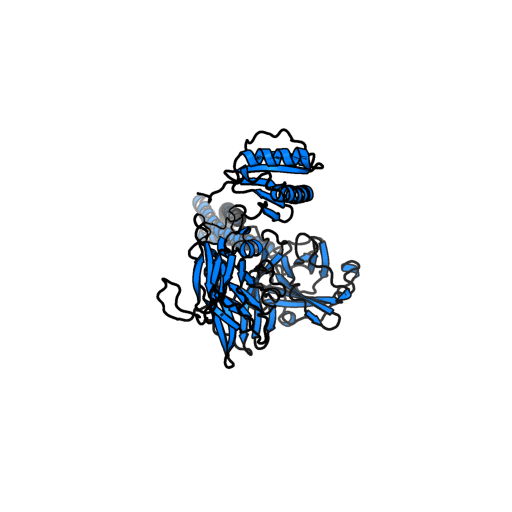 423 ? 19.202 -16.470 -3.652 1.00 63.53 423 GLN A O 1
ATOM 3182 N N . ASN A 1 424 ? 19.091 -14.939 -5.305 1.00 54.88 424 ASN A N 1
ATOM 3183 C CA . ASN A 1 424 ? 19.655 -13.897 -4.424 1.00 54.88 424 ASN A CA 1
ATOM 3184 C C . ASN A 1 424 ? 19.382 -12.390 -4.617 1.00 54.88 424 ASN A C 1
ATOM 3186 O O . ASN A 1 424 ? 19.978 -11.625 -3.869 1.00 54.88 424 ASN A O 1
ATOM 3190 N N . HIS A 1 425 ? 18.478 -11.889 -5.469 1.00 54.47 425 HIS A N 1
ATOM 3191 C CA . HIS A 1 425 ? 18.320 -10.421 -5.570 1.00 54.47 425 HIS A CA 1
ATOM 3192 C C . HIS A 1 425 ? 16.875 -9.945 -5.375 1.00 54.47 425 HIS A C 1
ATOM 3194 O O . HIS A 1 425 ? 15.952 -10.286 -6.114 1.00 54.47 425 HIS A O 1
ATOM 3200 N N . THR A 1 426 ? 16.660 -9.119 -4.345 1.00 61.22 426 THR A N 1
ATOM 3201 C CA . THR A 1 426 ? 15.479 -8.242 -4.241 1.00 61.22 426 THR A CA 1
ATOM 3202 C C . THR A 1 426 ? 15.297 -7.401 -5.497 1.00 61.22 426 THR A C 1
ATOM 3204 O O . THR A 1 426 ? 14.158 -7.137 -5.868 1.00 61.22 426 THR A O 1
ATOM 3207 N N . ASP A 1 427 ? 16.394 -7.066 -6.176 1.00 59.06 427 ASP A N 1
ATOM 3208 C CA . ASP A 1 427 ? 16.395 -6.110 -7.278 1.00 59.06 427 ASP A CA 1
ATOM 3209 C C . ASP A 1 427 ? 15.959 -6.719 -8.612 1.00 59.06 427 ASP A C 1
ATOM 3211 O O . ASP A 1 427 ? 15.195 -6.087 -9.342 1.00 59.06 427 ASP A O 1
ATOM 3215 N N . LEU A 1 428 ? 16.312 -7.983 -8.888 1.00 58.72 428 LEU A N 1
ATOM 3216 C CA . LEU A 1 428 ? 15.850 -8.695 -10.090 1.00 58.72 428 LEU A CA 1
ATOM 3217 C C . LEU A 1 428 ? 14.326 -8.831 -10.137 1.00 58.72 428 LEU A C 1
ATOM 3219 O O . LEU A 1 428 ? 13.726 -8.764 -11.208 1.00 58.72 428 LEU A O 1
ATOM 3223 N N . ARG A 1 429 ? 13.672 -8.901 -8.973 1.00 64.69 429 ARG A N 1
ATOM 3224 C CA . ARG A 1 429 ? 12.206 -8.919 -8.887 1.00 64.69 429 ARG A CA 1
ATOM 3225 C C . ARG A 1 429 ? 11.573 -7.646 -9.442 1.00 64.69 429 ARG A C 1
ATOM 3227 O O . ARG A 1 429 ? 10.435 -7.702 -9.897 1.00 64.69 429 ARG A O 1
ATOM 3234 N N . PHE A 1 430 ? 12.277 -6.514 -9.416 1.00 68.94 430 PHE A N 1
ATOM 3235 C CA . PHE A 1 430 ? 11.789 -5.253 -9.974 1.00 68.94 430 PHE A CA 1
ATOM 3236 C C . PHE A 1 430 ? 12.114 -5.087 -11.460 1.00 68.94 430 PHE A C 1
ATOM 3238 O O . PHE A 1 430 ? 11.515 -4.226 -12.104 1.00 68.94 430 PHE A O 1
ATOM 3245 N N . VAL A 1 431 ? 12.992 -5.922 -12.024 1.00 76.44 431 VAL A N 1
ATOM 3246 C CA . VAL A 1 431 ? 13.297 -5.899 -13.455 1.00 76.44 431 VAL A CA 1
ATOM 3247 C C . VAL A 1 431 ? 12.197 -6.639 -14.210 1.00 76.44 431 VAL A C 1
ATOM 3249 O O . VAL A 1 431 ? 11.920 -7.819 -13.988 1.00 76.44 431 VAL A O 1
ATOM 3252 N N . ALA A 1 432 ? 11.536 -5.916 -15.106 1.00 82.06 432 ALA A N 1
ATOM 3253 C CA . ALA A 1 432 ? 10.545 -6.478 -16.004 1.00 82.06 432 ALA A CA 1
ATOM 3254 C C . ALA A 1 432 ? 11.161 -7.586 -16.884 1.00 82.06 432 ALA A C 1
ATOM 3256 O O . ALA A 1 432 ? 12.287 -7.434 -17.364 1.00 82.06 432 ALA A O 1
ATOM 3257 N N . PRO A 1 433 ? 10.424 -8.670 -17.181 1.00 89.38 433 PRO A N 1
ATOM 3258 C CA . PRO A 1 433 ? 10.774 -9.556 -18.282 1.00 89.38 433 PRO A CA 1
ATOM 3259 C C . PRO A 1 433 ? 10.956 -8.761 -19.579 1.00 89.38 433 PRO A C 1
ATOM 3261 O O . PRO A 1 433 ? 10.152 -7.886 -19.900 1.00 89.38 433 PRO A O 1
ATOM 3264 N N . VAL A 1 434 ? 12.016 -9.068 -20.322 1.00 89.56 434 VAL A N 1
ATOM 3265 C CA . VAL A 1 434 ? 12.455 -8.268 -21.475 1.00 89.56 434 VAL A CA 1
ATOM 3266 C C . VAL A 1 434 ? 11.812 -8.730 -22.777 1.00 89.56 434 VAL A C 1
ATOM 3268 O O . VAL A 1 434 ? 11.745 -7.972 -23.741 1.00 89.56 434 VAL A O 1
ATOM 3271 N N . SER A 1 435 ? 11.361 -9.986 -22.832 1.00 91.12 435 SER A N 1
ATOM 3272 C CA . SER A 1 435 ? 10.833 -10.590 -24.052 1.00 91.12 435 SER A CA 1
ATOM 3273 C C . SER A 1 435 ? 9.961 -11.809 -23.754 1.00 91.12 435 SER A C 1
ATOM 3275 O O . SER A 1 435 ? 10.248 -12.575 -22.839 1.00 91.12 435 SER A O 1
ATOM 3277 N N . LEU A 1 436 ? 8.916 -12.014 -24.553 1.00 92.94 436 LEU A N 1
ATOM 3278 C CA . LEU A 1 436 ? 8.097 -13.227 -24.592 1.00 92.94 436 LEU A CA 1
ATOM 3279 C C . LEU A 1 436 ? 8.280 -13.864 -25.976 1.00 92.94 436 LEU A C 1
ATOM 3281 O O . LEU A 1 436 ? 8.293 -13.151 -26.985 1.00 92.94 436 LEU A O 1
ATOM 3285 N N . SER A 1 437 ? 8.472 -15.182 -26.012 1.00 93.25 437 SER A N 1
ATOM 3286 C CA . SER A 1 437 ? 8.567 -15.947 -27.262 1.00 93.25 437 SER A CA 1
ATOM 3287 C C . SER A 1 437 ? 7.282 -15.825 -28.097 1.00 93.25 437 SER A C 1
ATOM 3289 O O . SER A 1 437 ? 6.199 -15.666 -27.526 1.00 93.25 437 SER A O 1
ATOM 3291 N N . PRO A 1 438 ? 7.360 -15.914 -29.440 1.00 90.75 438 PRO A N 1
ATOM 3292 C CA . PRO A 1 438 ? 6.187 -15.759 -30.307 1.00 90.75 438 PRO A CA 1
ATOM 3293 C C . PRO A 1 438 ? 5.053 -16.759 -30.033 1.00 90.75 438 PRO A C 1
ATOM 3295 O O . PRO A 1 438 ? 3.885 -16.432 -30.218 1.00 90.75 438 PRO A O 1
ATOM 3298 N N . ASP A 1 439 ? 5.393 -17.966 -29.575 1.00 90.12 439 ASP A N 1
ATOM 3299 C CA . ASP A 1 439 ? 4.452 -19.034 -29.210 1.00 90.12 439 ASP A CA 1
ATOM 3300 C C . ASP A 1 439 ? 4.005 -18.972 -27.735 1.00 90.12 439 ASP A C 1
ATOM 3302 O O . ASP A 1 439 ? 3.238 -19.819 -27.276 1.00 90.12 439 ASP A O 1
ATOM 3306 N N . ALA A 1 440 ? 4.482 -17.970 -26.989 1.00 92.25 440 ALA A N 1
ATOM 3307 C CA . ALA A 1 440 ? 4.282 -17.803 -25.555 1.00 92.25 440 ALA A CA 1
ATOM 3308 C C . ALA A 1 440 ? 4.684 -19.039 -24.719 1.00 92.25 440 ALA A C 1
ATOM 3310 O O . ALA A 1 440 ? 4.128 -19.263 -23.642 1.00 92.25 440 ALA A O 1
ATOM 3311 N N . SER A 1 441 ? 5.634 -19.846 -25.206 1.00 92.69 441 SER A N 1
ATOM 3312 C CA . SER A 1 441 ? 6.127 -21.053 -24.527 1.00 92.69 441 SER A CA 1
ATOM 3313 C C . SER A 1 441 ? 7.285 -20.781 -23.567 1.00 92.69 441 SER A C 1
ATOM 3315 O O . SER A 1 441 ? 7.546 -21.591 -22.683 1.00 92.69 441 SER A O 1
ATOM 3317 N N . ALA A 1 442 ? 7.961 -19.644 -23.718 1.00 93.69 442 ALA A N 1
ATOM 3318 C CA . ALA A 1 442 ? 9.087 -19.200 -22.901 1.00 93.69 442 ALA A CA 1
ATOM 3319 C C . ALA A 1 442 ? 9.166 -17.668 -22.824 1.00 93.69 442 ALA A C 1
ATOM 3321 O O . ALA A 1 442 ? 8.719 -16.969 -23.736 1.00 93.69 442 ALA A O 1
ATOM 3322 N N . PHE A 1 443 ? 9.769 -17.126 -21.771 1.00 94.62 443 PHE A N 1
ATOM 3323 C CA . PHE A 1 443 ? 10.080 -15.698 -21.673 1.00 94.62 443 PHE A CA 1
ATOM 3324 C C . PHE A 1 443 ? 11.542 -15.478 -21.288 1.00 94.62 443 PHE A C 1
ATOM 3326 O O . PHE A 1 443 ? 12.200 -16.373 -20.766 1.00 94.62 443 PHE A O 1
ATOM 3333 N N . ALA A 1 444 ? 12.050 -14.283 -21.564 1.00 92.94 444 ALA A N 1
ATOM 3334 C CA . ALA A 1 444 ? 13.395 -13.856 -21.225 1.00 92.94 444 ALA A CA 1
ATOM 3335 C C . ALA A 1 444 ? 13.338 -12.763 -20.157 1.00 92.94 444 ALA A C 1
ATOM 3337 O O . ALA A 1 444 ? 12.510 -11.851 -20.237 1.00 92.94 444 ALA A O 1
ATOM 3338 N N . ARG A 1 445 ? 14.240 -12.818 -19.181 1.00 90.88 445 ARG A N 1
ATOM 3339 C CA . ARG A 1 445 ? 14.454 -11.764 -18.181 1.00 90.88 445 ARG A CA 1
ATOM 3340 C C . ARG A 1 445 ? 15.928 -11.678 -17.808 1.00 90.88 445 ARG A C 1
ATOM 3342 O O . ARG A 1 445 ? 16.683 -12.610 -18.067 1.00 90.88 445 ARG A O 1
ATOM 3349 N N . MET A 1 446 ? 16.329 -10.584 -17.176 1.00 88.75 446 MET A N 1
ATOM 3350 C CA . MET A 1 446 ? 17.658 -10.510 -16.571 1.00 88.75 446 MET A CA 1
ATOM 3351 C C . MET A 1 446 ? 17.762 -11.460 -15.376 1.00 88.75 446 MET A C 1
ATOM 3353 O O . MET A 1 446 ? 16.779 -11.690 -14.674 1.00 88.75 446 MET A O 1
ATOM 3357 N N . GLY A 1 447 ? 18.946 -12.025 -15.169 1.00 87.06 447 GLY A N 1
ATOM 3358 C CA . GLY A 1 447 ? 19.282 -12.868 -14.028 1.00 87.06 447 GLY A CA 1
ATOM 3359 C C . GLY A 1 447 ? 20.787 -12.876 -13.760 1.00 87.06 447 GLY A C 1
ATOM 3360 O O . GLY A 1 447 ? 21.538 -12.137 -14.396 1.00 87.06 447 GLY A O 1
ATOM 3361 N N . GLY A 1 448 ? 21.221 -13.749 -12.851 1.00 83.25 448 GLY A N 1
ATOM 3362 C CA . GLY A 1 448 ? 22.622 -13.863 -12.429 1.00 83.25 448 GLY A CA 1
ATOM 3363 C C . GLY A 1 448 ? 22.942 -13.010 -11.203 1.00 83.25 448 GLY A C 1
ATOM 3364 O O . GLY A 1 448 ? 22.036 -12.457 -10.579 1.00 83.25 448 GLY A O 1
ATOM 3365 N N . ASP A 1 449 ? 24.227 -12.936 -10.874 1.00 77.88 449 ASP A N 1
ATOM 3366 C CA . ASP A 1 449 ? 24.754 -12.084 -9.804 1.00 77.88 449 ASP A CA 1
ATOM 3367 C C . ASP A 1 449 ? 25.236 -10.748 -10.399 1.00 77.88 449 ASP A C 1
ATOM 3369 O O . ASP A 1 449 ? 25.480 -10.662 -11.606 1.00 77.88 449 ASP A O 1
ATOM 3373 N N . GLU A 1 450 ? 25.412 -9.710 -9.574 1.00 70.00 450 GLU A N 1
ATOM 3374 C CA . GLU A 1 450 ? 25.821 -8.358 -10.016 1.00 70.00 450 GLU A CA 1
ATOM 3375 C C . GLU A 1 450 ? 27.055 -8.351 -10.935 1.00 70.00 450 GLU A C 1
ATOM 3377 O O . GLU A 1 450 ? 27.039 -7.683 -11.968 1.00 70.00 450 GLU A O 1
ATOM 3382 N N . GLY A 1 451 ? 28.069 -9.173 -10.644 1.00 77.38 451 GLY A N 1
ATOM 3383 C CA . GLY A 1 451 ? 29.276 -9.280 -11.478 1.00 77.38 451 GLY A CA 1
ATOM 3384 C C . GLY A 1 451 ? 29.127 -10.167 -12.723 1.00 77.38 451 GLY A C 1
ATOM 3385 O O . GLY A 1 451 ? 29.983 -10.169 -13.605 1.00 77.38 451 GLY A O 1
ATOM 3386 N N . ARG A 1 452 ? 28.057 -10.965 -12.831 1.00 81.94 452 ARG A N 1
ATOM 3387 C CA . ARG A 1 452 ? 27.854 -11.915 -13.943 1.00 81.94 452 ARG A CA 1
ATOM 3388 C C . ARG A 1 452 ? 26.394 -11.926 -14.403 1.00 81.94 452 ARG A C 1
ATOM 3390 O O . ARG A 1 452 ? 25.735 -12.966 -14.303 1.00 81.94 452 ARG A O 1
ATOM 3397 N N . PRO A 1 453 ? 25.884 -10.799 -14.933 1.00 84.62 453 PRO A N 1
ATOM 3398 C CA . PRO A 1 453 ? 24.543 -10.746 -15.480 1.00 84.62 453 PRO A CA 1
ATOM 3399 C C . PRO A 1 453 ? 24.402 -11.717 -16.654 1.00 84.62 453 PRO A C 1
ATOM 3401 O O . PRO A 1 453 ? 25.260 -11.818 -17.537 1.00 84.62 453 PRO A O 1
ATOM 3404 N N . VAL A 1 454 ? 23.277 -12.416 -16.667 1.00 90.06 454 VAL A N 1
ATOM 3405 C CA . VAL A 1 454 ? 22.868 -13.333 -17.727 1.00 90.06 454 VAL A CA 1
ATOM 3406 C C . VAL A 1 454 ? 21.475 -12.957 -18.207 1.00 90.06 454 VAL A C 1
ATOM 3408 O O . VAL A 1 454 ? 20.655 -12.431 -17.452 1.00 90.06 454 VAL A O 1
ATOM 3411 N N . LEU A 1 455 ? 21.185 -13.258 -19.468 1.00 92.12 455 LEU A N 1
ATOM 3412 C CA . LEU A 1 455 ? 19.814 -13.273 -19.951 1.00 92.12 455 LEU A CA 1
ATOM 3413 C C . LEU A 1 455 ? 19.237 -14.656 -19.666 1.00 92.12 455 LEU A C 1
ATOM 3415 O O . LEU A 1 455 ? 19.621 -15.643 -20.289 1.00 92.12 455 LEU A O 1
ATOM 3419 N N . ARG A 1 456 ? 18.329 -14.737 -18.702 1.00 92.94 456 ARG A N 1
ATOM 3420 C CA . ARG A 1 456 ? 17.683 -15.982 -18.304 1.00 92.94 456 ARG A CA 1
ATOM 3421 C C . ARG A 1 456 ? 16.443 -16.222 -19.151 1.00 92.94 456 ARG A C 1
ATOM 3423 O O . ARG A 1 456 ? 15.474 -15.466 -19.094 1.00 92.94 456 ARG A O 1
ATOM 3430 N N . GLU A 1 457 ? 16.474 -17.307 -19.905 1.00 94.69 457 GLU A N 1
ATOM 3431 C CA . GLU A 1 457 ? 15.316 -17.903 -20.557 1.00 94.69 457 GLU A CA 1
ATOM 3432 C C . GLU A 1 457 ? 14.569 -18.777 -19.551 1.00 94.69 457 GLU A C 1
ATOM 3434 O O . GLU A 1 457 ? 15.192 -19.553 -18.829 1.00 94.69 457 GLU A O 1
ATOM 3439 N N . VAL A 1 458 ? 13.245 -18.673 -19.500 1.00 93.31 458 VAL A N 1
ATOM 3440 C CA . VAL A 1 458 ? 12.392 -19.502 -18.645 1.00 93.31 458 VAL A CA 1
ATOM 3441 C C . VAL A 1 458 ? 11.313 -20.145 -19.504 1.00 93.31 458 VAL A C 1
ATOM 3443 O O . VAL A 1 458 ? 10.461 -19.449 -20.062 1.00 93.31 458 VAL A O 1
ATOM 3446 N N . SER A 1 459 ? 11.340 -21.473 -19.594 1.00 93.06 459 SER A N 1
ATOM 3447 C CA . SER A 1 459 ? 10.327 -22.267 -20.285 1.00 93.06 459 SER A CA 1
ATOM 3448 C C . SER A 1 459 ? 9.057 -22.342 -19.444 1.00 93.06 459 SER A C 1
ATOM 3450 O O . SER A 1 459 ? 9.052 -22.854 -18.328 1.00 93.06 459 SER A O 1
ATOM 3452 N N . LEU A 1 460 ? 7.944 -21.871 -19.998 1.00 92.00 460 LEU A N 1
ATOM 3453 C CA . LEU A 1 460 ? 6.610 -22.012 -19.414 1.00 92.00 460 LEU A CA 1
ATOM 3454 C C . LEU A 1 460 ? 6.041 -23.419 -19.622 1.00 92.00 460 LEU A C 1
ATOM 3456 O O . LEU A 1 460 ? 5.057 -23.785 -18.980 1.00 92.00 460 LEU A O 1
ATOM 3460 N N . VAL A 1 461 ? 6.632 -24.217 -20.514 1.00 90.44 461 VAL A N 1
ATOM 3461 C CA . VAL A 1 461 ? 6.210 -25.600 -20.762 1.00 90.44 461 VAL A CA 1
ATOM 3462 C C . VAL A 1 461 ? 6.836 -26.542 -19.739 1.00 90.44 461 VAL A C 1
ATOM 3464 O O . VAL A 1 461 ? 6.111 -27.318 -19.119 1.00 90.44 461 VAL A O 1
ATOM 3467 N N . THR A 1 462 ? 8.155 -26.458 -19.543 1.00 88.94 462 THR A N 1
ATOM 3468 C CA . THR A 1 462 ? 8.908 -27.371 -18.665 1.00 88.94 462 THR A CA 1
ATOM 3469 C C . THR A 1 462 ? 9.157 -26.800 -17.270 1.00 88.94 462 THR A C 1
ATOM 3471 O O . THR A 1 462 ? 9.428 -27.561 -16.347 1.00 88.94 462 THR A O 1
ATOM 3474 N N . GLY A 1 463 ? 9.053 -25.479 -17.091 1.00 87.50 463 GLY A N 1
ATOM 3475 C CA . GLY A 1 463 ? 9.453 -24.798 -15.856 1.00 87.50 463 GLY A CA 1
ATOM 3476 C C . GLY A 1 463 ? 10.971 -24.683 -15.692 1.00 87.50 463 GLY A C 1
ATOM 3477 O O . GLY A 1 463 ? 11.440 -24.213 -14.661 1.00 87.50 463 GLY A O 1
ATOM 3478 N N . GLU A 1 464 ? 11.756 -25.107 -16.683 1.00 89.62 464 GLU A N 1
ATOM 3479 C CA . GLU A 1 464 ? 13.213 -25.017 -16.644 1.00 89.62 464 GLU A CA 1
ATOM 3480 C C . GLU A 1 464 ? 13.690 -23.616 -17.030 1.00 89.62 464 GLU A C 1
ATOM 3482 O O . GLU A 1 464 ? 13.050 -22.910 -17.816 1.00 89.62 464 GLU A O 1
ATOM 3487 N N . SER A 1 465 ? 14.845 -23.225 -16.496 1.00 91.38 465 SER A N 1
ATOM 3488 C CA . SER A 1 465 ? 15.528 -21.993 -16.877 1.00 91.38 465 SER A CA 1
ATOM 3489 C C . SER A 1 465 ? 16.883 -22.280 -17.507 1.00 91.38 465 SER A C 1
ATOM 3491 O O . SER A 1 465 ? 17.610 -23.156 -17.037 1.00 91.38 465 SER A O 1
ATOM 3493 N N . ARG A 1 466 ? 17.252 -21.494 -18.516 1.00 93.25 466 ARG A N 1
ATOM 3494 C CA . ARG A 1 466 ? 18.548 -21.554 -19.191 1.00 93.25 466 ARG A CA 1
ATOM 3495 C C . ARG A 1 466 ? 19.173 -20.167 -19.222 1.00 93.25 466 ARG A C 1
ATOM 3497 O O . ARG A 1 466 ? 18.545 -19.216 -19.679 1.00 93.25 466 ARG A O 1
ATOM 3504 N N . ASP A 1 467 ? 20.417 -20.068 -18.779 1.00 93.12 467 ASP A N 1
ATOM 3505 C CA . ASP A 1 467 ? 21.150 -18.806 -18.778 1.00 93.12 467 ASP A CA 1
ATOM 3506 C C . ASP A 1 467 ? 21.898 -18.620 -20.099 1.00 93.12 467 ASP A C 1
ATOM 3508 O O . ASP A 1 467 ? 22.640 -19.496 -20.546 1.00 93.12 467 ASP A O 1
ATOM 3512 N N . VAL A 1 468 ? 21.690 -17.466 -20.727 1.00 92.75 468 VAL A N 1
ATOM 3513 C CA . VAL A 1 468 ? 22.384 -17.030 -21.937 1.00 92.75 468 VAL A CA 1
ATOM 3514 C C . VAL A 1 468 ? 23.422 -15.979 -21.528 1.00 92.75 468 VAL A C 1
ATOM 3516 O O . VAL A 1 468 ? 23.046 -14.908 -21.039 1.00 92.75 468 VAL A O 1
ATOM 3519 N N . PRO A 1 469 ? 24.729 -16.258 -21.690 1.00 89.31 469 PRO A N 1
ATOM 3520 C CA . PRO A 1 469 ? 25.782 -15.311 -21.337 1.00 89.31 469 PRO A CA 1
ATOM 3521 C C . PRO A 1 469 ? 25.678 -13.998 -22.124 1.00 89.31 469 PRO A C 1
ATOM 3523 O O . PRO A 1 469 ? 25.448 -14.010 -23.332 1.00 89.31 469 PRO A O 1
ATOM 3526 N N . LEU A 1 470 ? 25.927 -12.868 -21.455 1.00 86.56 470 LEU A N 1
ATOM 3527 C CA . LEU A 1 470 ? 25.903 -11.525 -22.058 1.00 86.56 470 LEU A CA 1
ATOM 3528 C C . LEU A 1 470 ? 27.256 -11.062 -22.610 1.00 86.56 470 LEU A C 1
ATOM 3530 O O . LEU A 1 470 ? 27.446 -9.876 -22.865 1.00 86.56 470 LEU A O 1
ATOM 3534 N N . THR A 1 471 ? 28.205 -11.976 -22.824 1.00 78.62 471 THR A N 1
ATOM 3535 C CA . THR A 1 471 ? 29.600 -11.653 -23.193 1.00 78.62 471 THR A CA 1
ATOM 3536 C C . THR A 1 471 ? 29.739 -10.805 -24.461 1.00 78.62 471 THR A C 1
ATOM 3538 O O . THR A 1 471 ? 30.762 -10.160 -24.659 1.00 78.62 471 THR A O 1
ATOM 3541 N N . THR A 1 472 ? 28.717 -10.791 -25.316 1.00 69.00 472 THR A N 1
ATOM 3542 C CA . THR A 1 472 ? 28.679 -10.064 -26.596 1.00 69.00 472 THR A CA 1
ATOM 3543 C C . THR A 1 472 ? 27.533 -9.049 -26.688 1.00 69.00 472 THR A C 1
ATOM 3545 O O . THR A 1 472 ? 27.387 -8.386 -27.710 1.00 69.00 472 THR A O 1
ATOM 3548 N N . ALA A 1 473 ? 26.740 -8.899 -25.623 1.00 77.75 473 ALA A N 1
ATOM 3549 C CA . ALA A 1 473 ? 25.572 -8.026 -25.560 1.00 77.75 473 ALA A CA 1
ATOM 3550 C C . ALA A 1 473 ? 25.680 -7.128 -24.318 1.00 77.75 473 ALA A C 1
ATOM 3552 O O . ALA A 1 473 ? 25.060 -7.419 -23.291 1.00 77.75 473 ALA A O 1
ATOM 3553 N N . PRO A 1 474 ? 26.509 -6.067 -24.362 1.00 77.75 474 PRO A N 1
ATOM 3554 C CA . PRO A 1 474 ? 26.686 -5.193 -23.214 1.00 77.75 474 PRO A CA 1
ATOM 3555 C C . PRO A 1 474 ? 25.345 -4.564 -22.822 1.00 77.75 474 PRO A C 1
ATOM 3557 O O . PRO A 1 474 ? 24.570 -4.121 -23.674 1.00 77.75 474 PRO A O 1
ATOM 3560 N N . VAL A 1 475 ? 25.065 -4.542 -21.521 1.00 76.12 475 VAL A N 1
ATOM 3561 C CA . VAL A 1 475 ? 23.926 -3.815 -20.960 1.00 76.12 475 VAL A CA 1
ATOM 3562 C C . VAL A 1 475 ? 24.269 -2.331 -20.991 1.00 76.12 475 VAL A C 1
ATOM 3564 O O . VAL A 1 475 ? 25.291 -1.916 -20.436 1.00 76.12 475 VAL A O 1
ATOM 3567 N N . ASP A 1 476 ? 23.439 -1.529 -21.654 1.00 68.56 476 ASP A N 1
ATOM 3568 C CA . ASP A 1 476 ? 23.647 -0.085 -21.719 1.00 68.56 476 ASP A CA 1
ATOM 3569 C C . ASP A 1 476 ? 23.659 0.483 -20.291 1.00 68.56 476 ASP A C 1
ATOM 3571 O O . ASP A 1 476 ? 22.791 0.196 -19.475 1.00 68.56 476 ASP A O 1
ATOM 3575 N N . ASN A 1 477 ? 24.682 1.246 -19.934 1.00 67.00 477 ASN A N 1
ATOM 3576 C CA . ASN A 1 477 ? 24.852 1.817 -18.599 1.00 67.00 477 ASN A CA 1
ATOM 3577 C C . ASN A 1 477 ? 25.114 0.886 -17.416 1.00 67.00 477 ASN A C 1
ATOM 3579 O O . ASN A 1 477 ? 25.043 1.346 -16.280 1.00 67.00 477 ASN A O 1
ATOM 3583 N N . GLY A 1 478 ? 25.403 -0.399 -17.640 1.00 68.19 478 GLY A N 1
ATOM 3584 C CA . GLY A 1 478 ? 25.733 -1.337 -16.556 1.00 68.19 478 GLY A CA 1
ATOM 3585 C C . GLY A 1 478 ? 24.593 -1.602 -15.559 1.00 68.19 478 GLY A C 1
ATOM 3586 O O . GLY A 1 478 ? 24.743 -2.430 -14.668 1.00 68.19 478 GLY A O 1
ATOM 3587 N N . SER A 1 479 ? 23.438 -0.949 -15.714 1.00 75.75 479 SER A N 1
ATOM 3588 C CA . SER A 1 479 ? 22.262 -1.126 -14.864 1.00 75.75 479 SER A CA 1
ATOM 3589 C C . SER A 1 479 ? 21.278 -2.080 -15.521 1.00 75.75 479 SER A C 1
ATOM 3591 O O . SER A 1 479 ? 20.858 -1.858 -16.651 1.00 75.75 479 SER A O 1
ATOM 3593 N N . TRP A 1 480 ? 20.811 -3.094 -14.793 1.00 76.56 480 TRP A N 1
ATOM 3594 C CA . TRP A 1 480 ? 19.796 -4.030 -15.297 1.00 76.56 480 TRP A CA 1
ATOM 3595 C C . TRP A 1 480 ? 18.485 -3.353 -15.720 1.00 76.56 480 TRP A C 1
ATOM 3597 O O . TRP A 1 480 ? 17.739 -3.901 -16.526 1.00 76.56 480 TRP A O 1
ATOM 3607 N N . SER A 1 481 ? 18.212 -2.155 -15.199 1.00 73.75 481 SER A N 1
ATOM 3608 C CA . SER A 1 481 ? 17.017 -1.372 -15.527 1.00 73.75 481 SER A CA 1
ATOM 3609 C C . SER A 1 481 ? 17.005 -0.817 -16.958 1.00 73.75 481 SER A C 1
ATOM 3611 O O . SER A 1 481 ? 15.937 -0.481 -17.467 1.00 73.75 481 SER A O 1
ATOM 3613 N N . SER A 1 482 ? 18.162 -0.741 -17.625 1.00 76.31 482 SER A N 1
ATOM 3614 C CA . SER A 1 482 ? 18.258 -0.299 -19.023 1.00 76.31 482 SER A CA 1
ATOM 3615 C C . SER A 1 482 ? 17.926 -1.407 -20.024 1.00 76.31 482 SER A C 1
ATOM 3617 O O . SER A 1 482 ? 17.688 -1.134 -21.207 1.00 76.31 482 SER A O 1
ATOM 3619 N N . VAL A 1 483 ? 17.903 -2.661 -19.561 1.00 83.81 483 VAL A N 1
ATOM 3620 C CA . VAL A 1 483 ? 17.623 -3.817 -20.400 1.00 83.81 483 VAL A CA 1
ATOM 3621 C C . VAL A 1 483 ? 16.161 -3.761 -20.812 1.00 83.81 483 VAL A C 1
ATOM 3623 O O . VAL A 1 483 ? 15.238 -4.005 -20.039 1.00 83.81 483 VAL A O 1
ATOM 3626 N N . SER A 1 484 ? 15.962 -3.404 -22.071 1.00 84.31 484 SER A N 1
ATOM 3627 C CA . SER A 1 484 ? 14.658 -3.187 -22.677 1.00 84.31 484 SER A CA 1
ATOM 3628 C C . SER A 1 484 ? 14.383 -4.229 -23.750 1.00 84.31 484 SER A C 1
ATOM 3630 O O . SER A 1 484 ? 15.265 -4.975 -24.183 1.00 84.31 484 SER A O 1
ATOM 3632 N N . ARG A 1 485 ? 13.154 -4.237 -24.262 1.00 85.75 485 ARG A N 1
ATOM 3633 C CA . ARG A 1 485 ? 12.823 -5.058 -25.424 1.00 85.75 485 ARG A CA 1
ATOM 3634 C C . ARG A 1 485 ? 13.653 -4.704 -26.650 1.00 85.75 485 ARG A C 1
ATOM 3636 O O . ARG A 1 485 ? 14.108 -5.605 -27.337 1.00 85.75 485 ARG A O 1
ATOM 3643 N N . SER A 1 486 ? 13.891 -3.418 -26.906 1.00 86.62 486 SER A N 1
ATOM 3644 C CA . SER A 1 486 ? 14.734 -3.000 -28.032 1.00 86.62 486 SER A CA 1
ATOM 3645 C C . SER A 1 486 ? 16.168 -3.500 -27.894 1.00 86.62 486 SER A C 1
ATOM 3647 O O . SER A 1 486 ? 16.778 -3.854 -28.895 1.00 86.62 486 SER A O 1
ATOM 3649 N N . TRP A 1 487 ? 16.686 -3.575 -26.663 1.00 90.00 487 TRP A N 1
ATOM 3650 C CA . TRP A 1 487 ? 17.978 -4.203 -26.401 1.00 90.00 487 TRP A CA 1
ATOM 3651 C C . TRP A 1 487 ? 17.931 -5.701 -26.716 1.00 90.00 487 TRP A C 1
ATOM 3653 O O . TRP A 1 487 ? 18.802 -6.210 -27.422 1.00 90.00 487 TRP A O 1
ATOM 3663 N N . PHE A 1 488 ? 16.870 -6.389 -26.281 1.00 92.12 488 PHE A N 1
ATOM 3664 C CA . PHE A 1 488 ? 16.683 -7.804 -26.587 1.00 92.12 488 PHE A CA 1
ATOM 3665 C C . PHE A 1 488 ? 16.610 -8.031 -28.099 1.00 92.12 488 PHE A C 1
ATOM 3667 O O . PHE A 1 488 ? 17.358 -8.846 -28.617 1.00 92.12 488 PHE A O 1
ATOM 3674 N N . ASP A 1 489 ? 15.760 -7.298 -28.819 1.00 91.06 489 ASP A N 1
ATOM 3675 C CA . ASP A 1 489 ? 15.552 -7.483 -30.259 1.00 91.06 489 ASP A CA 1
ATOM 3676 C C . ASP A 1 489 ? 16.791 -7.139 -31.091 1.00 91.06 489 ASP A C 1
ATOM 3678 O O . ASP A 1 489 ? 16.944 -7.658 -32.198 1.00 91.06 489 ASP A O 1
ATOM 3682 N N . HIS A 1 490 ? 17.670 -6.278 -30.572 1.00 91.81 490 HIS A N 1
ATOM 3683 C CA . HIS A 1 490 ? 18.915 -5.891 -31.227 1.00 91.81 490 HIS A CA 1
ATOM 3684 C C . HIS A 1 490 ? 20.002 -6.964 -31.109 1.00 91.81 490 HIS A C 1
ATOM 3686 O O . HIS A 1 490 ? 20.660 -7.280 -32.099 1.00 91.81 490 HIS A O 1
ATOM 3692 N N . TYR A 1 491 ? 20.190 -7.542 -29.920 1.00 93.62 491 TYR A N 1
ATOM 3693 C CA . TYR A 1 491 ? 21.250 -8.529 -29.679 1.00 93.62 491 TYR A CA 1
ATOM 3694 C C . TYR A 1 491 ? 20.787 -9.978 -29.820 1.00 93.62 491 TYR A C 1
ATOM 3696 O O . TYR A 1 491 ? 21.594 -10.854 -30.123 1.00 93.62 491 TYR A O 1
ATOM 3704 N N . PHE A 1 492 ? 19.502 -10.246 -29.624 1.00 95.06 492 PHE A N 1
ATOM 3705 C CA . PHE A 1 492 ? 18.950 -11.588 -29.521 1.00 95.06 492 PHE A CA 1
ATOM 3706 C C . PHE A 1 492 ? 17.751 -11.785 -30.445 1.00 95.06 492 PHE A C 1
ATOM 3708 O O . PHE A 1 492 ? 17.099 -10.852 -30.918 1.00 95.06 492 PHE A O 1
ATOM 3715 N N . GLU A 1 493 ? 17.449 -13.049 -30.709 1.00 95.06 493 GLU A N 1
ATOM 3716 C CA . GLU A 1 493 ? 16.218 -13.460 -31.364 1.00 95.06 493 GLU A CA 1
ATOM 3717 C C . GLU A 1 493 ? 15.711 -14.779 -30.788 1.00 95.06 493 GLU A C 1
ATOM 3719 O O . GLU A 1 493 ? 16.477 -15.599 -30.277 1.00 95.06 493 GLU A O 1
ATOM 3724 N N . TRP A 1 494 ? 14.400 -14.985 -30.886 1.00 95.06 494 TRP A N 1
ATOM 3725 C CA . TRP A 1 494 ? 13.790 -16.278 -30.604 1.00 95.06 494 TRP A CA 1
ATOM 3726 C C . TRP A 1 494 ? 13.916 -17.175 -31.833 1.00 95.06 494 TRP A C 1
ATOM 3728 O O . TRP A 1 494 ? 13.419 -16.827 -32.904 1.00 95.06 494 TRP A O 1
ATOM 3738 N N . LYS A 1 495 ? 14.526 -18.351 -31.675 1.00 95.12 495 LYS A N 1
ATOM 3739 C CA . LYS A 1 495 ? 14.487 -19.420 -32.674 1.00 95.12 495 LYS A CA 1
ATOM 3740 C C . LYS A 1 495 ? 13.491 -20.487 -32.252 1.00 95.12 495 LYS A C 1
ATOM 3742 O O . LYS A 1 495 ? 13.599 -21.070 -31.174 1.00 95.12 495 LYS A O 1
ATOM 3747 N N . SER A 1 496 ? 12.527 -20.753 -33.131 1.00 89.62 496 SER A N 1
ATOM 3748 C CA . SER A 1 496 ? 11.647 -21.907 -32.981 1.00 89.62 496 SER A CA 1
ATOM 3749 C C . SER A 1 496 ? 12.482 -23.179 -33.116 1.00 89.62 496 SER A C 1
ATOM 3751 O O . SER A 1 496 ? 13.228 -23.339 -34.083 1.00 89.62 496 SER A O 1
ATOM 3753 N N . ALA A 1 497 ? 12.358 -24.084 -32.150 1.00 83.12 497 ALA A N 1
ATOM 3754 C CA . ALA A 1 497 ? 12.990 -25.397 -32.186 1.00 83.12 497 ALA A CA 1
ATOM 3755 C C . ALA A 1 497 ? 12.003 -26.482 -32.663 1.00 83.12 497 ALA A C 1
ATOM 3757 O O . ALA A 1 497 ? 12.014 -27.606 -32.169 1.00 83.12 497 ALA A O 1
ATOM 3758 N N . GLY A 1 498 ? 11.104 -26.153 -33.597 1.00 83.50 498 GLY A N 1
ATOM 3759 C CA . GLY A 1 498 ? 10.078 -27.085 -34.067 1.00 83.50 498 GLY A CA 1
ATOM 3760 C C . GLY A 1 498 ? 9.025 -27.360 -32.990 1.00 83.50 498 GLY A C 1
ATOM 3761 O O . GLY A 1 498 ? 8.323 -26.445 -32.577 1.00 83.50 498 GLY A O 1
ATOM 3762 N N . THR A 1 499 ? 8.893 -28.617 -32.548 1.00 76.19 499 THR A N 1
ATOM 3763 C CA . THR A 1 499 ? 7.917 -29.027 -31.515 1.00 76.19 499 THR A CA 1
ATOM 3764 C C . THR A 1 499 ? 8.355 -28.708 -30.085 1.00 76.19 499 THR A C 1
ATOM 3766 O O . THR A 1 499 ? 7.546 -28.825 -29.167 1.00 76.19 499 THR A O 1
ATOM 3769 N N . SER A 1 500 ? 9.625 -28.357 -29.868 1.00 76.94 500 SER A N 1
ATOM 3770 C CA . SER A 1 500 ? 10.114 -27.882 -28.568 1.00 76.94 500 SER A CA 1
ATOM 3771 C C . SER A 1 500 ? 9.926 -26.373 -28.402 1.00 76.94 500 SER A C 1
ATOM 3773 O O . SER A 1 500 ? 9.758 -25.653 -29.386 1.00 76.94 500 SER A O 1
ATOM 3775 N N . SER A 1 501 ? 9.974 -25.904 -27.152 1.00 82.75 501 SER A N 1
ATOM 3776 C CA . SER A 1 501 ? 9.876 -24.482 -26.811 1.00 82.75 501 SER A CA 1
ATOM 3777 C C . SER A 1 501 ? 10.874 -23.634 -27.600 1.00 82.75 501 SER A C 1
ATOM 3779 O O . SER A 1 501 ? 12.015 -24.042 -27.842 1.00 82.75 501 SER A O 1
ATOM 3781 N N . SER A 1 502 ? 10.439 -22.437 -27.988 1.00 90.94 502 SER A N 1
ATOM 3782 C CA . SER A 1 502 ? 11.310 -21.429 -28.593 1.00 90.94 502 SER A CA 1
ATOM 3783 C C . SER A 1 502 ? 12.475 -21.095 -27.657 1.00 90.94 502 SER A C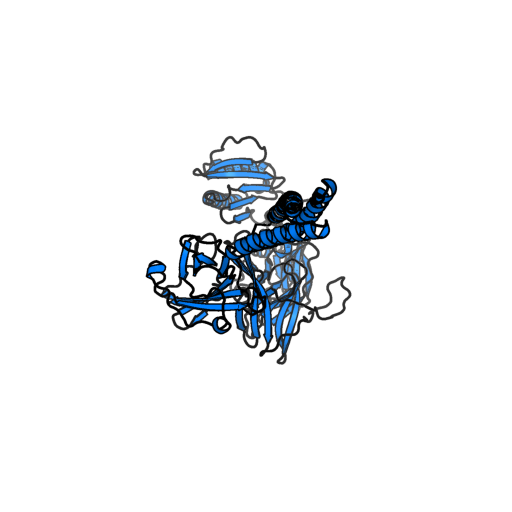 1
ATOM 3785 O O . SER A 1 502 ? 12.271 -20.974 -26.452 1.00 90.94 502 SER A O 1
ATOM 3787 N N . HIS A 1 503 ? 13.676 -20.910 -28.209 1.00 94.62 503 HIS A N 1
ATOM 3788 C CA . HIS A 1 503 ? 14.879 -20.621 -27.427 1.00 94.62 503 HIS A CA 1
ATOM 3789 C C . HIS A 1 503 ? 15.590 -19.362 -27.921 1.00 94.62 503 HIS A C 1
ATOM 3791 O O . HIS A 1 503 ? 15.533 -19.011 -29.102 1.00 94.62 503 HIS A O 1
ATOM 3797 N N . ILE A 1 504 ? 16.264 -18.672 -27.009 1.00 95.31 504 ILE A N 1
ATOM 3798 C CA . ILE A 1 504 ? 17.010 -17.450 -27.299 1.00 95.31 504 ILE A CA 1
ATOM 3799 C C . ILE A 1 504 ? 18.336 -17.813 -27.972 1.00 95.31 504 ILE A C 1
ATOM 3801 O O . ILE A 1 504 ? 19.043 -18.728 -27.532 1.00 95.31 504 ILE A O 1
ATOM 3805 N N . VAL A 1 505 ? 18.701 -17.067 -29.012 1.00 94.75 505 VAL A N 1
ATOM 3806 C CA . VAL A 1 505 ? 20.049 -17.074 -29.589 1.00 94.75 505 VAL A CA 1
ATOM 3807 C C . VAL A 1 505 ? 20.550 -15.653 -29.803 1.00 94.75 505 VAL A C 1
ATOM 3809 O O . VAL A 1 505 ? 19.762 -14.728 -29.997 1.00 94.75 505 VAL A O 1
ATOM 3812 N N . LEU A 1 506 ? 21.870 -15.487 -29.798 1.00 94.19 506 LEU A N 1
ATOM 3813 C CA . LEU A 1 506 ? 22.510 -14.237 -30.187 1.00 94.19 506 LEU A CA 1
ATOM 3814 C C . LEU A 1 506 ? 22.359 -14.022 -31.700 1.00 94.19 506 LEU A C 1
ATOM 3816 O O . LEU A 1 506 ? 22.589 -14.944 -32.490 1.00 94.19 506 LEU A O 1
ATOM 3820 N N . ARG A 1 507 ? 22.018 -12.800 -32.112 1.00 94.56 507 ARG A N 1
ATOM 3821 C CA . ARG A 1 507 ? 22.043 -12.407 -33.520 1.00 94.56 507 ARG A CA 1
ATOM 3822 C C . ARG A 1 507 ? 23.495 -12.340 -34.005 1.00 94.56 507 ARG A C 1
ATOM 3824 O O . ARG A 1 507 ? 24.308 -11.637 -33.400 1.00 94.56 507 ARG A O 1
ATOM 3831 N N . PRO A 1 508 ? 23.847 -13.029 -35.103 1.00 91.94 508 PRO A N 1
ATOM 3832 C CA . PRO A 1 508 ? 25.187 -12.920 -35.656 1.00 91.94 508 PRO A CA 1
ATOM 3833 C C . PRO A 1 508 ? 25.432 -11.478 -36.115 1.00 91.94 508 PRO A C 1
ATOM 3835 O O . PRO A 1 508 ? 24.586 -10.882 -36.780 1.00 91.94 508 PRO A O 1
ATOM 3838 N N . ASN A 1 509 ? 26.603 -10.933 -35.783 1.00 87.69 509 ASN A N 1
ATOM 3839 C CA . ASN A 1 509 ? 27.037 -9.589 -36.181 1.00 87.69 509 ASN A CA 1
ATOM 3840 C C . ASN A 1 509 ? 26.184 -8.431 -35.626 1.00 87.69 509 ASN A C 1
ATOM 3842 O O . ASN A 1 509 ? 26.148 -7.358 -36.232 1.00 87.69 509 ASN A O 1
ATOM 3846 N N . ALA A 1 510 ? 25.507 -8.613 -34.485 1.00 89.12 510 ALA A N 1
ATOM 3847 C CA . ALA A 1 510 ? 24.888 -7.491 -33.784 1.00 89.12 510 ALA A CA 1
ATOM 3848 C C . ALA A 1 510 ? 25.967 -6.457 -33.410 1.00 89.12 510 ALA A C 1
ATOM 3850 O O . ALA A 1 510 ? 26.883 -6.742 -32.640 1.00 89.12 510 ALA A O 1
ATOM 3851 N N . LEU A 1 511 ? 25.887 -5.258 -33.992 1.00 88.31 511 LEU A N 1
ATOM 3852 C CA . LEU A 1 511 ? 26.778 -4.149 -33.643 1.00 88.31 511 LEU A CA 1
ATOM 3853 C C . LEU A 1 511 ? 26.491 -3.683 -32.213 1.00 88.31 511 LEU A C 1
ATOM 3855 O O . LEU A 1 511 ? 25.387 -3.873 -31.724 1.00 88.31 511 LEU A O 1
ATOM 3859 N N . ALA A 1 512 ? 27.423 -3.006 -31.545 1.00 86.19 512 ALA A N 1
ATOM 3860 C CA . ALA A 1 512 ? 27.087 -2.348 -30.282 1.00 86.19 512 ALA A CA 1
ATOM 3861 C C . ALA A 1 512 ? 25.945 -1.337 -30.502 1.00 86.19 512 ALA A C 1
ATOM 3863 O O . ALA A 1 512 ? 25.981 -0.563 -31.471 1.00 86.19 512 ALA A O 1
ATOM 3864 N N . MET A 1 513 ? 24.939 -1.357 -29.626 1.00 87.62 513 MET A N 1
ATOM 3865 C CA . MET A 1 513 ? 23.900 -0.333 -29.588 1.00 87.62 513 MET A CA 1
ATOM 3866 C C . MET A 1 513 ? 24.525 1.038 -29.355 1.00 87.62 513 MET A C 1
ATOM 3868 O O . MET A 1 513 ? 25.582 1.188 -28.744 1.00 87.62 513 MET A O 1
ATOM 3872 N N . VAL A 1 514 ? 23.852 2.052 -29.884 1.00 89.94 514 VAL A N 1
ATOM 3873 C CA . VAL A 1 514 ? 24.155 3.442 -29.563 1.00 89.94 514 VAL A CA 1
ATOM 3874 C C . VAL A 1 514 ? 24.005 3.645 -28.055 1.00 89.94 514 VAL A C 1
ATOM 3876 O O . VAL A 1 514 ? 22.944 3.340 -27.509 1.00 89.94 514 VAL A O 1
ATOM 3879 N N . ARG A 1 515 ? 25.034 4.209 -27.413 1.00 89.44 515 ARG A N 1
ATOM 3880 C CA . ARG A 1 515 ? 24.989 4.584 -25.996 1.00 89.44 515 ARG A CA 1
ATOM 3881 C C . ARG A 1 515 ? 23.890 5.620 -25.747 1.00 89.44 515 ARG A C 1
ATOM 3883 O O . ARG A 1 515 ? 23.633 6.478 -26.589 1.00 89.44 515 ARG A O 1
ATOM 3890 N N . ARG A 1 516 ? 23.249 5.542 -24.585 1.00 90.88 516 ARG A N 1
ATOM 3891 C CA . ARG A 1 516 ? 22.230 6.489 -24.104 1.00 90.88 516 ARG A CA 1
ATOM 3892 C C . ARG A 1 516 ? 22.381 6.641 -22.608 1.00 90.88 516 ARG A C 1
ATOM 3894 O O . ARG A 1 516 ? 22.802 5.678 -21.983 1.00 90.88 516 ARG A O 1
ATOM 3901 N N . GLY A 1 517 ? 22.028 7.775 -22.022 1.00 91.25 517 GLY A N 1
ATOM 3902 C CA . GLY A 1 517 ? 21.958 7.869 -20.562 1.00 91.25 517 GLY A CA 1
ATOM 3903 C C . GLY A 1 517 ? 20.648 7.322 -19.997 1.00 91.25 517 GLY A C 1
ATOM 3904 O O . GLY A 1 517 ? 19.670 7.100 -20.711 1.00 91.25 517 GLY A O 1
ATOM 3905 N N . LEU A 1 518 ? 20.631 7.085 -18.689 1.00 89.62 518 LEU A N 1
ATOM 3906 C CA . LEU A 1 518 ? 19.449 6.670 -17.943 1.00 89.62 518 LEU A CA 1
ATOM 3907 C C . LEU A 1 518 ? 18.804 7.898 -17.297 1.00 89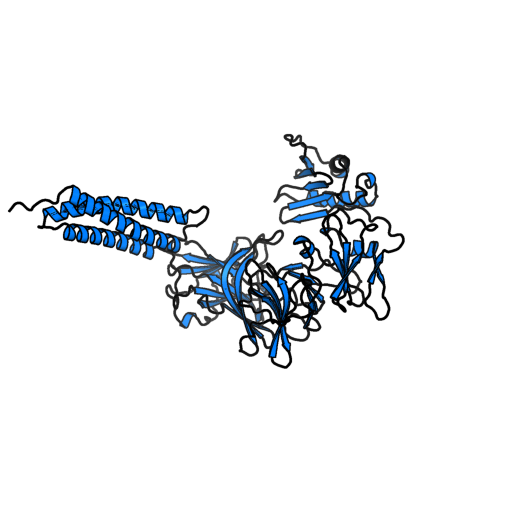.62 518 LEU A C 1
ATOM 3909 O O . LEU A 1 518 ? 19.296 8.407 -16.292 1.00 89.62 518 LEU A O 1
ATOM 3913 N N . LEU A 1 519 ? 17.687 8.367 -17.859 1.00 91.00 519 LEU A N 1
ATOM 3914 C CA . LEU A 1 519 ? 16.879 9.422 -17.247 1.00 91.00 519 LEU A CA 1
ATOM 3915 C C . LEU A 1 519 ? 15.913 8.825 -16.214 1.00 91.00 519 LEU A C 1
ATOM 3917 O O . LEU A 1 519 ? 14.838 8.334 -16.556 1.00 91.00 519 LEU A O 1
ATOM 3921 N N . THR A 1 520 ? 16.274 8.918 -14.940 1.00 87.50 520 THR A N 1
ATOM 3922 C CA . THR A 1 520 ? 15.390 8.613 -13.815 1.00 87.50 520 THR A CA 1
ATOM 3923 C C . THR A 1 520 ? 14.495 9.815 -13.520 1.00 87.50 520 THR A C 1
ATOM 3925 O O . THR A 1 520 ? 14.973 10.940 -13.354 1.00 87.50 520 THR A O 1
ATOM 3928 N N . GLN A 1 521 ? 13.182 9.586 -13.434 1.00 84.38 521 GLN A N 1
ATOM 3929 C CA . GLN A 1 521 ? 12.199 10.622 -13.123 1.00 84.38 521 GLN A CA 1
ATOM 3930 C C . GLN A 1 521 ? 11.392 10.257 -11.874 1.00 84.38 521 GLN A C 1
ATOM 3932 O O . GLN A 1 521 ? 10.634 9.289 -11.864 1.00 84.38 521 GLN A O 1
ATOM 3937 N N . GLU A 1 522 ? 11.525 11.093 -10.849 1.00 79.88 522 GLU A N 1
ATOM 3938 C CA . GLU A 1 522 ? 10.739 11.083 -9.621 1.00 79.88 522 GLU A CA 1
ATOM 3939 C C . GLU A 1 522 ? 9.872 12.365 -9.503 1.00 79.88 522 GLU A C 1
ATOM 3941 O O . GLU A 1 522 ? 10.147 13.378 -10.152 1.00 79.88 522 GLU A O 1
ATOM 3946 N N . PRO A 1 523 ? 8.795 12.386 -8.697 1.00 74.38 523 PRO A N 1
ATOM 3947 C CA . PRO A 1 523 ? 8.025 13.583 -8.400 1.00 74.38 523 PRO A CA 1
ATOM 3948 C C . PRO A 1 523 ? 8.936 14.656 -7.816 1.00 74.38 523 PRO A C 1
ATOM 3950 O O . PRO A 1 523 ? 9.548 14.473 -6.764 1.00 74.38 523 PRO A O 1
ATOM 3953 N N . GLY A 1 524 ? 9.052 15.763 -8.548 1.00 77.88 524 GLY A N 1
ATOM 3954 C CA . GLY A 1 524 ? 9.938 16.869 -8.204 1.00 77.88 524 GLY A CA 1
ATOM 3955 C C . GLY A 1 524 ? 11.429 16.591 -8.417 1.00 77.88 524 GLY A C 1
ATOM 3956 O O . GLY A 1 524 ? 12.230 17.446 -8.069 1.00 77.88 524 GLY A O 1
ATOM 3957 N N . TYR A 1 525 ? 11.848 15.453 -8.970 1.00 89.06 525 TYR A N 1
ATOM 3958 C CA . TYR A 1 525 ? 13.271 15.142 -9.122 1.00 89.06 525 TYR A CA 1
ATOM 3959 C C . TYR A 1 525 ? 13.557 14.416 -10.432 1.00 89.06 525 TYR A C 1
ATOM 3961 O O . TYR A 1 525 ? 12.816 13.543 -10.868 1.00 89.06 525 TYR A O 1
ATOM 3969 N N . ARG A 1 526 ? 14.642 14.795 -11.094 1.00 92.38 526 ARG A N 1
ATOM 3970 C CA . ARG A 1 526 ? 15.157 14.077 -12.256 1.00 92.38 526 ARG A CA 1
ATOM 3971 C C . ARG A 1 526 ? 16.651 13.892 -12.074 1.00 92.38 526 ARG A C 1
ATOM 3973 O O . ARG A 1 526 ? 17.319 14.761 -11.515 1.00 92.38 526 ARG A O 1
ATOM 3980 N N . GLN A 1 527 ? 17.144 12.775 -12.577 1.00 94.62 527 GLN A N 1
ATOM 3981 C CA . GLN A 1 527 ? 18.556 12.435 -12.611 1.00 94.62 527 GLN A CA 1
ATOM 3982 C C . GLN A 1 527 ? 18.846 11.750 -13.939 1.00 94.62 527 GLN A C 1
ATOM 3984 O O . GLN A 1 527 ? 18.060 10.923 -14.389 1.00 94.62 527 GLN A O 1
ATOM 3989 N N . TYR A 1 528 ? 19.946 12.117 -14.574 1.00 95.88 528 TYR A N 1
ATOM 3990 C CA . TYR A 1 528 ? 20.416 11.529 -15.813 1.00 95.88 528 TYR A CA 1
ATOM 3991 C C . TYR A 1 528 ? 21.782 10.896 -15.574 1.00 95.88 528 TYR A C 1
ATOM 3993 O O . TYR A 1 528 ? 22.743 11.609 -15.295 1.00 95.88 528 TYR A O 1
ATOM 4001 N N . ASP A 1 529 ? 21.854 9.574 -15.666 1.00 94.19 529 ASP A N 1
ATOM 4002 C CA . ASP A 1 529 ? 23.059 8.806 -15.366 1.00 94.19 529 ASP A CA 1
ATOM 4003 C C . ASP A 1 529 ? 23.739 8.285 -16.631 1.00 94.19 529 ASP A C 1
ATOM 4005 O O . ASP A 1 529 ? 23.097 7.749 -17.534 1.00 94.19 529 ASP A O 1
ATOM 4009 N N . LEU A 1 530 ? 25.062 8.393 -16.658 1.00 93.62 530 LEU A N 1
ATOM 4010 C CA . LEU A 1 530 ? 25.953 7.811 -17.652 1.00 93.62 530 LEU A CA 1
ATOM 4011 C C . LEU A 1 530 ? 26.888 6.851 -16.925 1.00 93.62 530 LEU A C 1
ATOM 4013 O O . LEU A 1 530 ? 27.565 7.245 -15.979 1.00 93.62 530 LEU A O 1
ATOM 4017 N N . SER A 1 531 ? 26.917 5.594 -17.342 1.00 90.94 531 SER A N 1
ATOM 4018 C CA . SER A 1 531 ? 27.780 4.560 -16.765 1.00 90.94 531 SER A CA 1
ATOM 4019 C C . SER A 1 531 ? 28.011 3.465 -17.823 1.00 90.94 531 SER A C 1
ATOM 4021 O O . SER A 1 531 ? 27.468 3.575 -18.920 1.00 90.94 531 SER A O 1
ATOM 4023 N N . PRO A 1 532 ? 28.851 2.451 -17.576 1.00 91.31 532 PRO A N 1
ATOM 4024 C CA . PRO A 1 532 ? 30.174 2.697 -17.025 1.00 91.31 532 PRO A CA 1
ATOM 4025 C C . PRO A 1 532 ? 30.952 3.655 -17.947 1.00 91.31 532 PRO A C 1
ATOM 4027 O O . PRO A 1 532 ? 31.053 3.443 -19.159 1.00 91.31 532 PRO A O 1
ATOM 4030 N N . VAL A 1 533 ? 31.487 4.731 -17.379 1.00 92.81 533 VAL A N 1
ATOM 4031 C CA . VAL A 1 533 ? 32.244 5.770 -18.086 1.00 92.81 533 VAL A CA 1
ATOM 4032 C C . VAL A 1 533 ? 33.573 6.034 -17.390 1.00 92.81 533 VAL A C 1
ATOM 4034 O O . VAL A 1 533 ? 33.709 5.796 -16.192 1.00 92.81 533 VAL A O 1
ATOM 4037 N N . ASP A 1 534 ? 34.567 6.497 -18.142 1.00 94.94 534 ASP A N 1
ATOM 4038 C CA . ASP A 1 534 ? 35.820 6.977 -17.567 1.00 94.94 534 ASP A CA 1
ATOM 4039 C C . ASP A 1 534 ? 35.664 8.367 -16.926 1.00 94.94 534 ASP A C 1
ATOM 4041 O O . ASP A 1 534 ? 34.612 9.012 -16.998 1.00 94.94 534 ASP A O 1
ATOM 4045 N N . SER A 1 535 ? 36.729 8.844 -16.280 1.00 94.06 535 SER A N 1
ATOM 4046 C CA . SER A 1 535 ? 36.717 10.143 -15.610 1.00 94.06 535 SER A CA 1
ATOM 4047 C C . SER A 1 535 ? 36.626 11.337 -16.561 1.00 94.06 535 SER A C 1
ATOM 4049 O O . SER A 1 535 ? 36.155 12.396 -16.148 1.00 94.06 535 SER A O 1
ATOM 4051 N N . ALA A 1 536 ? 37.013 11.182 -17.830 1.00 96.56 536 ALA A N 1
ATOM 4052 C CA . ALA A 1 536 ? 36.939 12.251 -18.820 1.00 96.56 536 ALA A CA 1
ATOM 4053 C C . ALA A 1 536 ? 35.495 12.521 -19.278 1.00 96.56 536 ALA A C 1
ATOM 4055 O O . ALA A 1 536 ? 35.199 13.610 -19.774 1.00 96.56 536 ALA A O 1
ATOM 4056 N N . MET A 1 537 ? 34.562 11.584 -19.061 1.00 97.06 537 MET A N 1
ATOM 4057 C CA . MET A 1 537 ? 33.144 11.806 -19.357 1.00 97.06 537 MET A CA 1
ATOM 4058 C C . MET A 1 537 ? 32.553 12.997 -18.589 1.00 97.06 537 MET A C 1
ATOM 4060 O O . MET A 1 537 ? 31.663 13.672 -19.111 1.00 97.06 537 MET A O 1
ATOM 4064 N N . ARG A 1 538 ? 33.037 13.296 -17.373 1.00 96.56 538 ARG A N 1
ATOM 4065 C CA . ARG A 1 538 ? 32.574 14.477 -16.631 1.00 96.56 538 ARG A CA 1
ATOM 4066 C C . ARG A 1 538 ? 32.862 15.746 -17.429 1.00 96.56 538 ARG A C 1
ATOM 4068 O O . ARG A 1 538 ? 31.939 16.509 -17.700 1.00 96.56 538 ARG A O 1
ATOM 4075 N N . ASP A 1 539 ? 34.097 15.914 -17.889 1.00 96.25 539 ASP A N 1
ATOM 4076 C CA . ASP A 1 539 ? 34.517 17.085 -18.663 1.00 96.25 539 ASP A CA 1
ATOM 4077 C C . ASP A 1 539 ? 33.716 17.209 -19.970 1.00 96.25 539 ASP A C 1
ATOM 4079 O O . ASP A 1 539 ? 33.306 18.306 -20.355 1.00 96.25 539 ASP A O 1
ATOM 4083 N N . VAL A 1 540 ? 33.405 16.078 -20.618 1.00 97.88 540 VAL A N 1
ATOM 4084 C CA . VAL A 1 540 ? 32.530 16.030 -21.803 1.00 97.88 540 VAL A CA 1
ATOM 4085 C C . VAL A 1 540 ? 31.126 16.548 -21.491 1.00 97.88 540 VAL A C 1
ATOM 4087 O O . VAL A 1 540 ? 30.588 17.358 -22.250 1.00 97.88 540 VAL A O 1
ATOM 4090 N N . VAL A 1 541 ? 30.524 16.105 -20.385 1.00 97.88 541 VAL A N 1
ATOM 4091 C CA . VAL A 1 541 ? 29.190 16.545 -19.949 1.00 97.88 541 VAL A CA 1
ATOM 4092 C C . VAL A 1 541 ? 29.183 18.037 -19.616 1.00 97.88 541 VAL A C 1
ATOM 4094 O O . VAL A 1 541 ? 28.286 18.762 -20.050 1.00 97.88 541 VAL A O 1
ATOM 4097 N N . GLU A 1 542 ? 30.191 18.519 -18.895 1.00 97.25 542 GLU A N 1
ATOM 4098 C CA . GLU A 1 542 ? 30.334 19.930 -18.530 1.00 97.25 542 GLU A CA 1
ATOM 4099 C C . GLU A 1 542 ? 30.509 20.822 -19.759 1.00 97.25 542 GLU A C 1
ATOM 4101 O O . GLU A 1 542 ? 29.826 21.841 -19.911 1.00 97.25 542 GLU A O 1
ATOM 4106 N N . GLN A 1 543 ? 31.377 20.411 -20.684 1.00 97.69 543 GLN A N 1
ATOM 4107 C CA . GLN A 1 543 ? 31.573 21.106 -21.948 1.00 97.69 543 GLN A CA 1
ATOM 4108 C C . GLN A 1 543 ? 30.284 21.126 -22.774 1.00 97.69 543 GLN A C 1
ATOM 4110 O O . GLN A 1 543 ? 29.935 22.167 -23.334 1.00 97.69 543 GLN A O 1
ATOM 4115 N N . PHE A 1 544 ? 29.552 20.012 -22.822 1.00 98.19 544 PHE A N 1
ATOM 4116 C CA . PHE A 1 544 ? 28.271 19.937 -23.517 1.00 98.19 544 PHE A CA 1
ATOM 4117 C C . PHE A 1 544 ? 27.242 20.902 -22.917 1.00 98.19 544 PHE A C 1
ATOM 4119 O O . PHE A 1 544 ? 26.583 21.634 -23.653 1.00 98.19 544 PHE A O 1
ATOM 4126 N N . LEU A 1 545 ? 27.128 20.958 -21.586 1.00 98.00 545 LEU A N 1
ATOM 4127 C CA . LEU A 1 545 ? 26.255 21.906 -20.890 1.00 98.00 545 LEU A CA 1
ATOM 4128 C C . LEU A 1 545 ? 26.592 23.357 -21.267 1.00 98.00 545 LEU A C 1
ATOM 4130 O O . LEU A 1 545 ? 25.700 24.140 -21.600 1.00 98.00 545 LEU A O 1
ATOM 4134 N N . MET A 1 546 ? 27.874 23.723 -21.266 1.00 97.50 546 MET A N 1
ATOM 4135 C CA . MET A 1 546 ? 28.302 25.082 -21.610 1.00 97.50 546 MET A CA 1
ATOM 4136 C C . MET A 1 546 ? 28.054 25.423 -23.086 1.00 97.50 546 MET A C 1
ATOM 4138 O O . MET A 1 546 ? 27.549 26.505 -23.385 1.00 97.50 546 MET A O 1
ATOM 4142 N N . GLN A 1 547 ? 28.379 24.514 -24.009 1.00 97.69 547 GLN A N 1
ATOM 4143 C CA . GLN A 1 547 ? 28.346 24.779 -25.452 1.00 97.69 547 GLN A CA 1
ATOM 4144 C C . GLN A 1 547 ? 26.943 24.645 -26.057 1.00 97.69 547 GLN A C 1
ATOM 4146 O O . GLN A 1 547 ? 26.522 25.504 -26.827 1.00 97.69 547 GLN A O 1
ATOM 4151 N N . GLU A 1 548 ? 26.198 23.600 -25.692 1.00 97.62 548 GLU A N 1
ATOM 4152 C CA . GLU A 1 548 ? 24.930 23.234 -26.348 1.00 97.62 548 GLU A CA 1
ATOM 4153 C C . GLU A 1 548 ? 23.687 23.745 -25.603 1.00 97.62 548 GLU A C 1
ATOM 4155 O O . GLU A 1 548 ? 22.573 23.768 -26.151 1.00 97.62 548 GLU A O 1
ATOM 4160 N N . LEU A 1 549 ? 23.855 24.136 -24.335 1.00 97.12 549 LEU A N 1
ATOM 4161 C CA . LEU A 1 549 ? 22.791 24.668 -23.477 1.00 97.12 549 LEU A CA 1
ATOM 4162 C C . LEU A 1 549 ? 23.099 26.059 -22.913 1.00 97.12 549 LEU A C 1
ATOM 4164 O O . LEU A 1 549 ? 22.274 26.604 -22.182 1.00 97.12 549 LEU A O 1
ATOM 4168 N N . GLY A 1 550 ? 24.252 26.649 -23.247 1.00 97.38 550 GLY A N 1
ATOM 4169 C CA . GLY A 1 550 ? 24.637 27.975 -22.760 1.00 97.38 550 GLY A CA 1
ATOM 4170 C C . GLY A 1 550 ? 24.775 28.039 -21.237 1.00 97.38 550 GLY A C 1
ATOM 4171 O O . GLY A 1 550 ? 24.551 29.098 -20.643 1.00 97.38 550 GLY A O 1
ATOM 4172 N N . ALA A 1 551 ? 25.083 26.907 -20.594 1.00 97.31 551 ALA A N 1
ATOM 4173 C CA . ALA A 1 551 ? 25.187 26.833 -19.149 1.00 97.31 551 ALA A CA 1
ATOM 4174 C C . ALA A 1 551 ? 26.345 27.695 -18.631 1.00 97.31 551 ALA A C 1
ATOM 4176 O O . ALA A 1 551 ? 27.421 27.740 -19.229 1.00 97.31 551 ALA A O 1
ATOM 4177 N N . LYS A 1 552 ? 26.152 28.342 -17.480 1.00 96.75 552 LYS A N 1
ATOM 4178 C CA . LYS A 1 552 ? 27.223 29.068 -16.781 1.00 96.75 552 LYS A CA 1
ATOM 4179 C C . LYS A 1 552 ? 27.665 28.267 -15.568 1.00 96.75 552 LYS A C 1
ATOM 4181 O O . LYS A 1 552 ? 26.840 28.002 -14.694 1.00 96.75 552 LYS A O 1
ATOM 4186 N N . SER A 1 553 ? 28.944 27.903 -15.505 1.00 94.50 553 SER A N 1
ATOM 4187 C CA . SER A 1 553 ? 29.511 27.290 -14.301 1.00 94.50 553 SER A CA 1
ATOM 4188 C C . SER A 1 553 ? 29.400 28.267 -13.129 1.00 94.50 553 SER A C 1
ATOM 4190 O O . SER A 1 553 ? 29.713 29.456 -13.260 1.00 94.50 553 SER A O 1
ATOM 4192 N N . LYS A 1 554 ? 28.897 27.783 -11.995 1.00 91.31 554 LYS A N 1
ATOM 4193 C CA . LYS A 1 554 ? 28.845 28.535 -10.745 1.00 91.31 554 LYS A CA 1
ATOM 4194 C C . LYS A 1 554 ? 30.046 28.099 -9.902 1.00 91.31 554 LYS A C 1
ATOM 4196 O O . LYS A 1 554 ? 30.142 26.909 -9.609 1.00 91.31 554 LYS A O 1
ATOM 4201 N N . PRO A 1 555 ? 30.927 29.022 -9.469 1.00 81.25 555 PRO A N 1
ATOM 4202 C CA . PRO A 1 555 ? 31.995 28.687 -8.534 1.00 81.25 555 PRO A CA 1
ATOM 4203 C C . PRO A 1 555 ? 31.372 28.111 -7.255 1.00 81.25 555 PRO A C 1
ATOM 4205 O O . PRO A 1 555 ? 30.658 28.817 -6.539 1.00 81.25 555 PRO A O 1
ATOM 4208 N N . GLY A 1 556 ? 31.546 26.810 -7.029 1.00 68.31 556 GLY A N 1
ATOM 4209 C CA . GLY A 1 556 ? 31.010 26.106 -5.866 1.00 68.31 556 GLY A CA 1
ATOM 4210 C C . GLY A 1 556 ? 31.940 26.197 -4.657 1.00 68.31 556 GLY A C 1
ATOM 4211 O O . GLY A 1 556 ? 33.139 26.434 -4.793 1.00 68.31 556 GLY A O 1
ATOM 4212 N N . THR A 1 557 ? 31.387 25.981 -3.463 1.00 55.00 557 THR A N 1
ATOM 4213 C CA . THR A 1 557 ? 32.163 25.582 -2.283 1.00 55.00 557 THR A CA 1
ATOM 4214 C C . THR A 1 557 ? 32.636 24.149 -2.513 1.00 55.00 557 THR A C 1
ATOM 4216 O O . THR A 1 557 ? 31.807 23.266 -2.709 1.00 55.00 557 THR A O 1
ATOM 4219 N N . ALA A 1 558 ? 33.951 23.960 -2.587 1.00 48.38 558 ALA A N 1
ATOM 4220 C CA . ALA A 1 558 ? 34.611 22.756 -3.076 1.00 48.38 558 ALA A CA 1
ATOM 4221 C C . ALA A 1 558 ? 34.310 21.497 -2.242 1.00 48.38 558 ALA A C 1
ATOM 4223 O O . ALA A 1 558 ? 35.022 21.214 -1.286 1.00 48.38 558 ALA A O 1
ATOM 4224 N N . ASP A 1 559 ? 33.324 20.711 -2.665 1.00 67.88 559 ASP A N 1
ATOM 4225 C CA . ASP A 1 559 ? 33.471 19.258 -2.627 1.00 67.88 559 ASP A CA 1
ATOM 4226 C C . ASP A 1 559 ? 33.890 18.834 -4.042 1.00 67.88 559 ASP A C 1
ATOM 4228 O O . ASP A 1 559 ? 33.188 19.137 -5.009 1.00 67.88 559 ASP A O 1
ATOM 4232 N N . GLU A 1 560 ? 35.039 18.158 -4.182 1.00 72.31 560 GLU A N 1
ATOM 4233 C CA . GLU A 1 560 ? 35.681 17.790 -5.470 1.00 72.31 560 GLU A CA 1
ATOM 4234 C C . GLU A 1 560 ? 34.781 16.980 -6.431 1.00 72.31 560 GLU A C 1
ATOM 4236 O O . GLU A 1 560 ? 35.098 16.795 -7.610 1.00 72.31 560 GLU A O 1
ATOM 4241 N N . TYR A 1 561 ? 33.643 16.502 -5.930 1.00 84.25 561 TYR A N 1
ATOM 4242 C CA . TYR A 1 561 ? 32.758 15.561 -6.600 1.00 84.25 561 TYR A CA 1
ATOM 4243 C C . TYR A 1 561 ? 31.552 16.203 -7.292 1.00 84.25 561 TYR A C 1
ATOM 4245 O O . TYR A 1 561 ? 30.953 15.537 -8.133 1.00 84.25 561 TYR A O 1
ATOM 4253 N N . THR A 1 562 ? 31.177 17.453 -6.974 1.00 92.62 562 THR A N 1
ATOM 4254 C CA . THR A 1 562 ? 29.946 18.083 -7.503 1.00 92.62 562 THR A CA 1
ATOM 4255 C C . THR A 1 562 ? 30.208 19.448 -8.131 1.00 92.62 562 THR A C 1
ATOM 4257 O O . THR A 1 562 ? 30.567 20.403 -7.444 1.00 92.62 562 THR A O 1
ATOM 4260 N N . HIS A 1 563 ? 29.945 19.581 -9.431 1.00 94.19 563 HIS A N 1
ATOM 4261 C CA . HIS A 1 563 ? 30.035 20.848 -10.156 1.00 94.19 563 HIS A CA 1
ATOM 4262 C C . HIS A 1 563 ? 28.638 21.390 -10.481 1.00 94.19 563 HIS A C 1
ATOM 4264 O O . HIS A 1 563 ? 27.757 20.661 -10.934 1.00 94.19 563 HIS A O 1
ATOM 4270 N N . THR A 1 564 ? 28.415 22.684 -10.234 1.00 95.31 564 THR A N 1
ATOM 4271 C CA . THR A 1 564 ? 27.102 23.325 -10.420 1.00 95.31 564 THR A CA 1
ATOM 4272 C C . THR A 1 564 ? 27.084 24.192 -11.673 1.00 95.31 564 THR A C 1
ATOM 4274 O O . THR A 1 564 ? 27.923 25.077 -11.844 1.00 95.31 564 THR A O 1
ATOM 4277 N N . PHE A 1 565 ? 26.069 24.003 -12.510 1.00 96.56 565 PHE A N 1
ATOM 4278 C CA . PHE A 1 565 ? 25.853 24.740 -13.751 1.00 96.56 565 PHE A CA 1
ATOM 4279 C C . PHE A 1 565 ? 24.477 25.397 -13.756 1.00 96.56 565 PHE A C 1
ATOM 4281 O O . PHE A 1 565 ? 23.480 24.775 -13.411 1.00 96.56 565 PHE A O 1
ATOM 4288 N N . MET A 1 566 ? 24.400 26.653 -14.184 1.00 96.94 566 MET A N 1
ATOM 4289 C CA . MET A 1 566 ? 23.136 27.373 -14.331 1.00 96.94 566 MET A CA 1
ATOM 4290 C C . MET A 1 566 ? 22.659 27.297 -15.782 1.00 96.94 566 MET A C 1
ATOM 4292 O O . MET A 1 566 ? 23.292 27.889 -16.657 1.00 96.94 566 MET A O 1
ATOM 4296 N N . VAL A 1 567 ? 21.532 26.626 -16.029 1.00 96.31 567 VAL A N 1
ATOM 4297 C CA . VAL A 1 567 ? 20.846 26.568 -17.333 1.00 96.31 567 VAL A CA 1
ATOM 4298 C C . VAL A 1 567 ? 19.507 27.276 -17.198 1.00 96.31 567 VAL A C 1
ATOM 4300 O O . VAL A 1 567 ? 18.671 26.863 -16.399 1.00 96.31 567 VAL A O 1
ATOM 4303 N N . GLU A 1 568 ? 19.318 28.376 -17.931 1.00 94.38 568 GLU A N 1
ATOM 4304 C CA . GLU A 1 568 ? 18.079 29.175 -17.886 1.00 94.38 568 GLU A CA 1
ATOM 4305 C C . GLU A 1 568 ? 17.661 29.566 -16.450 1.00 94.38 568 GLU A C 1
ATOM 4307 O O . GLU A 1 568 ? 16.490 29.550 -16.080 1.00 94.38 568 GLU A O 1
ATOM 4312 N N . GLY A 1 569 ? 18.644 29.878 -15.599 1.00 94.06 569 GLY A N 1
ATOM 4313 C CA . GLY A 1 569 ? 18.415 30.242 -14.196 1.00 94.06 569 GLY A CA 1
ATOM 4314 C C . GLY A 1 569 ? 18.150 29.065 -13.249 1.00 94.06 569 GLY A C 1
ATOM 4315 O O . GLY A 1 569 ? 17.996 29.295 -12.052 1.00 94.06 569 GLY A O 1
ATOM 4316 N N . SER A 1 570 ? 18.159 27.823 -13.737 1.00 95.00 570 SER A N 1
ATOM 4317 C CA . SER A 1 570 ? 17.997 26.618 -12.917 1.00 95.00 570 SER A CA 1
ATOM 4318 C C . SER A 1 570 ? 19.342 25.914 -12.682 1.00 95.00 570 SER A C 1
ATOM 4320 O O . SER A 1 570 ? 20.110 25.767 -13.638 1.00 95.00 570 SER A O 1
ATOM 4322 N N . PRO A 1 571 ? 19.646 25.466 -11.450 1.00 95.56 571 PRO A N 1
ATOM 4323 C CA . PRO A 1 571 ? 20.879 24.741 -11.161 1.00 95.56 571 PRO A CA 1
ATOM 4324 C C . PRO A 1 571 ? 20.793 23.275 -11.619 1.00 95.56 571 PRO A C 1
ATOM 4326 O O . PRO A 1 571 ? 19.857 22.558 -11.267 1.00 95.56 571 PRO A O 1
ATOM 4329 N N . LEU A 1 572 ? 21.787 22.834 -12.388 1.00 96.75 572 LEU A N 1
ATOM 4330 C CA . LEU A 1 572 ? 22.107 21.436 -12.672 1.00 96.75 572 LEU A CA 1
ATOM 4331 C C . LEU A 1 572 ? 23.395 21.068 -11.931 1.00 96.75 572 LEU A C 1
ATOM 4333 O O . LEU A 1 572 ? 24.373 21.815 -11.978 1.00 96.75 572 LEU A O 1
ATOM 4337 N N . TYR A 1 573 ? 23.404 19.907 -11.292 1.00 96.19 573 TYR A N 1
ATOM 4338 C CA . TYR A 1 573 ? 24.553 19.368 -10.576 1.00 96.19 573 TYR A CA 1
ATOM 4339 C C . TYR A 1 573 ? 25.133 18.207 -11.372 1.00 96.19 573 TYR A C 1
ATOM 4341 O O . TYR A 1 573 ? 24.430 17.229 -11.624 1.00 96.19 573 TYR A O 1
ATOM 4349 N N . VAL A 1 574 ? 26.398 18.316 -11.769 1.00 96.88 574 VAL A N 1
ATOM 4350 C CA . VAL A 1 574 ? 27.164 17.234 -12.392 1.00 96.88 574 VAL A CA 1
ATOM 4351 C C . VAL A 1 574 ? 28.002 16.581 -11.305 1.00 96.88 574 VAL A C 1
ATOM 4353 O O . VAL A 1 574 ? 28.830 17.240 -10.678 1.00 96.88 574 VAL A O 1
ATOM 4356 N N . VAL A 1 575 ? 27.765 15.296 -11.071 1.00 95.56 575 VAL A N 1
ATOM 4357 C CA . VAL A 1 575 ? 28.457 14.498 -10.060 1.00 95.56 575 VAL A CA 1
ATOM 4358 C C . VAL A 1 575 ? 29.170 13.343 -10.724 1.00 95.56 575 VAL A C 1
ATOM 4360 O O . VAL A 1 575 ? 28.591 12.666 -11.569 1.00 95.56 575 VAL A O 1
ATOM 4363 N N . GLN A 1 576 ? 30.408 13.093 -10.315 1.00 94.56 576 GLN A N 1
ATOM 4364 C CA . GLN A 1 576 ? 31.150 11.908 -10.722 1.00 94.56 576 GLN A CA 1
ATOM 4365 C C . GLN A 1 576 ? 31.392 11.003 -9.513 1.00 94.56 576 GLN A C 1
ATOM 4367 O O . GLN A 1 576 ? 31.839 11.463 -8.466 1.00 94.56 576 GLN A O 1
ATOM 4372 N N . SER A 1 577 ? 31.099 9.714 -9.676 1.00 92.00 577 SER A N 1
ATOM 4373 C CA . SER A 1 577 ? 31.316 8.660 -8.682 1.00 92.00 577 SER A CA 1
ATOM 4374 C C . SER A 1 577 ? 31.840 7.430 -9.407 1.00 92.00 577 SER A C 1
ATOM 4376 O O . SER A 1 577 ? 31.135 6.906 -10.264 1.00 92.00 577 SER A O 1
ATOM 4378 N N . ASP A 1 578 ? 33.044 6.971 -9.074 1.00 88.56 578 ASP A N 1
ATOM 4379 C CA . ASP A 1 578 ? 33.698 5.803 -9.681 1.00 88.56 578 ASP A CA 1
ATOM 4380 C C . ASP A 1 578 ? 33.653 5.828 -11.224 1.00 88.56 578 ASP A C 1
ATOM 4382 O O . ASP A 1 578 ? 34.335 6.637 -11.854 1.00 88.56 578 ASP A O 1
ATOM 4386 N N . ASN A 1 579 ? 32.816 4.981 -11.830 1.00 91.31 579 ASN A N 1
ATOM 4387 C CA . ASN A 1 579 ? 32.586 4.857 -13.270 1.00 91.31 579 ASN A CA 1
ATOM 4388 C C . ASN A 1 579 ? 31.220 5.420 -13.714 1.00 91.31 579 ASN A C 1
ATOM 4390 O O . ASN A 1 579 ? 30.631 4.964 -14.698 1.00 91.31 579 ASN A O 1
ATOM 4394 N N . ARG A 1 580 ? 30.662 6.375 -12.970 1.00 92.81 580 ARG A N 1
ATOM 4395 C CA . ARG A 1 580 ? 29.362 6.990 -13.243 1.00 92.81 580 ARG A CA 1
ATOM 4396 C C . ARG A 1 580 ? 29.461 8.508 -13.221 1.00 92.81 580 ARG A C 1
ATOM 4398 O O . ARG A 1 580 ? 30.012 9.093 -12.290 1.00 92.81 580 ARG A O 1
ATOM 4405 N N . VAL A 1 581 ? 28.840 9.141 -14.211 1.00 96.00 581 VAL A N 1
ATOM 4406 C CA . VAL A 1 581 ? 28.566 10.580 -14.227 1.00 96.00 581 VAL A CA 1
ATOM 4407 C C . VAL A 1 581 ? 27.057 10.788 -14.171 1.00 96.00 581 VAL A C 1
ATOM 4409 O O . VAL A 1 581 ? 26.321 10.270 -15.007 1.00 96.00 581 VAL A O 1
ATOM 4412 N N . SER A 1 582 ? 26.599 11.550 -13.187 1.00 96.12 582 SER A N 1
ATOM 4413 C CA . SER A 1 582 ? 25.190 11.828 -12.924 1.00 96.12 582 SER A CA 1
ATOM 4414 C C . SER A 1 582 ? 24.921 13.321 -13.054 1.00 96.12 582 SER A C 1
ATOM 4416 O O . SER A 1 582 ? 25.603 14.130 -12.431 1.00 96.12 582 SER A O 1
ATOM 4418 N N . VAL A 1 583 ? 23.894 13.699 -13.811 1.00 97.25 583 VAL A N 1
ATOM 4419 C CA . VAL A 1 583 ? 23.387 15.075 -13.866 1.00 97.25 583 VAL A CA 1
ATOM 4420 C C . VAL A 1 583 ? 22.031 15.119 -13.185 1.00 97.25 583 VAL A C 1
ATOM 4422 O O . VAL A 1 583 ? 21.101 14.447 -13.623 1.00 97.25 583 VAL A O 1
ATOM 4425 N N . HIS A 1 584 ? 21.894 15.888 -12.113 1.00 96.69 584 HIS A N 1
ATOM 4426 C CA . HIS A 1 584 ? 20.645 15.965 -11.356 1.00 96.69 584 HIS A CA 1
ATOM 4427 C C . HIS A 1 584 ? 20.295 17.403 -10.963 1.00 96.69 584 HIS A C 1
ATOM 4429 O O . HIS A 1 584 ? 21.038 18.346 -11.229 1.00 96.69 584 HIS A O 1
ATOM 4435 N N . MET A 1 585 ? 19.119 17.574 -10.366 1.00 94.50 585 MET A N 1
ATOM 4436 C CA . MET A 1 585 ? 18.613 18.852 -9.856 1.00 94.50 585 MET A CA 1
ATOM 4437 C C . MET A 1 585 ? 18.151 18.693 -8.412 1.00 94.50 585 MET A C 1
ATOM 4439 O O . MET A 1 585 ? 17.832 17.582 -7.991 1.00 94.50 585 MET A O 1
ATOM 4443 N N . ASP A 1 586 ? 18.037 19.795 -7.671 1.00 92.31 586 ASP A N 1
ATOM 4444 C CA . ASP A 1 586 ? 17.424 19.752 -6.342 1.00 92.31 586 ASP A CA 1
ATOM 4445 C C . ASP A 1 586 ? 15.980 19.249 -6.433 1.00 92.31 586 ASP A C 1
ATOM 4447 O O . ASP A 1 586 ? 15.229 19.610 -7.350 1.00 92.31 586 ASP A O 1
ATOM 4451 N N . ARG A 1 587 ? 15.562 18.459 -5.438 1.00 90.44 587 ARG A N 1
ATOM 4452 C CA . ARG A 1 587 ? 14.165 18.028 -5.312 1.00 90.44 587 ARG A CA 1
ATOM 4453 C C . ARG A 1 587 ? 13.235 19.250 -5.280 1.00 90.44 587 ARG A C 1
ATOM 4455 O O . ARG A 1 587 ? 13.497 20.234 -4.595 1.00 90.44 587 ARG A O 1
ATOM 4462 N N . ASN A 1 588 ? 12.113 19.140 -5.980 1.00 87.00 588 ASN A N 1
ATOM 4463 C CA . ASN A 1 588 ? 11.081 20.156 -6.206 1.00 87.00 588 ASN A CA 1
ATOM 4464 C C . ASN A 1 588 ? 11.504 21.356 -7.074 1.00 87.00 588 ASN A C 1
ATOM 4466 O O . ASN A 1 588 ? 10.780 22.349 -7.127 1.00 87.00 588 ASN A O 1
ATOM 4470 N N . SER A 1 589 ? 12.630 21.271 -7.788 1.00 88.06 589 SER A N 1
ATOM 4471 C CA . SER A 1 589 ? 13.014 22.279 -8.785 1.00 88.06 589 SER A CA 1
ATOM 4472 C C . SER A 1 589 ? 12.300 22.080 -10.126 1.00 88.06 589 SER A C 1
ATOM 4474 O O . SER A 1 589 ? 11.731 21.023 -10.407 1.00 88.06 589 SER A O 1
ATOM 4476 N N . ASN A 1 590 ? 12.356 23.091 -10.999 1.00 86.75 590 ASN A N 1
ATOM 4477 C CA . ASN A 1 590 ? 11.923 22.950 -12.389 1.00 86.75 590 ASN A CA 1
ATOM 4478 C C . ASN A 1 590 ? 12.805 21.916 -13.109 1.00 86.75 590 ASN A C 1
ATOM 4480 O O . ASN A 1 590 ? 13.955 22.203 -13.405 1.00 86.75 590 ASN A O 1
ATOM 4484 N N . THR A 1 591 ? 12.267 20.737 -13.427 1.00 90.56 591 THR A N 1
ATOM 4485 C CA . THR A 1 591 ? 13.031 19.628 -14.031 1.00 90.56 591 THR A CA 1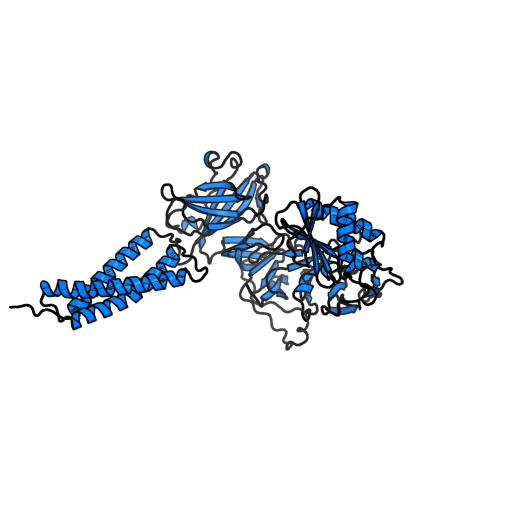
ATOM 4486 C C . THR A 1 591 ? 13.097 19.660 -15.567 1.00 90.56 591 THR A C 1
ATOM 4488 O O . THR A 1 591 ? 13.637 18.736 -16.190 1.00 90.56 591 THR A O 1
ATOM 4491 N N . LEU A 1 592 ? 12.545 20.701 -16.206 1.00 91.12 592 LEU A N 1
ATOM 4492 C CA . LEU A 1 592 ? 12.584 20.864 -17.664 1.00 91.12 592 LEU A CA 1
ATOM 4493 C C . LEU A 1 592 ? 14.016 20.964 -18.221 1.00 91.12 592 LEU A C 1
ATOM 4495 O O . LEU A 1 592 ? 14.297 20.231 -19.171 1.00 91.12 592 LEU A O 1
ATOM 4499 N N . PRO A 1 593 ? 14.946 21.753 -17.638 1.00 94.75 593 PRO A N 1
ATOM 4500 C CA . PRO A 1 593 ? 16.308 21.879 -18.161 1.00 94.75 593 PRO A CA 1
ATOM 4501 C C . PRO A 1 593 ? 17.051 20.544 -18.227 1.00 94.75 593 PRO A C 1
ATOM 4503 O O . PRO A 1 593 ? 17.711 20.257 -19.224 1.00 94.75 593 PRO A O 1
ATOM 4506 N N . LEU A 1 594 ? 16.880 19.684 -17.218 1.00 96.06 594 LEU A N 1
ATOM 4507 C CA . LEU A 1 594 ? 17.488 18.354 -17.214 1.00 96.06 594 LEU A CA 1
ATOM 4508 C C . LEU A 1 594 ? 16.887 17.428 -18.284 1.00 96.06 594 LEU A C 1
ATOM 4510 O O . LEU A 1 594 ? 17.616 16.672 -18.919 1.00 96.06 594 LEU A O 1
ATOM 4514 N N . GLY A 1 595 ? 15.578 17.514 -18.542 1.00 93.31 595 GLY A N 1
ATOM 4515 C CA . GLY A 1 595 ? 14.948 16.773 -19.645 1.00 93.31 595 GLY A CA 1
ATOM 4516 C C . GLY A 1 595 ? 15.461 17.218 -21.021 1.00 93.31 595 GLY A C 1
ATOM 4517 O O . GLY A 1 595 ? 15.720 16.383 -21.893 1.00 93.31 595 GLY A O 1
ATOM 4518 N N . THR A 1 596 ? 15.665 18.526 -21.201 1.00 95.56 596 THR A N 1
ATOM 4519 C CA . THR A 1 596 ? 16.273 19.094 -22.413 1.00 95.56 596 THR A CA 1
ATOM 4520 C C . THR A 1 596 ? 17.721 18.633 -22.574 1.00 95.56 596 THR A C 1
ATOM 4522 O O . THR A 1 596 ? 18.105 18.229 -23.672 1.00 95.56 596 THR A O 1
ATOM 4525 N N . PHE A 1 597 ? 18.510 18.650 -21.493 1.00 97.38 597 PHE A N 1
ATOM 4526 C CA . PHE A 1 597 ? 19.873 18.120 -21.488 1.00 97.38 597 PHE A CA 1
ATOM 4527 C C . PHE A 1 597 ? 19.910 16.649 -21.891 1.00 97.38 597 PHE A C 1
ATOM 4529 O O . PHE A 1 597 ? 20.578 16.335 -22.872 1.00 97.38 597 PHE A O 1
ATOM 4536 N N . ALA A 1 598 ? 19.143 15.784 -21.221 1.00 96.31 598 ALA A N 1
ATOM 4537 C CA . ALA A 1 598 ? 19.087 14.354 -21.520 1.00 96.31 598 ALA A CA 1
ATOM 4538 C C . ALA A 1 598 ? 18.783 14.097 -23.006 1.00 96.31 598 ALA A C 1
ATOM 4540 O O . ALA A 1 598 ? 19.534 13.409 -23.689 1.00 96.31 598 ALA A O 1
ATOM 4541 N N . THR A 1 599 ? 17.751 14.756 -23.546 1.00 95.75 599 THR A N 1
ATOM 4542 C CA . THR A 1 599 ? 17.347 14.612 -24.956 1.00 95.75 599 THR A CA 1
ATOM 4543 C C . THR A 1 599 ? 18.450 15.043 -25.930 1.00 95.75 599 THR A C 1
ATOM 4545 O O . THR A 1 599 ? 18.717 14.362 -26.923 1.00 95.75 599 THR A O 1
ATOM 4548 N N . LYS A 1 600 ? 19.091 16.194 -25.681 1.00 97.44 600 LYS A N 1
ATOM 4549 C CA . LYS A 1 600 ? 20.168 16.696 -26.545 1.00 97.44 600 LYS A CA 1
ATOM 4550 C C . LYS A 1 600 ? 21.428 15.837 -26.433 1.00 97.44 600 LYS A C 1
ATOM 4552 O O . LYS A 1 600 ? 22.061 15.573 -27.454 1.00 97.44 600 LYS A O 1
ATOM 4557 N N . PHE A 1 601 ? 21.779 15.401 -25.226 1.00 97.50 601 PHE A N 1
ATOM 4558 C CA . PHE A 1 601 ? 22.966 14.590 -24.988 1.00 97.50 601 PHE A CA 1
ATOM 4559 C C . PHE A 1 601 ? 22.807 13.192 -25.593 1.00 97.50 601 PHE A C 1
ATOM 4561 O O . PHE A 1 601 ? 23.703 12.754 -26.305 1.00 97.50 601 PHE A O 1
ATOM 4568 N N . ASP A 1 602 ? 21.641 12.549 -25.458 1.00 95.38 602 ASP A N 1
ATOM 4569 C CA . ASP A 1 602 ? 21.332 11.283 -26.143 1.00 95.38 602 ASP A CA 1
ATOM 4570 C C . ASP A 1 602 ? 21.444 11.404 -27.669 1.00 95.38 602 ASP A C 1
ATOM 4572 O O . ASP A 1 602 ? 21.946 10.501 -28.340 1.00 95.38 602 ASP A O 1
ATOM 4576 N N . LYS A 1 603 ? 21.034 12.541 -28.246 1.00 96.19 603 LYS A N 1
ATOM 4577 C CA . LYS A 1 603 ? 21.222 12.801 -29.681 1.00 96.19 603 LYS A CA 1
ATOM 4578 C C . LYS A 1 603 ? 22.704 12.892 -30.055 1.00 96.19 603 LYS A C 1
ATOM 4580 O O . LYS A 1 603 ? 23.084 12.431 -31.130 1.00 96.19 603 LYS A O 1
ATOM 4585 N N . ALA A 1 604 ? 23.538 13.472 -29.195 1.00 96.88 604 ALA A N 1
ATOM 4586 C CA . ALA A 1 604 ? 24.979 13.528 -29.411 1.00 96.88 604 ALA A CA 1
ATOM 4587 C C . ALA A 1 604 ? 25.633 12.148 -29.232 1.00 96.88 604 ALA A C 1
ATOM 4589 O O . ALA A 1 604 ? 26.437 11.750 -30.075 1.00 96.88 604 ALA A O 1
ATOM 4590 N N . LEU A 1 605 ? 25.222 11.371 -28.227 1.00 94.62 605 LEU A N 1
ATOM 4591 C CA . LEU A 1 605 ? 25.632 9.974 -28.057 1.00 94.62 605 LEU A CA 1
ATOM 4592 C C . LEU A 1 605 ? 25.247 9.116 -29.272 1.00 94.62 605 LEU A C 1
ATOM 4594 O O . LEU A 1 605 ? 26.039 8.291 -29.718 1.00 94.62 605 LEU A O 1
ATOM 4598 N N . ALA A 1 606 ? 24.102 9.387 -29.906 1.00 93.25 606 ALA A N 1
ATOM 4599 C CA . ALA A 1 606 ? 23.693 8.720 -31.143 1.00 93.25 606 ALA A CA 1
ATOM 4600 C C . ALA A 1 606 ? 24.630 8.916 -32.337 1.00 93.25 606 ALA A C 1
ATOM 4602 O O . ALA A 1 606 ? 24.610 8.106 -33.263 1.00 93.25 606 ALA A O 1
ATOM 4603 N N . THR A 1 607 ? 25.497 9.928 -32.297 1.00 95.81 607 THR A N 1
ATOM 4604 C CA . THR A 1 607 ? 26.552 10.123 -33.301 1.00 95.81 607 THR A CA 1
ATOM 4605 C C . THR A 1 607 ? 27.820 9.314 -33.019 1.00 95.81 607 THR A C 1
ATOM 4607 O O . THR A 1 607 ? 28.755 9.377 -33.812 1.00 95.81 607 THR A O 1
ATOM 4610 N N . ARG A 1 608 ? 27.878 8.580 -31.895 1.00 94.12 608 ARG A N 1
ATOM 4611 C CA . ARG A 1 608 ? 29.059 7.854 -31.390 1.00 94.12 608 ARG A CA 1
ATOM 4612 C C . ARG A 1 608 ? 30.278 8.733 -31.092 1.00 94.12 608 ARG A C 1
ATOM 4614 O O . ARG A 1 608 ? 31.364 8.224 -30.833 1.00 94.12 608 ARG A O 1
ATOM 4621 N N . ARG A 1 609 ? 30.108 10.064 -31.076 1.00 95.69 609 ARG A N 1
ATOM 4622 C CA . ARG A 1 609 ? 31.178 11.045 -30.812 1.00 95.69 609 ARG A CA 1
ATOM 4623 C C . ARG A 1 609 ? 31.890 10.819 -29.474 1.00 95.69 609 ARG A C 1
ATOM 4625 O O . ARG A 1 609 ? 33.056 11.178 -29.355 1.00 95.69 609 ARG A O 1
ATOM 4632 N N . TYR A 1 610 ? 31.197 10.249 -28.490 1.00 95.94 610 TYR A N 1
ATOM 4633 C CA . TYR A 1 610 ? 31.698 10.074 -27.124 1.00 95.94 610 TYR A CA 1
ATOM 4634 C C . TYR A 1 610 ? 31.900 8.604 -26.726 1.00 95.94 610 TYR A C 1
ATOM 4636 O O . TYR A 1 610 ? 32.140 8.331 -25.554 1.00 95.94 610 TYR A O 1
ATOM 4644 N N . ASP A 1 611 ? 31.837 7.656 -27.672 1.00 92.69 611 ASP A N 1
ATOM 4645 C CA . ASP A 1 611 ? 31.964 6.216 -27.381 1.00 92.69 611 ASP A CA 1
ATOM 4646 C C . ASP A 1 611 ? 33.301 5.866 -26.705 1.00 92.69 611 ASP A C 1
ATOM 4648 O O . ASP A 1 611 ? 33.347 4.948 -25.891 1.00 92.69 611 ASP A O 1
ATOM 4652 N N . ALA A 1 612 ? 34.367 6.625 -26.988 1.00 94.25 612 ALA A N 1
ATOM 4653 C CA . ALA A 1 612 ? 35.696 6.432 -26.400 1.00 94.25 612 ALA A CA 1
ATOM 4654 C C . ALA A 1 612 ? 35.740 6.621 -24.872 1.00 94.25 612 ALA A C 1
ATOM 4656 O O . ALA A 1 612 ? 36.660 6.118 -24.238 1.00 94.25 612 ALA A O 1
ATOM 4657 N N . HIS A 1 613 ? 34.755 7.318 -24.297 1.00 94.94 613 HIS A N 1
ATOM 4658 C CA . HIS A 1 613 ? 34.656 7.568 -22.856 1.00 94.94 613 HIS A CA 1
ATOM 4659 C C . HIS A 1 613 ? 33.813 6.523 -22.118 1.00 94.94 613 HIS A C 1
ATOM 4661 O O . HIS A 1 613 ? 33.690 6.571 -20.895 1.00 94.94 613 HIS A O 1
ATOM 4667 N N . PHE A 1 614 ? 33.199 5.584 -22.843 1.00 91.44 614 PHE A N 1
ATOM 4668 C CA . PHE A 1 614 ? 32.502 4.456 -22.238 1.00 91.44 614 PHE A CA 1
ATOM 4669 C C . PHE A 1 614 ? 33.467 3.294 -22.075 1.00 91.44 614 PHE A C 1
ATOM 4671 O O . PHE A 1 614 ? 34.122 2.866 -23.026 1.00 91.44 614 PHE A O 1
ATOM 4678 N N . GLN A 1 615 ? 33.510 2.735 -20.873 1.00 88.25 615 GLN A N 1
ATOM 4679 C CA . GLN A 1 615 ? 34.380 1.605 -20.596 1.00 88.25 615 GLN A CA 1
ATOM 4680 C C . GLN A 1 615 ? 33.852 0.355 -21.315 1.00 88.25 615 GLN A C 1
ATOM 4682 O O . GLN A 1 615 ? 32.672 -0.002 -21.242 1.00 88.25 615 GLN A O 1
ATOM 4687 N N . SER A 1 616 ? 34.740 -0.309 -22.052 1.00 70.81 616 SER A N 1
ATOM 4688 C CA . SER A 1 616 ? 34.484 -1.589 -22.707 1.00 70.81 616 SER A CA 1
ATOM 4689 C C . SER A 1 616 ? 34.769 -2.730 -21.726 1.00 70.81 616 SER A C 1
ATOM 4691 O O . SER A 1 616 ? 35.811 -3.373 -21.807 1.00 70.81 616 SER A O 1
ATOM 4693 N N . GLY A 1 617 ? 33.903 -2.963 -20.746 1.00 60.34 617 GLY A N 1
ATOM 4694 C CA . GLY A 1 617 ? 34.159 -4.021 -19.769 1.00 60.34 617 GLY A CA 1
ATOM 4695 C C . GLY A 1 617 ? 33.056 -4.126 -18.739 1.00 60.34 617 GLY A C 1
ATOM 4696 O O . GLY A 1 617 ? 32.421 -3.125 -18.415 1.00 60.34 617 GLY A O 1
ATOM 4697 N N . GLN A 1 618 ? 32.791 -5.352 -18.283 1.00 51.16 618 GLN A N 1
ATOM 4698 C CA . GLN A 1 618 ? 31.887 -5.572 -17.160 1.00 51.16 618 GLN A CA 1
ATOM 4699 C C . GLN A 1 618 ? 32.394 -4.788 -15.940 1.00 51.16 618 GLN A C 1
ATOM 4701 O O . GLN A 1 618 ? 33.609 -4.675 -15.782 1.00 51.16 618 GLN A O 1
ATOM 4706 N N . PRO A 1 619 ? 31.496 -4.231 -15.112 1.00 43.59 619 PRO A N 1
ATOM 4707 C CA . PRO A 1 619 ? 31.897 -3.760 -13.792 1.00 43.59 619 PRO A CA 1
ATOM 4708 C C . PRO A 1 619 ? 32.565 -4.928 -13.048 1.00 43.59 619 PRO A C 1
ATOM 4710 O O . PRO A 1 619 ? 31.985 -6.016 -13.004 1.00 43.59 619 PRO A O 1
ATOM 4713 N N . ASP A 1 620 ? 33.790 -4.711 -12.565 1.00 39.03 620 ASP A N 1
ATOM 4714 C CA . ASP A 1 620 ? 34.502 -5.641 -11.675 1.00 39.03 620 ASP A CA 1
ATOM 4715 C C . ASP A 1 620 ? 33.806 -5.757 -10.311 1.00 39.03 620 ASP A C 1
ATOM 4717 O O . ASP A 1 620 ? 33.282 -4.723 -9.823 1.00 39.03 620 ASP A O 1
#

Secondary structure (DSSP, 8-state):
----PPPHHHHHHHHHHHHHHHHHHHHHHHHHHHHHHT---GGGHHHHHHHHHHHHHHHHHHHHHHHHHHHHHHHS---HHHHHHHHHHHHHHHHHHHHHHHHHHS----EETTEEEEEEEEEEEEGGG---TT-SSB--EEEEEEEETTEE---EEEEE-GGGPEEETTEEEEEEEEE---SSSEEEEEEEETTEEEEEEEE---SS--GGGGSPPPPEEPPGGGT-GGGTT-EEEEEEEETTS-SEEEEETTEEEEEEEEEEEEE--TTS-BEEEEEEEEEEEETTEEPPSEEEE-SSPPTTS------EE-S-EEEEEEEPSSS-EEEEEES-SSSSEEEEEEEEETTEEEEEEEEEESSS-EEEEE---TTS-PPPP-EEEPPTT-EESSTT-S-SEEEETTEEEETTTTEEEE-PPPSS-TTGGGSPP-EE-TTSSEEEEEEEETTEEEEEEEETTT--EEEEE-TTSPPGGG-GGG--HHHHHHHEEEEEETTEEEEEEEPTT-PPPPP--EEEEETTEEEEEE-SB-THHHHHHHHHHHHHH--EEE-----TTEEEEEETTEEEEEEEETTEEEEE--TTS--HHHHHHHHHHHHHHTTTTTGGGB--S---